Protein AF-A0A1Q6JT46-F1 (afdb_monomer_lite)

Foldseek 3Di:
DDDPPVVVVVVVVVVVVVVVVVVVVCVVCCVVCVVVVVVVVLVVVVVLQVQLLVQLLVQVVVVVVPVDLVVSVVVCCVQQQADPVQWGPSCSSVVNPDDFADPDDAFWTWGDDFQKIFTAGRVRDTDDIDGRPPPRPDPVDDVPQDFFWFKFKFFDAAFDKAFFQADFDDDQQDWKWKDFQQPDDIDTDHRNPPGDPGGDIDGHRHTDMGIMTITEEGEEREDDPPVPPPPCLVNLCGTQERPARTQYHYQAAASAQNCNHAYYDAHDLNPQPHYDQCRQANRHANNLNHADDPLCNCVNVQQHAENHRNHHQNQNHAEYRLNNCVRNLNYAELHRNHANNLNYADDHLNSCVNQQNHQELHRNHAQVQRHAEEDQCSCVNHLNHQYCAQNHHLNQNYQYYHPLCVHPCNVSRPDDPDLDDHHDDPDDDPPRHDVNSVVVRD

Structure (mmCIF, N/CA/C/O backbone):
data_AF-A0A1Q6JT46-F1
#
_entry.id   AF-A0A1Q6JT46-F1
#
loop_
_atom_site.group_PDB
_atom_site.id
_atom_site.type_symbol
_atom_site.label_atom_id
_atom_site.label_alt_id
_atom_site.label_comp_id
_atom_site.label_asym_id
_atom_site.label_entity_id
_atom_site.label_seq_id
_atom_site.pdbx_PDB_ins_code
_atom_site.Cartn_x
_atom_site.Cartn_y
_atom_site.Cartn_z
_atom_site.occupancy
_atom_site.B_iso_or_equiv
_atom_site.auth_seq_id
_atom_site.auth_comp_id
_atom_site.auth_asym_id
_atom_site.auth_atom_id
_atom_site.pdbx_PDB_model_num
ATOM 1 N N . MET A 1 1 ? 48.683 -97.562 23.473 1.00 47.66 1 MET A N 1
ATOM 2 C CA . MET A 1 1 ? 49.019 -96.372 24.289 1.00 47.66 1 MET A CA 1
ATOM 3 C C . MET A 1 1 ? 49.841 -95.421 23.426 1.00 47.66 1 MET A C 1
ATOM 5 O O . MET A 1 1 ? 50.780 -95.911 22.825 1.00 47.66 1 MET A O 1
ATOM 9 N N . LYS A 1 2 ? 49.470 -94.126 23.368 1.00 51.34 2 LYS A N 1
ATOM 10 C CA . LYS A 1 2 ? 50.238 -92.974 22.819 1.00 51.34 2 LYS A CA 1
ATOM 11 C C . LYS A 1 2 ? 50.707 -93.136 21.354 1.00 51.34 2 LYS A C 1
ATOM 13 O O . LYS A 1 2 ? 51.635 -93.865 21.078 1.00 51.34 2 LYS A O 1
ATOM 18 N N . ASN A 1 3 ? 50.141 -92.516 20.321 1.00 51.12 3 ASN A N 1
ATOM 19 C CA . ASN A 1 3 ? 50.045 -91.067 20.136 1.00 51.12 3 ASN A CA 1
ATOM 20 C C . ASN A 1 3 ? 49.180 -90.721 18.896 1.00 51.12 3 ASN A C 1
ATOM 22 O O . ASN A 1 3 ? 49.512 -89.836 18.113 1.00 51.12 3 ASN A O 1
ATOM 26 N N . ARG A 1 4 ? 47.999 -91.337 18.731 1.00 49.16 4 ARG A N 1
ATOM 27 C CA . ARG A 1 4 ? 46.972 -90.862 17.766 1.00 49.16 4 ARG A CA 1
ATOM 28 C C . ARG A 1 4 ? 46.232 -89.598 18.248 1.00 49.16 4 ARG A C 1
ATOM 30 O O . ARG A 1 4 ? 45.046 -89.429 18.010 1.00 49.16 4 ARG A O 1
ATOM 37 N N . ARG A 1 5 ? 46.936 -88.736 18.984 1.00 51.62 5 ARG A N 1
ATOM 38 C CA . ARG A 1 5 ? 46.530 -87.357 19.284 1.00 51.62 5 ARG A CA 1
ATOM 39 C C . ARG A 1 5 ? 47.448 -86.344 18.603 1.00 51.62 5 ARG A C 1
ATOM 41 O O . ARG A 1 5 ? 47.037 -85.209 18.461 1.00 51.62 5 ARG A O 1
ATOM 48 N N . GLY A 1 6 ? 48.637 -86.747 18.134 1.00 51.91 6 GLY A N 1
ATOM 49 C CA . GLY A 1 6 ? 49.590 -85.853 17.464 1.00 51.91 6 GLY A CA 1
ATOM 50 C C . GLY A 1 6 ? 49.228 -85.575 16.006 1.00 51.91 6 GLY A C 1
ATOM 51 O O . GLY A 1 6 ? 49.178 -84.421 15.611 1.00 51.91 6 GLY A O 1
ATOM 52 N N . VAL A 1 7 ? 48.878 -86.606 15.227 1.00 51.22 7 VAL A N 1
ATOM 53 C CA . VAL A 1 7 ? 48.393 -86.413 13.844 1.00 51.22 7 VAL A CA 1
ATOM 54 C C . VAL A 1 7 ? 47.027 -85.735 13.842 1.00 51.22 7 VAL A C 1
ATOM 56 O O . VAL A 1 7 ? 46.760 -84.935 12.963 1.00 51.22 7 VAL A O 1
ATOM 59 N N . THR A 1 8 ? 46.195 -85.967 14.860 1.00 55.41 8 THR A N 1
ATOM 60 C CA . THR A 1 8 ? 44.930 -85.245 15.019 1.00 55.41 8 THR A CA 1
ATOM 61 C C . THR A 1 8 ? 45.154 -83.818 15.473 1.00 55.41 8 THR A C 1
ATOM 63 O O . THR A 1 8 ? 44.422 -82.974 15.004 1.00 55.41 8 THR A O 1
ATOM 66 N N . LEU A 1 9 ? 46.142 -83.512 16.326 1.00 51.00 9 LEU A N 1
ATOM 67 C CA . LEU A 1 9 ? 46.456 -82.122 16.675 1.00 51.00 9 LEU A CA 1
ATOM 68 C C . LEU A 1 9 ? 47.114 -81.378 15.522 1.00 51.00 9 LEU A C 1
ATOM 70 O O . LEU A 1 9 ? 46.818 -80.212 15.351 1.00 51.00 9 LEU A O 1
ATOM 74 N N . ILE A 1 10 ? 47.986 -82.021 14.742 1.00 53.38 10 ILE A N 1
ATOM 75 C CA . ILE A 1 10 ? 48.589 -81.404 13.556 1.00 53.38 10 ILE A CA 1
ATOM 76 C C . ILE A 1 10 ? 47.529 -81.258 12.470 1.00 53.38 10 ILE A C 1
ATOM 78 O O . ILE A 1 10 ? 47.434 -80.191 11.890 1.00 53.38 10 ILE A O 1
ATOM 82 N N . ALA A 1 11 ? 46.674 -82.258 12.244 1.00 52.72 11 ALA A N 1
ATOM 83 C CA . ALA A 1 11 ? 45.533 -82.116 11.347 1.00 52.72 11 ALA A CA 1
ATOM 84 C C . ALA A 1 11 ? 44.575 -81.041 11.863 1.00 52.72 11 ALA A C 1
ATOM 86 O O . ALA A 1 11 ? 44.195 -80.185 11.096 1.00 52.72 11 ALA A O 1
ATOM 87 N N . LEU A 1 12 ? 44.251 -80.998 13.156 1.00 58.44 12 LEU A N 1
ATOM 88 C CA . LEU A 1 12 ? 43.380 -79.981 13.747 1.00 58.44 12 LEU A CA 1
ATOM 89 C C . LEU A 1 12 ? 44.020 -78.592 13.683 1.00 58.44 12 LEU A C 1
ATOM 91 O O . LEU A 1 12 ? 43.327 -77.641 13.370 1.00 58.44 12 LEU A O 1
ATOM 95 N N . ALA A 1 13 ? 45.323 -78.462 13.925 1.00 56.53 13 ALA A N 1
ATOM 96 C CA . ALA A 1 13 ? 46.050 -77.201 13.850 1.00 56.53 13 ALA A CA 1
ATOM 97 C C . ALA A 1 13 ? 46.218 -76.739 12.404 1.00 56.53 13 ALA A C 1
ATOM 99 O O . ALA A 1 13 ? 46.040 -75.562 12.139 1.00 56.53 13 ALA A O 1
ATOM 100 N N . VAL A 1 14 ? 46.486 -77.640 11.456 1.00 62.31 14 VAL A N 1
ATOM 101 C CA . VAL A 1 14 ? 46.505 -77.329 10.021 1.00 62.31 14 VAL A CA 1
ATOM 102 C C . VAL A 1 14 ? 45.100 -76.985 9.547 1.00 62.31 14 VAL A C 1
ATOM 104 O O . VAL A 1 14 ? 44.957 -76.020 8.820 1.00 62.31 14 VAL A O 1
ATOM 107 N N . THR A 1 15 ? 44.054 -77.672 10.003 1.00 65.44 15 THR A N 1
ATOM 108 C CA . THR A 1 15 ? 42.665 -77.322 9.685 1.00 65.44 15 THR A CA 1
ATOM 109 C C . THR A 1 15 ? 42.279 -75.992 10.322 1.00 65.44 15 THR A C 1
ATOM 111 O O . THR A 1 15 ? 41.640 -75.195 9.661 1.00 65.44 15 THR A O 1
ATOM 114 N N . ILE A 1 16 ? 42.711 -75.685 11.549 1.00 65.38 16 ILE A N 1
ATOM 115 C CA . ILE A 1 16 ? 42.482 -74.385 12.196 1.00 65.38 16 ILE A CA 1
ATOM 116 C C . ILE A 1 16 ? 43.280 -73.287 11.496 1.00 65.38 16 ILE A C 1
ATOM 118 O O . ILE A 1 16 ? 42.732 -72.227 11.267 1.00 65.38 16 ILE A O 1
ATOM 122 N N . ILE A 1 17 ? 44.532 -73.520 11.100 1.00 60.81 17 ILE A N 1
ATOM 123 C CA . ILE A 1 17 ? 45.344 -72.553 10.351 1.00 60.81 17 ILE A CA 1
ATOM 124 C C . ILE A 1 17 ? 44.777 -72.367 8.946 1.00 60.81 17 ILE A C 1
ATOM 126 O O . ILE A 1 17 ? 44.672 -71.242 8.497 1.00 60.81 17 ILE A O 1
ATOM 130 N N . VAL A 1 18 ? 44.340 -73.425 8.264 1.00 59.28 18 VAL A N 1
ATOM 131 C CA . VAL A 1 18 ? 43.657 -73.337 6.969 1.00 59.28 18 VAL A CA 1
ATOM 132 C C . VAL A 1 18 ? 42.294 -72.678 7.128 1.00 59.28 18 VAL A C 1
ATOM 134 O O . VAL A 1 18 ? 41.930 -71.928 6.245 1.00 59.28 18 VAL A O 1
ATOM 137 N N . ILE A 1 19 ? 41.579 -72.855 8.244 1.00 62.88 19 ILE A N 1
ATOM 138 C CA . ILE A 1 19 ? 40.344 -72.125 8.572 1.00 62.88 19 ILE A CA 1
ATOM 139 C C . ILE A 1 19 ? 40.643 -70.692 9.001 1.00 62.88 19 ILE A C 1
ATOM 141 O O . ILE A 1 19 ? 39.804 -69.854 8.762 1.00 62.88 19 ILE A O 1
ATOM 145 N N . LEU A 1 20 ? 41.796 -70.364 9.581 1.00 59.28 20 LEU A N 1
ATOM 146 C CA . LEU A 1 20 ? 42.190 -68.999 9.958 1.00 59.28 20 LEU A CA 1
ATOM 147 C C . LEU A 1 20 ? 42.840 -68.248 8.795 1.00 59.28 20 LEU A C 1
ATOM 149 O O . LEU A 1 20 ? 42.765 -67.031 8.754 1.00 59.28 20 LEU A O 1
ATOM 153 N N . ILE A 1 21 ? 43.436 -68.953 7.833 1.00 54.62 21 ILE A N 1
ATOM 154 C CA . ILE A 1 21 ? 43.879 -68.432 6.540 1.00 54.62 21 ILE A CA 1
ATOM 155 C C . ILE A 1 21 ? 42.690 -68.388 5.591 1.00 54.62 21 ILE A C 1
ATOM 157 O O . ILE A 1 21 ? 42.586 -67.427 4.864 1.00 54.62 21 ILE A O 1
ATOM 161 N N . LEU A 1 22 ? 41.747 -69.333 5.602 1.00 45.97 22 LEU A N 1
ATOM 162 C CA . LEU A 1 22 ? 40.478 -69.179 4.886 1.00 45.97 22 LEU A CA 1
ATOM 163 C C . LEU A 1 22 ? 39.618 -68.142 5.567 1.00 45.97 22 LEU A C 1
ATOM 165 O O . LEU A 1 22 ? 39.007 -67.408 4.839 1.00 45.97 22 LEU A O 1
ATOM 169 N N . ALA A 1 23 ? 39.606 -68.012 6.891 1.00 51.06 23 ALA A N 1
ATOM 170 C CA . ALA A 1 23 ? 38.910 -66.937 7.587 1.00 51.06 23 ALA A CA 1
ATOM 171 C C . ALA A 1 23 ? 39.670 -65.631 7.443 1.00 51.06 23 ALA A C 1
ATOM 173 O O . ALA A 1 23 ? 39.037 -64.607 7.454 1.00 51.06 23 ALA A O 1
ATOM 174 N N . GLY A 1 24 ? 40.993 -65.635 7.291 1.00 47.38 24 GLY A N 1
ATOM 175 C CA . GLY A 1 24 ? 41.840 -64.450 7.154 1.00 47.38 24 GLY A CA 1
ATOM 176 C C . GLY A 1 24 ? 41.952 -63.963 5.716 1.00 47.38 24 GLY A C 1
ATOM 177 O O . GLY A 1 24 ? 41.941 -62.767 5.493 1.00 47.38 24 GLY A O 1
ATOM 178 N N . VAL A 1 25 ? 41.960 -64.870 4.740 1.00 43.66 25 VAL A N 1
ATOM 179 C CA . VAL A 1 25 ? 41.765 -64.610 3.312 1.00 43.66 25 VAL A CA 1
ATOM 180 C C . VAL A 1 25 ? 40.301 -64.348 3.099 1.00 43.66 25 VAL A C 1
ATOM 182 O O . VAL A 1 25 ? 40.030 -63.333 2.523 1.00 43.66 25 VAL A O 1
ATOM 185 N N . THR A 1 26 ? 39.341 -65.067 3.675 1.00 43.12 26 THR A N 1
ATOM 186 C CA . THR A 1 26 ? 37.971 -64.558 3.713 1.00 43.12 26 THR A CA 1
ATOM 187 C C . THR A 1 26 ? 37.845 -63.364 4.630 1.00 43.12 26 THR A C 1
ATOM 189 O O . THR A 1 26 ? 36.842 -62.752 4.506 1.00 43.12 26 THR A O 1
ATOM 192 N N . ILE A 1 27 ? 38.745 -62.892 5.482 1.00 48.12 27 ILE A N 1
ATOM 193 C CA . ILE A 1 27 ? 38.563 -61.584 6.161 1.00 48.12 27 ILE A CA 1
ATOM 194 C C . ILE A 1 27 ? 39.303 -60.500 5.373 1.00 48.12 27 ILE A C 1
ATOM 196 O O . ILE A 1 27 ? 38.854 -59.367 5.342 1.00 48.12 27 ILE A O 1
ATOM 200 N N . SER A 1 28 ? 40.321 -60.848 4.581 1.00 44.19 28 SER A N 1
ATOM 201 C CA . SER A 1 28 ? 40.985 -59.968 3.614 1.00 44.19 28 SER A CA 1
ATOM 202 C C . SER A 1 28 ? 40.360 -60.021 2.203 1.00 44.19 28 SER A C 1
ATOM 204 O O . SER A 1 28 ? 40.693 -59.199 1.359 1.00 44.19 28 SER A O 1
ATOM 206 N N . THR A 1 29 ? 39.405 -60.925 1.964 1.00 42.66 29 THR A N 1
ATOM 207 C CA . THR A 1 29 ? 38.571 -61.122 0.759 1.00 42.66 29 THR A CA 1
ATOM 208 C C . THR A 1 29 ? 37.073 -61.226 1.094 1.00 42.66 29 THR A C 1
ATOM 210 O O . THR A 1 29 ? 36.264 -61.056 0.191 1.00 42.66 29 THR A O 1
ATOM 213 N N . LEU A 1 30 ? 36.658 -61.305 2.369 1.00 43.44 30 LEU A N 1
ATOM 214 C CA . LEU A 1 30 ? 35.456 -60.610 2.898 1.00 43.44 30 LEU A CA 1
ATOM 215 C C . LEU A 1 30 ? 35.809 -59.154 3.186 1.00 43.44 30 LEU A C 1
ATOM 217 O O . LEU A 1 30 ? 34.887 -58.376 3.334 1.00 43.44 30 LEU A O 1
ATOM 221 N N . ASN A 1 31 ? 37.071 -58.720 3.082 1.00 47.56 31 ASN A N 1
ATOM 222 C CA . ASN A 1 31 ? 37.388 -57.354 2.640 1.00 47.56 31 ASN A CA 1
ATOM 223 C C . ASN A 1 31 ? 37.215 -57.180 1.118 1.00 47.56 31 ASN A C 1
ATOM 225 O O . ASN A 1 31 ? 37.436 -56.092 0.596 1.00 47.56 31 ASN A O 1
ATOM 229 N N . GLY A 1 32 ? 36.693 -58.193 0.419 1.00 46.47 32 GLY A N 1
ATOM 230 C CA . GLY A 1 32 ? 35.897 -57.999 -0.790 1.00 46.47 32 GLY A CA 1
ATOM 231 C C . GLY A 1 32 ? 34.597 -57.246 -0.489 1.00 46.47 32 GLY A C 1
ATOM 232 O O . GLY A 1 32 ? 34.085 -56.571 -1.375 1.00 46.47 32 GLY A O 1
ATOM 233 N N . SER A 1 33 ? 34.126 -57.234 0.770 1.00 45.03 33 SER A N 1
ATOM 234 C CA . SER A 1 33 ? 33.113 -56.270 1.211 1.00 45.03 33 SER A CA 1
ATOM 235 C C . SER A 1 33 ? 33.670 -54.852 1.155 1.00 45.03 33 SER A C 1
ATOM 237 O O . SER A 1 33 ? 33.030 -54.007 0.573 1.00 45.03 33 SER A O 1
ATOM 239 N N . THR A 1 34 ? 34.907 -54.558 1.557 1.00 50.50 34 THR A N 1
ATOM 240 C CA . THR A 1 34 ? 35.371 -53.159 1.478 1.00 50.50 34 THR A CA 1
ATOM 241 C C . THR A 1 34 ? 35.445 -52.592 0.060 1.00 50.50 34 THR A C 1
ATOM 243 O O . THR A 1 34 ? 35.501 -51.382 -0.072 1.00 50.50 34 THR A O 1
ATOM 246 N N . SER A 1 35 ? 35.429 -53.408 -1.000 1.00 51.16 35 SER A N 1
ATOM 247 C CA . SER A 1 35 ? 35.211 -52.901 -2.363 1.00 51.16 35 SER A CA 1
ATOM 248 C C . SER A 1 35 ? 33.750 -53.013 -2.781 1.00 51.16 35 SER A C 1
ATOM 250 O O . SER A 1 35 ? 33.198 -52.032 -3.245 1.00 51.16 35 SER A O 1
ATOM 252 N N . ILE A 1 36 ? 33.083 -54.155 -2.589 1.00 53.59 36 ILE A N 1
ATOM 253 C CA . ILE A 1 36 ? 31.692 -54.359 -3.035 1.00 53.59 36 ILE A CA 1
ATOM 254 C C . ILE A 1 36 ? 30.703 -53.543 -2.196 1.00 53.59 36 ILE A C 1
ATOM 256 O O . ILE A 1 36 ? 29.791 -52.942 -2.738 1.00 53.59 36 ILE A O 1
ATOM 260 N N . THR A 1 37 ? 30.902 -53.487 -0.887 1.00 54.44 37 THR A N 1
ATOM 261 C CA . THR A 1 37 ? 30.140 -52.710 0.094 1.00 54.44 37 THR A CA 1
ATOM 262 C C . THR A 1 37 ? 30.433 -51.217 -0.046 1.00 54.44 37 THR A C 1
ATOM 264 O O . THR A 1 37 ? 29.487 -50.446 -0.133 1.00 54.44 37 THR A O 1
ATOM 267 N N . LYS A 1 38 ? 31.694 -50.796 -0.249 1.00 54.84 38 LYS A N 1
ATOM 268 C CA . LYS A 1 38 ? 31.987 -49.392 -0.613 1.00 54.84 38 LYS A CA 1
ATOM 269 C C . LYS A 1 38 ? 31.434 -49.010 -1.986 1.00 54.84 38 LYS A C 1
ATOM 271 O O . LYS A 1 38 ? 30.976 -47.886 -2.148 1.00 54.84 38 LYS A O 1
ATOM 276 N N . ASN A 1 39 ? 31.444 -49.921 -2.960 1.00 60.72 39 ASN A N 1
ATOM 277 C CA . ASN A 1 39 ? 30.849 -49.697 -4.279 1.00 60.72 39 ASN A CA 1
ATOM 278 C C . ASN A 1 39 ? 29.319 -49.666 -4.202 1.00 60.72 39 ASN A C 1
ATOM 280 O O . ASN A 1 39 ? 28.708 -48.856 -4.885 1.00 60.72 39 ASN A O 1
ATOM 284 N N . ALA A 1 40 ? 28.699 -50.494 -3.358 1.00 59.59 40 ALA A N 1
ATOM 285 C CA . ALA A 1 40 ? 27.259 -50.495 -3.123 1.00 59.59 40 ALA A CA 1
ATOM 286 C C . ALA A 1 40 ? 26.814 -49.228 -2.383 1.00 59.59 40 ALA A C 1
ATOM 288 O O . ALA A 1 40 ? 25.842 -48.598 -2.781 1.00 59.59 40 ALA A O 1
ATOM 289 N N . GLU A 1 41 ? 27.558 -48.802 -1.363 1.00 60.06 41 GLU A N 1
ATOM 290 C CA . GLU A 1 41 ? 27.331 -47.534 -0.669 1.00 60.06 41 GLU A CA 1
ATOM 291 C C . GLU A 1 41 ? 27.554 -46.331 -1.588 1.00 60.06 41 GLU A C 1
ATOM 293 O O . GLU A 1 41 ? 26.771 -45.385 -1.565 1.00 60.06 41 GLU A O 1
ATOM 298 N N . LYS A 1 42 ? 28.594 -46.361 -2.429 1.00 65.25 42 LYS A N 1
ATOM 299 C CA . LYS A 1 42 ? 28.833 -45.327 -3.440 1.00 65.25 42 LYS A CA 1
ATOM 300 C C . LYS A 1 42 ? 27.690 -45.274 -4.457 1.00 65.25 42 LYS A C 1
ATOM 302 O O . LYS A 1 42 ? 27.172 -44.193 -4.700 1.00 65.25 42 LYS A O 1
ATOM 307 N N . ALA A 1 43 ? 27.254 -46.417 -4.986 1.00 65.88 43 ALA A N 1
ATOM 308 C CA . ALA A 1 43 ? 26.128 -46.492 -5.917 1.00 65.88 43 ALA A CA 1
ATOM 309 C C . ALA A 1 43 ? 24.815 -46.014 -5.275 1.00 65.88 43 ALA A C 1
ATOM 311 O O . ALA A 1 43 ? 24.029 -45.322 -5.920 1.00 65.88 43 ALA A O 1
ATOM 312 N N . ARG A 1 44 ? 24.594 -46.327 -3.990 1.00 70.19 44 ARG A N 1
ATOM 313 C CA . ARG A 1 44 ? 23.456 -45.813 -3.218 1.00 70.19 44 ARG A CA 1
ATOM 314 C C . ARG A 1 44 ? 23.498 -44.284 -3.131 1.00 70.19 44 ARG A C 1
ATOM 316 O O . ARG A 1 44 ? 22.515 -43.644 -3.486 1.00 70.19 44 ARG A O 1
ATOM 323 N N . ARG A 1 45 ? 24.646 -43.706 -2.755 1.00 66.94 45 ARG A N 1
ATOM 324 C CA . ARG A 1 45 ? 24.836 -42.245 -2.669 1.00 66.94 45 ARG A CA 1
ATOM 325 C C . ARG A 1 45 ? 24.672 -41.544 -4.016 1.00 66.94 45 ARG A C 1
ATOM 327 O O . ARG A 1 45 ? 24.033 -40.504 -4.087 1.00 66.94 45 ARG A O 1
ATOM 334 N N . GLU A 1 46 ? 25.194 -42.122 -5.096 1.00 68.19 46 GLU A N 1
ATOM 335 C CA . GLU A 1 46 ? 25.008 -41.587 -6.453 1.00 68.19 46 GLU A CA 1
ATOM 336 C C . GLU A 1 46 ? 23.534 -41.632 -6.892 1.00 68.19 46 GLU A C 1
ATOM 338 O O . GLU A 1 46 ? 23.056 -40.715 -7.564 1.00 68.19 46 GLU A O 1
ATOM 343 N N . SER A 1 47 ? 22.787 -42.660 -6.475 1.00 71.31 47 SER A N 1
ATOM 344 C CA . SER A 1 47 ? 21.344 -42.745 -6.713 1.00 71.31 47 SER A CA 1
ATOM 345 C C . SER A 1 47 ? 20.561 -41.693 -5.921 1.00 71.31 47 SER A C 1
ATOM 347 O O . SER A 1 47 ? 19.625 -41.106 -6.460 1.00 71.31 47 SER A O 1
ATOM 349 N N . GLU A 1 48 ? 20.922 -41.442 -4.663 1.00 69.44 48 GLU A N 1
ATOM 350 C CA . GLU A 1 48 ? 20.299 -40.412 -3.819 1.00 69.44 48 GLU A CA 1
ATOM 351 C C . GLU A 1 48 ? 20.609 -39.004 -4.335 1.00 69.44 48 GLU A C 1
ATOM 353 O O . GLU A 1 48 ? 19.690 -38.208 -4.518 1.00 69.44 48 GLU A O 1
ATOM 358 N N . LEU A 1 49 ? 21.870 -38.738 -4.693 1.00 71.31 49 LEU A N 1
ATOM 359 C CA . LEU A 1 49 ? 22.287 -37.509 -5.369 1.00 71.31 49 LEU A CA 1
ATOM 360 C C . LEU A 1 49 ? 21.487 -37.296 -6.663 1.00 71.31 49 LEU A C 1
ATOM 362 O O . LEU A 1 49 ? 21.037 -36.191 -6.947 1.00 71.31 49 LEU A O 1
ATOM 366 N N . GLY A 1 50 ? 21.239 -38.366 -7.424 1.00 71.44 50 GLY A N 1
ATOM 367 C CA . GLY A 1 50 ? 20.369 -38.328 -8.597 1.00 71.44 50 GLY A CA 1
ATOM 368 C C . GLY A 1 50 ? 18.937 -37.884 -8.288 1.00 71.44 50 GLY A C 1
ATOM 369 O O . GLY A 1 50 ? 18.411 -37.049 -9.020 1.00 71.44 50 GLY A O 1
ATOM 370 N N . ARG A 1 51 ? 18.339 -38.388 -7.202 1.00 74.00 51 ARG A N 1
ATOM 371 C CA . ARG A 1 51 ? 16.980 -38.015 -6.767 1.00 74.00 51 ARG A CA 1
ATOM 372 C C . ARG A 1 51 ? 16.896 -36.565 -6.289 1.00 74.00 51 ARG A C 1
ATOM 374 O O . ARG A 1 51 ? 15.920 -35.888 -6.601 1.00 74.00 51 ARG A O 1
ATOM 381 N N . VAL A 1 52 ? 17.908 -36.087 -5.560 1.00 70.50 52 VAL A N 1
ATOM 382 C CA . VAL A 1 52 ? 17.995 -34.681 -5.119 1.00 70.50 52 VAL A CA 1
ATOM 383 C C . VAL A 1 52 ? 18.036 -33.754 -6.333 1.00 70.50 52 VAL A C 1
ATOM 385 O O . VAL A 1 52 ? 17.221 -32.841 -6.443 1.00 70.50 52 VAL A O 1
ATOM 388 N N . VAL A 1 53 ? 18.923 -34.044 -7.291 1.00 72.75 53 VAL A N 1
ATOM 389 C CA . VAL A 1 53 ? 19.042 -33.279 -8.541 1.00 72.75 53 VAL A CA 1
ATOM 390 C C . VAL A 1 53 ? 17.743 -33.302 -9.348 1.00 72.75 53 VAL A C 1
ATOM 392 O O . VAL A 1 53 ? 17.333 -32.273 -9.875 1.00 72.75 53 VAL A O 1
ATOM 395 N N . GLU A 1 54 ? 17.076 -34.451 -9.452 1.00 75.62 54 GLU A N 1
ATOM 396 C CA . GLU A 1 54 ? 15.808 -34.568 -10.177 1.00 75.62 54 GLU A CA 1
ATOM 397 C C . GLU A 1 54 ? 14.716 -33.691 -9.560 1.00 75.62 54 GLU A C 1
ATOM 399 O O . GLU A 1 54 ? 14.064 -32.944 -10.281 1.00 75.62 54 GLU A O 1
ATOM 404 N N . LYS A 1 55 ? 14.553 -33.708 -8.235 1.00 72.00 55 LYS A N 1
ATOM 405 C CA . LYS A 1 55 ? 13.537 -32.886 -7.569 1.00 72.00 55 LYS A CA 1
ATOM 406 C C . LYS A 1 55 ? 13.817 -31.389 -7.648 1.00 72.00 55 LYS A C 1
ATOM 408 O O . LYS A 1 55 ? 12.888 -30.628 -7.917 1.00 72.00 55 LYS A O 1
ATOM 413 N N . ILE A 1 56 ? 15.076 -30.974 -7.485 1.00 68.69 56 ILE A N 1
ATOM 414 C CA . ILE A 1 56 ? 15.476 -29.578 -7.718 1.00 68.69 56 ILE A CA 1
ATOM 415 C C . ILE A 1 56 ? 15.131 -29.185 -9.161 1.00 68.69 56 ILE A C 1
ATOM 417 O O . ILE A 1 56 ? 14.478 -28.169 -9.379 1.00 68.69 56 ILE A O 1
ATOM 421 N N . ASN A 1 57 ? 15.461 -30.028 -10.146 1.00 69.94 57 ASN A N 1
ATOM 422 C CA . ASN A 1 57 ? 15.124 -29.774 -11.548 1.00 69.94 57 ASN A CA 1
ATOM 423 C C . ASN A 1 57 ? 13.616 -29.739 -11.819 1.00 69.94 57 ASN A C 1
ATOM 425 O O . ASN A 1 57 ? 13.188 -28.922 -12.626 1.00 69.94 57 ASN A O 1
ATOM 429 N N . VAL A 1 58 ? 12.803 -30.590 -11.186 1.00 68.75 58 VAL A N 1
ATOM 430 C CA . VAL A 1 58 ? 11.336 -30.556 -11.329 1.00 68.75 58 VAL A CA 1
ATOM 431 C C . VAL A 1 58 ? 10.800 -29.216 -10.840 1.00 68.75 58 VAL A C 1
ATOM 433 O O . VAL A 1 58 ? 10.076 -28.548 -11.573 1.00 68.75 58 VAL A O 1
ATOM 436 N N . LYS A 1 59 ? 11.227 -28.775 -9.654 1.00 65.69 59 LYS A N 1
ATOM 437 C CA . LYS A 1 59 ? 10.784 -27.508 -9.064 1.00 65.69 59 LYS A CA 1
ATOM 438 C C . LYS A 1 59 ? 11.260 -26.284 -9.857 1.00 65.69 59 LYS A C 1
ATOM 440 O O . LYS A 1 59 ? 10.515 -25.318 -10.026 1.00 65.69 59 LYS A O 1
ATOM 445 N N . VAL A 1 60 ? 12.479 -26.343 -10.390 1.00 61.81 60 VAL A N 1
ATOM 446 C CA . VAL A 1 60 ? 13.011 -25.353 -11.337 1.00 61.81 60 VAL A CA 1
ATOM 447 C C . VAL A 1 60 ? 12.203 -25.358 -12.642 1.00 61.81 60 VAL A C 1
ATOM 449 O O . VAL A 1 60 ? 11.816 -24.301 -13.133 1.00 61.81 60 VAL A O 1
ATOM 452 N N . SER A 1 61 ? 11.874 -26.534 -13.182 1.00 59.97 61 SER A N 1
ATOM 453 C CA . SER A 1 61 ? 11.134 -26.688 -14.445 1.00 59.97 61 SER A CA 1
ATOM 454 C C . SER A 1 61 ? 9.688 -26.203 -14.352 1.00 59.97 61 SER A C 1
ATOM 456 O O . SER A 1 61 ? 9.212 -25.553 -15.279 1.00 59.97 61 SER A O 1
ATOM 458 N N . GLU A 1 62 ? 9.003 -26.434 -13.227 1.00 59.97 62 GLU A N 1
ATOM 459 C CA . GLU A 1 62 ? 7.684 -25.842 -12.939 1.00 59.97 62 GLU A CA 1
ATOM 460 C C . GLU A 1 62 ? 7.692 -24.309 -13.066 1.00 59.97 62 GLU A C 1
ATOM 462 O O . GLU A 1 62 ? 6.666 -23.698 -13.366 1.00 59.97 62 GLU A O 1
ATOM 467 N N . ASN A 1 63 ? 8.862 -23.690 -12.886 1.00 52.97 63 ASN A N 1
ATOM 468 C CA . ASN A 1 63 ? 9.046 -22.247 -12.870 1.00 52.97 63 ASN A CA 1
ATOM 469 C C . ASN A 1 63 ? 9.800 -21.686 -14.084 1.00 52.97 63 ASN A C 1
ATOM 471 O O . ASN A 1 63 ? 9.978 -20.472 -14.148 1.00 52.97 63 ASN A O 1
ATOM 475 N N . GLN A 1 64 ? 10.138 -22.495 -15.098 1.00 48.41 64 GLN A N 1
ATOM 476 C CA . GLN A 1 64 ? 10.779 -22.044 -16.352 1.00 48.41 64 GLN A CA 1
ATOM 477 C C . GLN A 1 64 ? 9.965 -21.005 -17.158 1.00 48.41 64 GLN A C 1
ATOM 479 O O . GLN A 1 64 ? 10.429 -20.509 -18.178 1.00 48.41 64 GLN A O 1
ATOM 484 N N . ILE A 1 65 ? 8.762 -20.634 -16.708 1.00 47.47 65 ILE A N 1
ATOM 485 C CA . ILE A 1 65 ? 7.967 -19.527 -17.264 1.00 47.47 65 ILE A CA 1
ATOM 486 C C . ILE A 1 65 ? 8.430 -18.158 -16.703 1.00 47.47 65 ILE A C 1
ATOM 488 O O . ILE A 1 65 ? 8.127 -17.116 -17.284 1.00 47.47 65 ILE A O 1
ATOM 492 N N . LYS A 1 66 ? 9.197 -18.132 -15.602 1.00 49.31 66 LYS A N 1
ATOM 493 C CA . LYS A 1 66 ? 9.805 -16.935 -15.001 1.00 49.31 66 LYS A CA 1
ATOM 494 C C . LYS A 1 66 ? 11.319 -16.975 -15.234 1.00 49.31 66 LYS A C 1
ATOM 496 O O . LYS A 1 66 ? 12.048 -17.673 -14.539 1.00 49.31 66 LYS A O 1
ATOM 501 N N . ASN A 1 67 ? 11.766 -16.244 -16.252 1.00 48.53 67 ASN A N 1
ATOM 502 C CA . ASN A 1 67 ? 13.130 -16.258 -16.804 1.00 48.53 67 ASN A CA 1
ATOM 503 C C . ASN A 1 67 ? 14.243 -15.692 -15.883 1.00 48.53 67 ASN A C 1
ATOM 505 O O . ASN A 1 67 ? 15.290 -15.314 -16.400 1.00 48.53 67 ASN A O 1
ATOM 509 N N . ASP A 1 68 ? 14.053 -15.603 -14.562 1.00 52.84 68 ASP A N 1
ATOM 510 C CA . ASP A 1 68 ? 15.074 -15.076 -13.644 1.00 52.84 68 ASP A CA 1
ATOM 511 C C . ASP A 1 68 ? 15.622 -16.177 -12.722 1.00 52.84 68 ASP A C 1
ATOM 513 O O . ASP A 1 68 ? 14.883 -16.826 -11.979 1.00 52.84 68 ASP A O 1
ATOM 517 N N . LEU A 1 69 ? 16.935 -16.396 -12.795 1.00 52.88 69 LEU A N 1
ATOM 518 C CA . LEU A 1 69 ? 17.671 -17.380 -12.005 1.00 52.88 69 LEU A CA 1
ATOM 519 C C . LEU A 1 69 ? 17.714 -17.005 -10.514 1.00 52.88 69 LEU A C 1
ATOM 521 O O . LEU A 1 69 ? 17.699 -17.897 -9.664 1.00 52.88 69 LEU A O 1
ATOM 525 N N . ALA A 1 70 ? 17.727 -15.708 -10.185 1.00 50.50 70 ALA A N 1
ATOM 526 C CA . ALA A 1 70 ? 17.727 -15.249 -8.797 1.00 50.50 70 ALA A CA 1
ATOM 527 C C . ALA A 1 70 ? 16.424 -15.645 -8.083 1.00 50.50 70 ALA A C 1
ATOM 529 O O . ALA A 1 70 ? 16.465 -16.13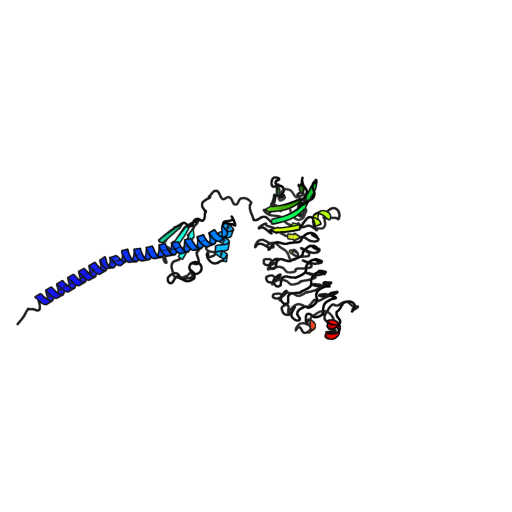0 -6.954 1.00 50.50 70 ALA A O 1
ATOM 530 N N . ASP A 1 71 ? 15.295 -15.566 -8.793 1.00 52.69 71 ASP A N 1
ATOM 531 C CA . ASP A 1 71 ? 13.977 -15.963 -8.288 1.00 52.69 71 ASP A CA 1
ATOM 532 C C . ASP A 1 71 ? 13.879 -17.478 -8.053 1.00 52.69 71 ASP A C 1
ATOM 534 O O . ASP A 1 71 ? 13.188 -17.928 -7.139 1.00 52.69 71 ASP A O 1
ATOM 538 N N . GLN A 1 72 ? 14.576 -18.283 -8.861 1.00 51.94 72 GLN A N 1
ATOM 539 C CA . GLN A 1 72 ? 14.594 -19.739 -8.703 1.00 51.94 72 GLN A CA 1
ATOM 540 C C . GLN A 1 72 ? 15.398 -20.156 -7.469 1.00 51.94 72 GLN A C 1
ATOM 542 O O . GLN A 1 72 ? 14.960 -21.037 -6.732 1.00 51.94 72 GLN A O 1
ATOM 547 N N . VAL A 1 73 ? 16.542 -19.513 -7.217 1.00 52.81 73 VAL A N 1
ATOM 548 C CA . VAL A 1 73 ? 17.368 -19.781 -6.030 1.00 52.81 73 VAL A CA 1
ATOM 549 C C . VAL A 1 73 ? 16.698 -19.244 -4.765 1.00 52.81 73 VAL A C 1
ATOM 551 O O . VAL A 1 73 ? 16.629 -19.971 -3.780 1.00 52.81 73 VAL A O 1
ATOM 554 N N . GLU A 1 74 ? 16.140 -18.029 -4.791 1.00 57.38 74 GLU A N 1
ATOM 555 C CA . GLU A 1 74 ? 15.427 -17.445 -3.644 1.00 57.38 74 GLU A CA 1
ATOM 556 C C . GLU A 1 74 ? 14.189 -18.274 -3.274 1.00 57.38 74 GLU A C 1
ATOM 558 O O . GLU A 1 74 ? 13.987 -18.572 -2.102 1.00 57.38 74 GLU A O 1
ATOM 563 N N . MET A 1 75 ? 13.427 -18.773 -4.254 1.00 60.28 75 MET A N 1
ATOM 564 C CA . MET A 1 75 ? 12.305 -19.683 -3.992 1.00 60.28 75 MET A CA 1
ATOM 565 C C . MET A 1 75 ? 12.764 -21.033 -3.432 1.00 60.28 75 MET A C 1
ATOM 567 O O . MET A 1 75 ? 12.127 -21.567 -2.530 1.00 60.28 75 MET A O 1
ATOM 571 N N . LEU A 1 76 ? 13.849 -21.618 -3.952 1.00 58.16 76 LEU A N 1
ATOM 572 C CA . LEU A 1 76 ? 14.390 -22.854 -3.381 1.00 58.16 76 LEU A CA 1
ATOM 573 C C . LEU A 1 76 ? 14.850 -22.640 -1.930 1.00 58.16 76 LEU A C 1
ATOM 575 O O . LEU A 1 76 ? 14.779 -23.582 -1.143 1.00 58.16 76 LEU A O 1
ATOM 579 N N . VAL A 1 77 ? 15.256 -21.421 -1.562 1.00 59.34 77 VAL A N 1
ATOM 580 C CA . VAL A 1 77 ? 15.527 -21.047 -0.168 1.00 59.34 77 VAL A CA 1
ATOM 581 C C . VAL A 1 77 ? 14.237 -20.885 0.645 1.00 59.34 77 VAL A C 1
ATOM 583 O O . VAL A 1 77 ? 14.123 -21.456 1.727 1.00 59.34 77 VAL A O 1
ATOM 586 N N . GLU A 1 78 ? 13.231 -20.181 0.123 1.00 61.59 78 GLU A N 1
ATOM 587 C CA . GLU A 1 78 ? 11.936 -19.974 0.796 1.00 61.59 78 GLU A CA 1
ATOM 588 C C . GLU A 1 78 ? 11.156 -21.277 1.028 1.00 61.59 78 GLU A C 1
ATOM 590 O O . GLU A 1 78 ? 10.576 -21.471 2.097 1.00 61.59 78 GLU A O 1
ATOM 595 N N . ASP A 1 79 ? 11.172 -22.187 0.054 1.00 60.19 79 ASP A N 1
ATOM 596 C CA . ASP A 1 79 ? 10.527 -23.500 0.144 1.00 60.19 79 ASP A CA 1
ATOM 597 C C . ASP A 1 79 ? 11.362 -24.500 0.976 1.00 60.19 79 ASP A C 1
ATOM 599 O O . ASP A 1 79 ? 10.968 -25.657 1.135 1.00 60.19 79 ASP A O 1
ATOM 603 N N . GLY A 1 80 ? 12.513 -24.068 1.506 1.00 57.50 80 GLY A N 1
ATOM 604 C CA . GLY A 1 80 ? 13.364 -24.849 2.399 1.00 57.50 80 GLY A CA 1
ATOM 605 C C . GLY A 1 80 ? 14.156 -25.958 1.709 1.00 57.50 80 GLY A C 1
ATOM 606 O O . GLY A 1 80 ? 14.575 -26.892 2.373 1.00 57.50 80 GLY A O 1
ATOM 607 N N . TYR A 1 81 ? 14.359 -25.894 0.389 1.00 62.78 81 TYR A N 1
ATOM 608 C CA . TYR A 1 81 ? 15.207 -26.841 -0.350 1.00 62.78 81 TYR A CA 1
ATOM 609 C C . TYR A 1 81 ? 16.694 -26.474 -0.231 1.00 62.78 81 TYR A C 1
ATOM 611 O O . TYR A 1 81 ? 17.547 -27.362 -0.236 1.00 62.78 81 TYR A O 1
ATOM 619 N N . ILE A 1 82 ? 17.006 -25.180 -0.122 1.00 61.91 82 ILE A N 1
ATOM 620 C CA . ILE A 1 82 ? 18.352 -24.634 0.081 1.00 61.91 82 ILE A CA 1
ATOM 621 C C . ILE A 1 82 ? 18.339 -23.798 1.366 1.00 61.91 82 ILE A C 1
ATOM 623 O O . ILE A 1 82 ? 17.420 -23.028 1.606 1.00 61.91 82 ILE A O 1
ATOM 627 N N . LEU A 1 83 ? 19.350 -23.942 2.209 1.00 57.59 83 LEU A N 1
ATOM 628 C CA . LEU A 1 83 ? 19.527 -23.127 3.405 1.00 57.59 83 LEU A CA 1
ATOM 629 C C . LEU A 1 83 ? 20.325 -21.860 3.071 1.00 57.59 83 LEU A C 1
ATOM 631 O O . LEU A 1 83 ? 21.050 -21.802 2.079 1.00 57.59 83 LEU A O 1
ATOM 635 N N . GLU A 1 84 ? 20.217 -20.836 3.917 1.00 53.75 84 GLU A N 1
ATOM 636 C CA . GLU A 1 84 ? 20.845 -19.522 3.687 1.00 53.75 84 GLU A CA 1
ATOM 637 C C . GLU A 1 84 ? 22.382 -19.575 3.545 1.00 53.75 84 GLU A C 1
ATOM 639 O O . GLU A 1 84 ? 22.983 -18.661 2.984 1.00 53.75 84 GLU A O 1
ATOM 644 N N . ASP A 1 85 ? 23.025 -20.646 4.018 1.00 52.72 85 ASP A N 1
ATOM 645 C CA . ASP A 1 85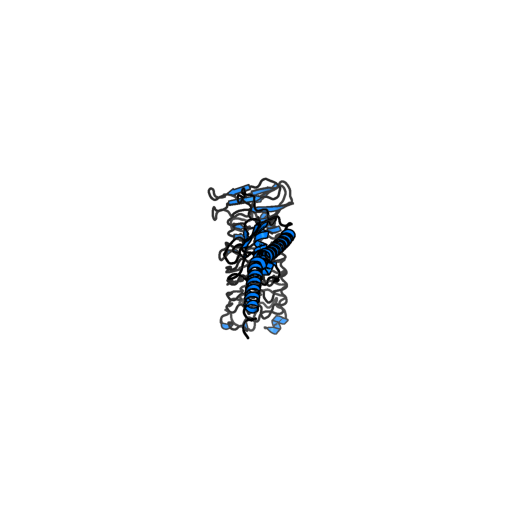 ? 24.466 -20.890 3.898 1.00 52.72 85 ASP A CA 1
ATOM 646 C C . ASP A 1 85 ? 24.876 -21.635 2.607 1.00 52.72 85 ASP A C 1
ATOM 648 O O . ASP A 1 85 ? 26.055 -21.945 2.420 1.00 52.72 85 ASP A O 1
ATOM 652 N N . GLY A 1 86 ? 23.923 -21.911 1.707 1.00 52.81 86 GLY A N 1
ATOM 653 C CA . GLY A 1 86 ? 24.138 -22.610 0.434 1.00 52.81 86 GLY A CA 1
ATOM 654 C C . GLY A 1 86 ? 24.123 -24.141 0.531 1.00 52.81 86 GLY A C 1
ATOM 655 O O . GLY A 1 86 ? 24.395 -24.830 -0.461 1.00 52.81 86 GLY A O 1
ATOM 656 N N . THR A 1 87 ? 23.811 -24.696 1.706 1.00 60.03 87 THR A N 1
ATOM 657 C CA . THR A 1 87 ? 23.609 -26.140 1.892 1.00 60.03 87 THR A CA 1
ATOM 658 C C . THR A 1 87 ? 22.200 -26.562 1.458 1.00 60.03 87 THR A C 1
ATOM 660 O O . THR A 1 87 ? 21.280 -25.752 1.426 1.00 60.03 87 THR A O 1
ATOM 663 N N . ILE A 1 88 ? 22.007 -27.826 1.074 1.00 65.75 88 ILE A N 1
ATOM 664 C CA . ILE A 1 88 ? 20.684 -28.358 0.699 1.00 65.75 88 ILE A CA 1
ATOM 665 C C . ILE A 1 88 ? 20.053 -29.043 1.910 1.00 65.75 88 ILE A C 1
ATOM 667 O O . ILE A 1 88 ? 20.665 -29.946 2.489 1.00 65.75 88 ILE A O 1
ATOM 671 N N . ASP A 1 89 ? 18.801 -28.710 2.234 1.00 69.38 89 ASP A N 1
ATOM 672 C CA . ASP A 1 89 ? 18.027 -29.477 3.215 1.00 69.38 89 ASP A CA 1
ATOM 673 C C . ASP A 1 89 ? 17.448 -30.740 2.563 1.00 69.38 89 ASP A C 1
ATOM 675 O O . ASP A 1 89 ? 16.338 -30.795 2.026 1.00 69.38 89 ASP A O 1
ATOM 679 N N . VAL A 1 90 ? 18.247 -31.800 2.619 1.00 63.94 90 VAL A N 1
ATOM 680 C CA . VAL A 1 90 ? 17.954 -33.107 2.022 1.00 63.94 90 VAL A CA 1
ATOM 681 C C . VAL A 1 90 ? 16.668 -33.724 2.567 1.00 63.94 90 VAL A C 1
ATOM 683 O O . VAL A 1 90 ? 16.005 -34.466 1.842 1.00 63.94 90 VAL A O 1
ATOM 686 N N . ASN A 1 91 ? 16.298 -33.445 3.820 1.00 64.56 91 ASN A N 1
ATOM 687 C CA . ASN A 1 91 ? 15.082 -34.006 4.404 1.00 64.56 91 ASN A CA 1
ATOM 688 C C . ASN A 1 91 ? 13.844 -33.399 3.759 1.00 64.56 91 ASN A C 1
ATOM 690 O O . ASN A 1 91 ? 12.913 -34.135 3.429 1.00 64.56 91 ASN A O 1
ATOM 694 N N . THR A 1 92 ? 13.881 -32.093 3.512 1.00 67.50 92 THR A N 1
ATOM 695 C CA . THR A 1 92 ? 12.851 -31.392 2.749 1.00 67.50 92 THR A CA 1
ATOM 696 C C . THR A 1 92 ? 12.830 -31.876 1.298 1.00 67.50 92 THR A C 1
ATOM 698 O O . THR A 1 92 ? 11.770 -32.231 0.789 1.00 67.50 92 THR A O 1
ATOM 701 N N . VAL A 1 93 ? 13.993 -32.029 0.646 1.00 68.88 93 VAL A N 1
ATOM 702 C CA . VAL A 1 93 ? 14.038 -32.502 -0.750 1.00 68.88 93 VAL A CA 1
ATOM 703 C C . VAL A 1 93 ? 13.550 -33.945 -0.887 1.00 68.88 93 VAL A C 1
ATOM 705 O O . VAL A 1 93 ? 12.812 -34.262 -1.811 1.00 68.88 93 VAL A O 1
ATOM 708 N N . LEU A 1 94 ? 13.931 -34.861 -0.002 1.00 67.19 94 LEU A N 1
ATOM 709 C CA . LEU A 1 94 ? 13.608 -36.288 -0.124 1.00 67.19 94 LEU A CA 1
ATOM 710 C C . LEU A 1 94 ? 12.369 -36.712 0.683 1.00 67.19 94 LEU A C 1
ATOM 712 O O . LEU A 1 94 ? 12.157 -37.910 0.869 1.00 67.19 94 LEU A O 1
ATOM 716 N N . ASP A 1 95 ? 11.538 -35.757 1.112 1.00 67.50 95 ASP A N 1
ATOM 717 C CA . ASP A 1 95 ? 10.304 -35.961 1.889 1.00 67.50 95 ASP A CA 1
ATOM 718 C C . ASP A 1 95 ? 10.512 -36.858 3.127 1.00 67.50 95 ASP A C 1
ATOM 720 O O . ASP A 1 95 ? 9.732 -37.772 3.405 1.00 67.50 95 ASP A O 1
ATOM 724 N N . GLY A 1 96 ? 11.622 -36.658 3.844 1.00 60.41 96 GLY A N 1
ATOM 725 C CA . GLY A 1 96 ? 11.967 -37.421 5.047 1.00 60.41 96 GLY A CA 1
ATOM 726 C C . GLY A 1 96 ? 12.334 -38.892 4.808 1.00 60.41 96 GLY A C 1
ATOM 727 O O . GLY A 1 96 ? 12.433 -39.657 5.764 1.00 60.41 96 GLY A O 1
ATOM 728 N N . GLN A 1 97 ? 12.558 -39.322 3.560 1.00 57.25 97 GLN A N 1
ATOM 729 C CA . GLN A 1 97 ? 12.915 -40.713 3.238 1.00 57.25 97 GLN A CA 1
ATOM 730 C C . GLN A 1 97 ? 14.396 -41.069 3.449 1.00 57.25 97 GLN A C 1
ATOM 732 O O . GLN A 1 97 ? 14.855 -42.087 2.926 1.00 57.25 97 GLN A O 1
ATOM 737 N N . THR A 1 98 ? 15.159 -40.268 4.193 1.00 54.53 98 THR A N 1
ATOM 738 C CA . THR A 1 98 ? 16.576 -40.557 4.456 1.00 54.53 98 THR A CA 1
ATOM 739 C C . THR A 1 98 ? 16.792 -40.921 5.917 1.00 54.53 98 THR A C 1
ATOM 741 O O . THR A 1 98 ? 16.278 -40.252 6.808 1.00 54.53 98 THR A O 1
ATOM 744 N N . THR A 1 99 ? 17.528 -42.004 6.174 1.00 46.81 99 THR A N 1
ATOM 745 C CA . THR A 1 99 ? 17.848 -42.461 7.539 1.00 46.81 99 THR A CA 1
ATOM 746 C C . THR A 1 99 ? 19.283 -42.153 7.963 1.00 46.81 99 THR A C 1
ATOM 748 O O . THR A 1 99 ? 19.627 -42.393 9.116 1.00 46.81 99 THR A O 1
ATOM 751 N N . ASP A 1 100 ? 20.113 -41.617 7.060 1.00 51.44 100 ASP A N 1
ATOM 752 C CA . ASP A 1 100 ? 21.574 -41.590 7.230 1.00 51.44 100 ASP A CA 1
ATOM 753 C C . ASP A 1 100 ? 22.185 -40.167 7.180 1.00 51.44 100 ASP A C 1
ATOM 755 O O . ASP A 1 100 ? 23.408 -40.026 7.241 1.00 51.44 100 ASP A O 1
ATOM 759 N N . TYR A 1 101 ? 21.369 -39.103 7.095 1.00 49.94 101 TYR A N 1
ATOM 760 C CA . TYR A 1 101 ? 21.836 -37.713 6.948 1.00 49.94 101 TYR A CA 1
ATOM 761 C C . TYR A 1 101 ? 21.094 -36.766 7.909 1.00 49.94 101 TYR A C 1
ATOM 763 O O . TYR A 1 101 ? 19.868 -36.712 7.932 1.00 49.94 101 TYR A O 1
ATOM 771 N N . GLY A 1 102 ? 21.845 -36.081 8.777 1.00 42.78 102 GLY A N 1
ATOM 772 C CA . GLY A 1 102 ? 21.315 -35.282 9.889 1.00 42.78 102 GLY A CA 1
ATOM 773 C C . GLY A 1 102 ? 21.080 -33.810 9.535 1.00 42.78 102 GLY A C 1
ATOM 774 O O . GLY A 1 102 ? 21.691 -33.278 8.615 1.00 42.78 102 GLY A O 1
ATOM 775 N N . THR A 1 103 ? 20.232 -33.136 10.316 1.00 44.12 103 THR A N 1
ATOM 776 C CA . THR A 1 103 ? 19.846 -31.711 10.214 1.00 44.12 103 THR A CA 1
ATOM 777 C C . THR A 1 103 ? 20.938 -30.742 10.701 1.00 44.12 103 THR A C 1
ATOM 779 O O . THR A 1 103 ? 20.655 -29.814 11.451 1.00 44.12 103 THR A O 1
ATOM 782 N N . GLY A 1 104 ? 22.199 -30.978 10.325 1.00 43.06 104 GLY A N 1
ATOM 783 C CA . GLY A 1 104 ? 23.333 -30.159 10.758 1.00 43.06 104 GLY A CA 1
ATOM 784 C C . GLY A 1 104 ? 23.692 -30.361 12.233 1.00 43.06 104 GLY A C 1
ATOM 785 O O . GLY A 1 104 ? 23.203 -29.658 13.110 1.00 43.06 104 GLY A O 1
ATOM 786 N N . THR A 1 105 ? 24.559 -31.339 12.511 1.00 42.41 105 THR A N 1
ATOM 787 C CA . THR A 1 105 ? 25.730 -31.196 13.412 1.00 42.41 105 THR A CA 1
ATOM 788 C C . THR A 1 105 ? 26.574 -32.469 13.487 1.00 42.41 105 THR A C 1
ATOM 790 O O . THR A 1 105 ? 27.762 -32.354 13.744 1.00 42.41 105 THR A O 1
ATOM 793 N N . GLU A 1 106 ? 26.055 -33.647 13.140 1.00 45.75 106 GLU A N 1
ATOM 794 C CA . GLU A 1 106 ? 26.860 -34.862 12.921 1.00 45.75 106 GLU A CA 1
ATOM 795 C C . GLU A 1 106 ? 26.148 -35.740 11.878 1.00 45.75 106 GLU A C 1
ATOM 797 O O . GLU A 1 106 ? 25.211 -36.446 12.235 1.00 45.75 106 GLU A O 1
ATOM 802 N N . ASN A 1 107 ? 26.484 -35.582 10.586 1.00 53.72 107 ASN A N 1
ATOM 803 C CA . ASN A 1 107 ? 26.329 -36.532 9.459 1.00 53.72 107 ASN A CA 1
ATOM 804 C C . ASN A 1 107 ? 26.467 -35.791 8.107 1.00 53.72 107 ASN A C 1
ATOM 806 O O . ASN A 1 107 ? 26.265 -34.583 8.035 1.00 53.72 107 ASN A O 1
ATOM 810 N N . ASN A 1 108 ? 26.852 -36.527 7.057 1.00 58.19 108 ASN A N 1
ATOM 811 C CA . ASN A 1 108 ? 27.238 -36.039 5.718 1.00 58.19 108 ASN A CA 1
ATOM 812 C C . ASN A 1 108 ? 26.245 -35.031 5.076 1.00 58.19 108 ASN A C 1
ATOM 814 O O . ASN A 1 108 ? 25.040 -35.136 5.293 1.00 58.19 108 ASN A O 1
ATOM 818 N N . ILE A 1 109 ? 26.741 -34.104 4.242 1.00 60.34 109 ILE A N 1
ATOM 819 C CA . ILE A 1 109 ? 26.022 -32.898 3.772 1.00 60.34 109 ILE A CA 1
ATOM 820 C C . ILE A 1 109 ? 26.039 -32.807 2.239 1.00 60.34 109 ILE A C 1
ATOM 822 O O . ILE A 1 109 ? 27.039 -33.144 1.606 1.00 60.34 109 ILE A O 1
ATOM 826 N N . PHE A 1 110 ? 24.957 -32.308 1.632 1.00 68.81 110 PHE A N 1
ATOM 827 C CA . PHE A 1 110 ? 24.947 -31.897 0.225 1.00 68.81 110 PHE A CA 1
ATOM 828 C C . PHE A 1 110 ? 25.005 -30.373 0.123 1.00 68.81 110 PHE A C 1
ATOM 830 O O . PHE A 1 110 ? 24.289 -29.674 0.839 1.00 68.81 110 PHE A O 1
ATOM 837 N N . ILE A 1 111 ? 25.838 -29.864 -0.779 1.00 62.12 111 ILE A N 1
ATOM 838 C CA . ILE A 1 111 ? 25.989 -28.426 -1.027 1.00 62.12 111 ILE A CA 1
ATOM 839 C C . ILE A 1 111 ? 25.806 -28.105 -2.506 1.00 62.12 111 ILE A C 1
ATOM 841 O O . ILE A 1 111 ? 26.038 -28.967 -3.360 1.00 62.12 111 ILE A O 1
ATOM 845 N N . ILE A 1 112 ? 25.436 -26.859 -2.802 1.00 64.75 112 ILE A N 1
ATOM 846 C CA . ILE A 1 112 ? 25.421 -26.331 -4.168 1.00 64.75 112 ILE A CA 1
ATOM 847 C C . ILE A 1 112 ? 26.679 -25.500 -4.392 1.00 64.75 112 ILE A C 1
ATOM 849 O O . ILE A 1 112 ? 26.967 -24.568 -3.646 1.00 64.75 112 ILE A O 1
ATOM 853 N N . GLU A 1 113 ? 27.420 -25.824 -5.447 1.00 59.06 113 GLU A N 1
ATOM 854 C CA . GLU A 1 113 ? 28.548 -25.025 -5.919 1.00 59.06 113 GLU A CA 1
ATOM 855 C C . GLU A 1 113 ? 28.380 -24.775 -7.422 1.00 59.06 113 GLU A C 1
ATOM 857 O O . GLU A 1 113 ? 28.551 -25.678 -8.246 1.00 59.06 113 GLU A O 1
ATOM 862 N N . GLY A 1 114 ? 27.991 -23.549 -7.782 1.00 63.28 114 GLY A N 1
ATOM 863 C CA . GLY A 1 114 ? 27.597 -23.215 -9.153 1.00 63.28 114 GLY A CA 1
ATOM 864 C C . GLY A 1 114 ? 26.406 -24.062 -9.605 1.00 63.28 114 GLY A C 1
ATOM 865 O O . GLY A 1 114 ? 25.377 -24.101 -8.935 1.00 63.28 114 GLY A O 1
ATOM 866 N N . ASN A 1 115 ? 26.558 -24.773 -10.722 1.00 62.16 115 ASN A N 1
ATOM 867 C CA . ASN A 1 115 ? 25.539 -25.671 -11.261 1.00 62.16 115 ASN A CA 1
ATOM 868 C C . ASN A 1 115 ? 25.649 -27.117 -10.758 1.00 62.16 115 ASN A C 1
ATOM 870 O O . ASN A 1 115 ? 24.987 -28.007 -11.285 1.00 62.16 115 ASN A O 1
ATOM 874 N N . LYS A 1 116 ? 26.494 -27.393 -9.762 1.00 65.69 116 LYS A N 1
ATOM 875 C CA . LYS A 1 116 ? 26.732 -28.751 -9.268 1.00 65.69 116 LYS A CA 1
ATOM 876 C C . LYS A 1 116 ? 26.181 -28.932 -7.869 1.00 65.69 116 LYS A C 1
ATOM 878 O O . LYS A 1 116 ? 26.364 -28.082 -7.003 1.00 65.69 116 LYS A O 1
ATOM 883 N N . VAL A 1 117 ? 25.584 -30.098 -7.635 1.00 71.31 117 VAL A N 1
ATOM 884 C CA . VAL A 1 117 ? 25.315 -30.589 -6.283 1.00 71.31 117 VAL A CA 1
ATOM 885 C C . VAL A 1 117 ? 26.438 -31.533 -5.888 1.00 71.31 117 VAL A C 1
ATOM 887 O O . VAL A 1 117 ? 26.722 -32.507 -6.591 1.00 71.31 117 VAL A O 1
ATOM 890 N N . ILE A 1 118 ? 27.075 -31.241 -4.759 1.00 67.31 118 ILE A N 1
ATOM 891 C CA . ILE A 1 118 ? 28.233 -31.969 -4.246 1.00 67.31 118 ILE A CA 1
ATOM 892 C C . ILE A 1 118 ? 27.855 -32.634 -2.933 1.00 67.31 118 ILE A C 1
ATOM 894 O O . ILE A 1 118 ? 27.322 -31.994 -2.034 1.00 67.31 118 ILE A O 1
ATOM 898 N N . TYR A 1 119 ? 28.175 -33.917 -2.812 1.00 72.69 119 TYR A N 1
ATOM 899 C CA . TYR A 1 119 ? 28.077 -34.661 -1.567 1.00 72.69 119 TYR A CA 1
ATOM 900 C C . TYR A 1 119 ? 29.414 -34.615 -0.814 1.00 72.69 119 TYR A C 1
ATOM 902 O O . TYR A 1 119 ? 30.460 -35.018 -1.343 1.00 72.69 119 TYR A O 1
ATOM 910 N N . ILE A 1 120 ? 29.362 -34.141 0.427 1.00 67.06 120 ILE A N 1
ATOM 911 C CA . ILE A 1 120 ? 30.485 -34.003 1.351 1.00 67.06 120 ILE A CA 1
ATOM 912 C C . ILE A 1 120 ? 30.302 -34.985 2.507 1.00 67.06 120 ILE A C 1
ATOM 914 O O . ILE A 1 120 ? 29.247 -35.015 3.139 1.00 67.06 120 ILE A O 1
ATOM 918 N N . ASP A 1 121 ? 31.328 -35.791 2.791 1.00 64.62 121 ASP A N 1
ATOM 919 C CA . ASP A 1 121 ? 31.285 -36.732 3.911 1.00 64.62 121 ASP A CA 1
ATOM 920 C C . ASP A 1 121 ? 31.441 -36.063 5.287 1.00 64.62 121 ASP A C 1
ATOM 922 O O . ASP A 1 121 ? 31.787 -34.890 5.407 1.00 64.62 121 ASP A O 1
ATOM 926 N N . GLU A 1 122 ? 31.216 -36.829 6.354 1.00 58.06 122 GLU A N 1
ATOM 927 C CA . GLU A 1 122 ? 31.351 -36.401 7.756 1.00 58.06 122 GLU A CA 1
ATOM 928 C C . GLU A 1 122 ? 32.734 -35.814 8.118 1.00 58.06 122 GLU A C 1
ATOM 930 O O . GLU A 1 122 ? 32.879 -35.145 9.138 1.00 58.06 122 GLU A O 1
ATOM 935 N N . LYS A 1 123 ? 33.765 -36.057 7.296 1.00 61.41 123 LYS A N 1
ATOM 936 C CA . LYS A 1 123 ? 35.130 -35.544 7.485 1.00 61.41 123 LYS A CA 1
ATOM 937 C C . LYS A 1 123 ? 35.406 -34.302 6.634 1.00 61.41 123 LYS A C 1
ATOM 939 O O . LYS A 1 123 ? 36.539 -33.824 6.627 1.00 61.41 123 LYS A O 1
ATOM 944 N N . GLY A 1 124 ? 34.402 -33.794 5.918 1.00 56.91 124 GLY A N 1
ATOM 945 C CA . GLY A 1 124 ? 34.506 -32.626 5.048 1.00 56.91 124 GLY A CA 1
ATOM 946 C C . GLY A 1 124 ? 35.081 -32.923 3.660 1.00 56.91 124 GLY A C 1
ATOM 947 O O . GLY A 1 124 ? 35.395 -31.986 2.926 1.00 56.91 124 GLY A O 1
ATOM 948 N N . ASN A 1 125 ? 35.241 -34.193 3.269 1.00 65.38 125 ASN A N 1
ATOM 949 C CA . ASN A 1 125 ? 35.791 -34.527 1.955 1.00 65.38 125 ASN A CA 1
ATOM 950 C C . ASN A 1 125 ? 34.695 -34.543 0.889 1.00 65.38 125 ASN A C 1
ATOM 952 O O . ASN A 1 125 ? 33.619 -35.102 1.096 1.00 65.38 125 ASN A O 1
ATOM 956 N N . ARG A 1 126 ? 35.002 -34.014 -0.300 1.00 72.19 126 ARG A N 1
ATOM 957 C CA . ARG A 1 126 ? 34.146 -34.162 -1.485 1.00 72.19 126 ARG A CA 1
ATOM 958 C C . ARG A 1 126 ? 34.195 -35.609 -1.966 1.00 72.19 126 ARG A C 1
ATOM 960 O O . ARG A 1 126 ? 35.254 -36.094 -2.362 1.00 72.19 126 ARG A O 1
ATOM 967 N N . VAL A 1 127 ? 33.057 -36.295 -1.930 1.00 69.25 127 VAL A N 1
ATOM 968 C CA . VAL A 1 127 ? 32.974 -37.726 -2.261 1.00 69.25 127 VAL A CA 1
ATOM 969 C C . VAL A 1 127 ? 32.363 -37.966 -3.643 1.00 69.25 127 VAL A C 1
ATOM 971 O O . VAL A 1 127 ? 32.786 -38.894 -4.336 1.00 69.25 127 VAL A O 1
ATOM 974 N N . SER A 1 128 ? 31.405 -37.141 -4.072 1.00 69.62 128 SER A N 1
ATOM 975 C CA . SER A 1 128 ? 30.802 -37.207 -5.413 1.00 69.62 128 SER A CA 1
ATOM 976 C C . SER A 1 128 ? 30.088 -35.904 -5.773 1.00 69.62 128 SER A C 1
ATOM 978 O O . SER A 1 128 ? 29.637 -35.192 -4.881 1.00 69.62 128 SER A O 1
ATOM 980 N N . GLU A 1 129 ? 29.923 -35.625 -7.064 1.00 74.62 129 GLU A N 1
ATOM 981 C CA . GLU A 1 129 ? 29.185 -34.462 -7.570 1.00 74.62 129 GLU A CA 1
ATOM 982 C C . GLU A 1 129 ? 28.325 -34.838 -8.778 1.00 74.62 129 GLU A C 1
ATOM 984 O O . GLU A 1 129 ? 28.614 -35.812 -9.480 1.00 74.62 129 GLU A O 1
ATOM 989 N N . LYS A 1 130 ? 27.263 -34.069 -9.020 1.00 72.94 130 LYS A N 1
ATOM 990 C CA . LYS A 1 130 ? 26.427 -34.206 -10.211 1.00 72.94 130 LYS A CA 1
ATOM 991 C C . LYS A 1 130 ? 25.973 -32.834 -10.686 1.00 72.94 130 LYS A C 1
ATOM 993 O O . LYS A 1 130 ? 25.550 -32.005 -9.882 1.00 72.94 130 LYS A O 1
ATOM 998 N N . GLU A 1 131 ? 26.070 -32.612 -11.991 1.00 68.44 131 GLU A N 1
ATOM 999 C CA . GLU A 1 131 ? 25.583 -31.388 -12.617 1.00 68.44 131 GLU A CA 1
ATOM 1000 C C . GLU A 1 131 ? 24.057 -31.349 -12.589 1.00 68.44 131 GLU A C 1
ATOM 1002 O O . GLU A 1 131 ? 23.361 -32.316 -12.915 1.00 68.44 131 GLU A O 1
ATOM 1007 N N . VAL A 1 132 ? 23.556 -30.197 -12.182 1.00 64.94 132 VAL A N 1
ATOM 1008 C CA . VAL A 1 132 ? 22.192 -29.743 -12.374 1.00 64.94 132 VAL A CA 1
ATOM 1009 C C . VAL A 1 132 ? 22.255 -28.779 -13.551 1.00 64.94 132 VAL A C 1
ATOM 1011 O O . VAL A 1 132 ? 23.187 -27.984 -13.648 1.00 64.94 132 VAL A O 1
ATOM 1014 N N . ASN A 1 133 ? 21.290 -28.832 -14.466 1.00 59.78 133 ASN A N 1
ATOM 1015 C CA . ASN A 1 133 ? 21.215 -27.864 -15.564 1.00 59.78 133 ASN A CA 1
ATOM 1016 C C . ASN A 1 133 ? 20.661 -26.532 -15.042 1.00 59.78 133 ASN A C 1
ATOM 1018 O O . ASN A 1 133 ? 19.576 -26.097 -15.412 1.00 59.78 133 ASN A O 1
ATOM 1022 N N . ILE A 1 134 ? 21.417 -25.922 -14.140 1.00 53.03 134 ILE A N 1
ATOM 1023 C CA . ILE A 1 134 ? 21.298 -24.533 -13.731 1.00 53.03 134 ILE A CA 1
ATOM 1024 C C . ILE A 1 134 ? 22.392 -23.842 -14.543 1.00 53.03 134 ILE A C 1
ATOM 1026 O O . ILE A 1 134 ? 23.561 -24.162 -14.366 1.00 53.03 134 ILE A O 1
ATOM 1030 N N . ASP A 1 135 ? 22.071 -22.995 -15.515 1.00 48.62 135 ASP A N 1
ATOM 1031 C CA . ASP A 1 135 ? 23.134 -22.340 -16.285 1.00 48.62 135 ASP A CA 1
ATOM 1032 C C . ASP A 1 135 ? 23.796 -21.255 -15.419 1.00 48.62 135 ASP A C 1
ATOM 1034 O O . ASP A 1 135 ? 23.233 -20.181 -15.222 1.00 48.62 135 ASP A O 1
ATOM 1038 N N . THR A 1 136 ? 24.955 -21.563 -14.825 1.00 44.56 136 THR A N 1
ATOM 1039 C CA . THR A 1 136 ? 25.695 -20.651 -13.930 1.00 44.56 136 THR A CA 1
ATOM 1040 C C . THR A 1 136 ? 27.015 -20.147 -14.525 1.00 44.56 136 THR A C 1
ATOM 1042 O O . THR A 1 136 ? 27.806 -19.550 -13.798 1.00 44.56 136 THR A O 1
ATOM 1045 N N . ASN A 1 137 ? 27.308 -20.413 -15.806 1.00 40.06 137 ASN A N 1
ATOM 1046 C CA . ASN A 1 137 ? 28.636 -20.200 -16.406 1.00 40.06 137 ASN A CA 1
ATOM 1047 C C . ASN A 1 137 ? 28.680 -19.099 -17.476 1.00 40.06 137 ASN A C 1
ATOM 1049 O O . ASN A 1 137 ? 29.376 -19.237 -18.483 1.00 40.06 137 ASN A O 1
ATOM 1053 N N . ASP A 1 138 ? 28.036 -17.961 -17.221 1.00 38.25 138 ASP A N 1
ATOM 1054 C CA . ASP A 1 138 ? 28.431 -16.720 -17.887 1.00 38.25 138 ASP A CA 1
ATOM 1055 C C . ASP A 1 138 ? 29.222 -15.824 -16.926 1.00 38.25 138 ASP A C 1
ATOM 1057 O O . ASP A 1 138 ? 28.686 -15.003 -16.189 1.00 38.25 138 ASP A O 1
ATOM 1061 N N . SER A 1 139 ? 30.546 -15.966 -16.950 1.00 34.59 139 SER A N 1
ATOM 1062 C CA . SER A 1 139 ? 31.487 -15.087 -16.248 1.00 34.59 139 SER A CA 1
ATOM 1063 C C . SER A 1 139 ? 31.674 -13.716 -16.931 1.00 34.59 139 SER A C 1
ATOM 1065 O O . SER A 1 139 ? 32.653 -13.024 -16.657 1.00 34.59 139 SER A O 1
ATOM 1067 N N . SER A 1 140 ? 30.750 -13.309 -17.809 1.00 32.69 140 SER A N 1
ATOM 1068 C CA . SER A 1 140 ? 30.532 -11.922 -18.241 1.00 32.69 140 SER A CA 1
ATOM 1069 C C . SER A 1 140 ? 29.309 -11.266 -17.576 1.00 32.69 140 SER A C 1
ATOM 1071 O O . SER A 1 140 ? 28.856 -10.203 -18.005 1.00 32.69 140 SER A O 1
ATOM 1073 N N . PHE A 1 141 ? 28.828 -11.835 -16.463 1.00 30.47 141 PHE A N 1
ATOM 1074 C CA . PHE A 1 141 ? 27.784 -11.243 -15.627 1.00 30.47 141 PHE A CA 1
ATOM 1075 C C . PHE A 1 141 ? 28.288 -10.019 -14.847 1.00 30.47 141 PHE A C 1
ATOM 1077 O O . PHE A 1 141 ? 28.622 -10.056 -13.663 1.00 30.47 141 PHE A O 1
ATOM 1084 N N . ASN A 1 142 ? 28.323 -8.882 -15.533 1.00 29.11 142 ASN A N 1
ATOM 1085 C CA . ASN A 1 142 ? 28.154 -7.599 -14.874 1.00 29.11 142 ASN A CA 1
ATOM 1086 C C . ASN A 1 142 ? 26.707 -7.540 -14.365 1.00 29.11 142 ASN A C 1
ATOM 1088 O O . ASN A 1 142 ? 25.793 -7.806 -15.140 1.00 29.11 142 ASN A O 1
ATOM 1092 N N . PHE A 1 143 ? 26.474 -7.152 -13.107 1.00 29.19 143 PHE A N 1
ATOM 1093 C CA . PHE A 1 143 ? 25.156 -6.691 -12.646 1.00 29.19 143 PHE A CA 1
ATOM 1094 C C . PHE A 1 143 ? 24.763 -5.462 -13.495 1.00 29.19 143 PHE A C 1
ATOM 1096 O O . PHE A 1 143 ? 25.010 -4.315 -13.120 1.00 29.19 143 PHE A O 1
ATOM 1103 N N . SER A 1 144 ? 24.237 -5.661 -14.705 1.00 27.36 144 SER A N 1
ATOM 1104 C CA . SER A 1 144 ? 23.817 -4.560 -15.561 1.00 27.36 144 SER A CA 1
ATOM 1105 C C . SER A 1 144 ? 22.437 -4.113 -15.106 1.00 27.36 144 SER A C 1
ATOM 1107 O O . SER A 1 144 ? 21.458 -4.771 -15.433 1.00 27.36 144 SER A O 1
ATOM 1109 N N . ARG A 1 145 ? 22.366 -3.009 -14.349 1.00 33.81 145 ARG A N 1
ATOM 1110 C CA . ARG A 1 145 ? 21.290 -1.992 -14.429 1.00 33.81 145 ARG A CA 1
ATOM 1111 C C . ARG A 1 145 ? 19.841 -2.521 -14.604 1.00 33.81 145 ARG A C 1
ATOM 1113 O O . ARG A 1 145 ? 19.047 -1.915 -15.309 1.00 33.81 145 ARG A O 1
ATOM 1120 N N . GLY A 1 146 ? 19.485 -3.628 -13.953 1.00 33.16 146 GLY A N 1
ATOM 1121 C CA . GLY A 1 146 ? 18.247 -4.370 -14.221 1.00 33.16 146 GLY A CA 1
ATOM 1122 C C . GLY A 1 146 ? 17.544 -4.831 -12.952 1.00 33.16 146 GLY A C 1
ATOM 1123 O O . GLY A 1 146 ? 17.101 -5.969 -12.876 1.00 33.16 146 GLY A O 1
ATOM 1124 N N . GLY A 1 147 ? 17.462 -3.975 -11.928 1.00 48.66 147 GLY A N 1
ATOM 1125 C CA . GLY A 1 147 ? 16.516 -4.225 -10.838 1.00 48.66 147 GLY A CA 1
ATOM 1126 C C . GLY A 1 147 ? 15.098 -4.338 -11.407 1.00 48.66 147 GLY A C 1
ATOM 1127 O O . GLY A 1 147 ? 14.775 -3.633 -12.366 1.00 48.66 147 GLY A O 1
ATOM 1128 N N . LYS A 1 148 ? 14.250 -5.211 -10.839 1.00 69.19 148 LYS A N 1
ATOM 1129 C CA . LYS A 1 148 ? 12.828 -5.297 -11.220 1.00 69.19 148 LYS A CA 1
ATOM 1130 C C . LYS A 1 148 ? 12.248 -3.884 -11.235 1.00 69.19 148 LYS A C 1
ATOM 1132 O O . LYS A 1 148 ? 12.384 -3.151 -10.259 1.00 69.19 148 LYS A O 1
ATOM 1137 N N . SER A 1 149 ? 11.652 -3.467 -12.343 1.00 85.62 149 SER A N 1
ATOM 1138 C CA . SER A 1 149 ? 11.250 -2.071 -12.484 1.00 85.62 149 SER A CA 1
ATOM 1139 C C . SER A 1 149 ? 10.054 -1.737 -11.597 1.00 85.62 149 SER A C 1
ATOM 1141 O O . SER A 1 149 ? 9.144 -2.556 -11.415 1.00 85.62 149 SER A O 1
ATOM 1143 N N . PHE A 1 150 ? 10.028 -0.509 -11.090 1.00 93.94 150 PHE A N 1
ATOM 1144 C CA . PHE A 1 150 ? 8.790 0.117 -10.649 1.00 93.94 150 PHE A CA 1
ATOM 1145 C C . PHE A 1 150 ? 7.969 0.449 -11.895 1.00 93.94 150 PHE A C 1
ATOM 1147 O O . PHE A 1 150 ? 8.451 1.171 -12.765 1.00 93.94 150 PHE A O 1
ATOM 1154 N N . ILE A 1 151 ? 6.768 -0.121 -12.022 1.00 95.88 151 ILE A N 1
ATOM 1155 C CA . ILE A 1 151 ? 5.940 -0.011 -13.229 1.00 95.88 151 ILE A CA 1
ATOM 1156 C C . ILE A 1 151 ? 4.597 0.609 -12.875 1.00 95.88 151 ILE A C 1
ATOM 1158 O O . ILE A 1 151 ? 3.853 0.097 -12.031 1.00 95.88 151 ILE A O 1
ATOM 1162 N N . THR A 1 152 ? 4.254 1.680 -13.580 1.00 97.00 152 THR A N 1
ATOM 1163 C CA . THR A 1 152 ? 2.973 2.379 -13.451 1.00 97.00 152 THR A CA 1
ATOM 1164 C C . THR A 1 152 ? 2.316 2.517 -14.817 1.00 97.00 152 THR A C 1
ATOM 1166 O O . THR A 1 152 ? 2.991 2.803 -15.802 1.00 97.00 152 THR A O 1
ATOM 1169 N N . ARG A 1 153 ? 0.998 2.301 -14.878 1.00 97.12 153 ARG A N 1
ATOM 1170 C CA . ARG A 1 153 ? 0.214 2.414 -16.112 1.00 97.12 153 ARG A CA 1
ATOM 1171 C C . ARG A 1 153 ? -0.528 3.733 -16.171 1.00 97.12 153 ARG A C 1
ATOM 1173 O O . ARG A 1 153 ? -1.271 4.063 -15.241 1.00 97.12 153 ARG A O 1
ATOM 1180 N N . TRP A 1 154 ? -0.394 4.421 -17.295 1.00 96.12 154 TRP A N 1
ATOM 1181 C CA . TRP A 1 154 ? -0.906 5.770 -17.498 1.00 96.12 154 TRP A CA 1
ATOM 1182 C C . TRP A 1 154 ? -1.758 5.867 -18.752 1.00 96.12 154 TRP A C 1
ATOM 1184 O O . TRP A 1 154 ? -1.363 5.353 -19.789 1.00 96.12 154 TRP A O 1
ATOM 1194 N N . ASN A 1 155 ? -2.886 6.572 -18.672 1.00 95.44 155 ASN A N 1
ATOM 1195 C CA . ASN A 1 155 ? -3.664 6.978 -19.838 1.00 95.44 155 ASN A CA 1
ATOM 1196 C C . ASN A 1 155 ? -3.138 8.326 -20.341 1.00 95.44 155 ASN A C 1
ATOM 1198 O O . ASN A 1 155 ? -3.244 9.333 -19.635 1.00 95.44 155 ASN A O 1
ATOM 1202 N N . VAL A 1 156 ? -2.571 8.358 -21.543 1.00 93.25 156 VAL A N 1
ATOM 1203 C CA . VAL A 1 156 ? -1.941 9.551 -22.120 1.00 93.25 156 VAL A CA 1
ATOM 1204 C C . VAL A 1 156 ? -2.613 9.912 -23.443 1.00 93.25 156 VAL A C 1
ATOM 1206 O O . VAL A 1 156 ? -2.987 9.032 -24.216 1.00 93.25 156 VAL A O 1
ATOM 1209 N N . SER A 1 157 ? -2.779 11.209 -23.718 1.00 91.00 157 SER A N 1
ATOM 1210 C CA . SER A 1 157 ? -3.310 11.698 -24.997 1.00 91.00 157 SER A CA 1
ATOM 1211 C C . SER A 1 157 ? -2.184 11.937 -26.005 1.00 91.00 157 SER A C 1
ATOM 1213 O O . SER A 1 157 ? -1.054 12.249 -25.633 1.00 91.00 157 SER A O 1
ATOM 1215 N N . ALA A 1 158 ? -2.495 11.838 -27.297 1.00 91.38 158 ALA A N 1
ATOM 1216 C CA . ALA A 1 158 ? -1.534 12.124 -28.356 1.00 91.38 158 ALA A CA 1
ATOM 1217 C C . ALA A 1 158 ? -1.093 13.596 -28.306 1.00 91.38 158 ALA A C 1
ATOM 1219 O O . ALA A 1 158 ? -1.935 14.492 -28.281 1.00 91.38 158 ALA A O 1
ATOM 1220 N N . GLY A 1 159 ? 0.216 13.836 -28.339 1.00 86.94 159 GLY A N 1
ATOM 1221 C CA . GLY A 1 159 ? 0.805 15.173 -28.280 1.00 86.94 159 GLY A CA 1
ATOM 1222 C C . GLY A 1 159 ? 0.872 15.782 -26.876 1.00 86.94 159 GLY A C 1
ATOM 1223 O O . GLY A 1 159 ? 1.358 16.904 -26.745 1.00 86.94 159 GLY A O 1
ATOM 1224 N N . ASP A 1 160 ? 0.427 15.069 -25.834 1.00 83.56 160 ASP A N 1
ATOM 1225 C CA . ASP A 1 160 ? 0.586 15.520 -24.452 1.00 83.56 160 ASP A CA 1
ATOM 1226 C C . ASP A 1 160 ? 2.049 15.393 -24.008 1.00 83.56 160 ASP A C 1
ATOM 1228 O O . ASP A 1 160 ? 2.674 14.343 -24.179 1.00 83.56 160 ASP A O 1
ATOM 1232 N N . ILE A 1 161 ? 2.553 16.429 -23.333 1.00 87.62 161 ILE A N 1
ATOM 1233 C CA . ILE A 1 161 ? 3.783 16.337 -22.542 1.00 87.62 161 ILE A CA 1
ATOM 1234 C C . ILE A 1 161 ? 3.422 15.670 -21.212 1.00 87.62 161 ILE A C 1
ATOM 1236 O O . ILE A 1 161 ? 2.700 16.225 -20.373 1.00 87.62 161 ILE A O 1
ATOM 1240 N N . PHE A 1 162 ? 3.890 14.442 -21.042 1.00 90.50 162 PHE A N 1
ATOM 1241 C CA . PHE A 1 162 ? 3.821 13.718 -19.788 1.00 90.50 162 PHE A CA 1
ATOM 1242 C C . PHE A 1 162 ? 5.035 14.077 -18.941 1.00 90.50 162 PHE A C 1
ATOM 1244 O O . PHE A 1 162 ? 6.158 14.002 -19.420 1.00 90.50 162 PHE A O 1
ATOM 1251 N N . GLU A 1 163 ? 4.821 14.425 -17.678 1.00 90.62 163 GLU A N 1
ATOM 1252 C CA . GLU A 1 163 ? 5.915 14.627 -16.736 1.00 90.62 163 GLU A CA 1
ATOM 1253 C C . GLU A 1 163 ? 5.920 13.501 -15.715 1.00 90.62 163 GLU A C 1
ATOM 1255 O O . GLU A 1 163 ? 4.898 13.182 -15.103 1.00 90.62 163 GLU A O 1
ATOM 1260 N N . LEU A 1 164 ? 7.091 12.911 -15.515 1.00 91.44 164 LEU A N 1
ATOM 1261 C CA . LEU A 1 164 ? 7.269 11.845 -14.557 1.00 91.44 164 LEU A CA 1
ATOM 1262 C C . LEU A 1 164 ? 7.105 12.394 -13.132 1.00 91.44 164 LEU A C 1
ATOM 1264 O O . LEU A 1 164 ? 7.717 13.415 -12.798 1.00 91.44 164 LEU A O 1
ATOM 1268 N N . PRO A 1 165 ? 6.345 11.723 -12.247 1.00 90.19 165 PRO A N 1
ATOM 1269 C CA . PRO A 1 165 ? 6.116 12.170 -10.879 1.00 90.19 165 PRO A CA 1
ATOM 1270 C C . PRO A 1 165 ? 7.330 12.146 -9.932 1.00 90.19 165 PRO A C 1
ATOM 1272 O O . PRO A 1 165 ? 7.147 11.987 -8.734 1.00 90.19 165 PRO A O 1
ATOM 1275 N N . ILE A 1 166 ? 8.541 12.475 -10.376 1.00 88.88 166 ILE A N 1
ATOM 1276 C CA . ILE A 1 166 ? 9.717 12.658 -9.509 1.00 88.88 166 ILE A CA 1
ATOM 1277 C C . ILE A 1 166 ? 9.738 14.063 -8.897 1.00 88.88 166 ILE A C 1
ATOM 1279 O O . ILE A 1 166 ? 9.599 15.053 -9.616 1.00 88.88 166 ILE A O 1
ATOM 1283 N N . ALA A 1 167 ? 9.843 14.169 -7.571 1.00 82.81 167 ALA A N 1
ATOM 1284 C CA . ALA A 1 167 ? 9.932 15.471 -6.909 1.00 82.81 167 ALA A CA 1
ATOM 1285 C C . ALA A 1 167 ? 11.250 16.186 -7.237 1.00 82.81 167 ALA A C 1
ATOM 1287 O O . ALA A 1 167 ? 12.306 15.564 -7.309 1.00 82.81 167 ALA A O 1
ATOM 1288 N N . ILE A 1 168 ? 11.180 17.511 -7.363 1.00 80.31 168 ILE A N 1
ATOM 1289 C CA . ILE A 1 168 ? 12.327 18.394 -7.602 1.00 80.31 168 ILE A CA 1
ATOM 1290 C C . ILE A 1 168 ? 12.572 19.284 -6.375 1.00 80.31 168 ILE A C 1
ATOM 1292 O O . ILE A 1 168 ? 11.626 19.635 -5.668 1.00 80.31 168 ILE A O 1
ATOM 1296 N N . GLY A 1 169 ? 13.826 19.671 -6.129 1.00 71.56 169 GLY A N 1
ATOM 1297 C CA . GLY A 1 169 ? 14.183 20.679 -5.118 1.00 71.56 169 GLY A CA 1
ATOM 1298 C C . GLY A 1 169 ? 14.246 20.206 -3.657 1.00 71.56 169 GLY A C 1
ATOM 1299 O O . GLY A 1 169 ? 14.323 21.050 -2.767 1.00 71.56 169 GLY A O 1
ATOM 1300 N N . TYR A 1 170 ? 14.220 18.894 -3.401 1.00 67.75 170 TYR A N 1
ATOM 1301 C CA . TYR A 1 170 ? 14.417 18.315 -2.062 1.00 67.75 170 TYR A CA 1
ATOM 1302 C C . TYR A 1 170 ? 15.870 17.898 -1.839 1.00 67.75 170 TYR A C 1
ATOM 1304 O O . TYR A 1 170 ? 16.554 18.433 -0.968 1.00 67.75 170 TYR A O 1
ATOM 1312 N N . THR A 1 171 ? 16.330 16.948 -2.650 1.00 71.50 171 THR A N 1
ATOM 1313 C CA . THR A 1 171 ? 17.658 16.337 -2.606 1.00 71.50 171 THR A CA 1
ATOM 1314 C C . THR A 1 171 ? 18.067 15.958 -4.025 1.00 71.50 171 THR A C 1
ATOM 1316 O O . THR A 1 171 ? 17.248 15.446 -4.789 1.00 71.50 171 THR A O 1
ATOM 1319 N N . ASN A 1 172 ? 19.328 16.214 -4.363 1.00 79.88 172 ASN A N 1
ATOM 1320 C CA . ASN A 1 172 ? 19.930 15.853 -5.646 1.00 79.88 172 ASN A CA 1
ATOM 1321 C C . ASN A 1 172 ? 20.505 14.441 -5.539 1.00 79.88 172 ASN A C 1
ATOM 1323 O O . ASN A 1 172 ? 21.710 14.265 -5.371 1.00 79.88 172 ASN A O 1
ATOM 1327 N N . ASP A 1 173 ? 19.620 13.454 -5.495 1.00 85.31 173 ASP A N 1
ATOM 1328 C CA . ASP A 1 173 ? 20.007 12.049 -5.376 1.00 85.31 173 ASP A CA 1
ATOM 1329 C C . ASP A 1 173 ? 19.070 11.156 -6.191 1.00 85.31 173 ASP A C 1
ATOM 1331 O O . ASP A 1 173 ? 18.516 10.182 -5.715 1.00 85.31 173 ASP A O 1
ATOM 1335 N N . ASN A 1 174 ? 18.772 11.554 -7.418 1.00 89.56 174 ASN A N 1
ATOM 1336 C CA . ASN A 1 174 ? 18.080 10.722 -8.387 1.00 89.56 174 ASN A CA 1
ATOM 1337 C C . ASN A 1 174 ? 19.126 10.138 -9.340 1.00 89.56 174 ASN A C 1
ATOM 1339 O O . ASN A 1 174 ? 19.951 10.866 -9.888 1.00 89.56 174 ASN A O 1
ATOM 1343 N N . ASN A 1 175 ? 19.085 8.823 -9.542 1.00 91.44 175 ASN A N 1
ATOM 1344 C CA . ASN A 1 175 ? 19.919 8.096 -10.496 1.00 91.44 175 ASN A CA 1
ATOM 1345 C C . ASN A 1 175 ? 19.159 6.854 -10.970 1.00 91.44 175 ASN A C 1
ATOM 1347 O O . ASN A 1 175 ? 19.275 5.764 -10.395 1.00 91.44 175 ASN A O 1
ATOM 1351 N N . PHE A 1 176 ? 18.349 7.036 -12.005 1.00 92.50 176 PHE A N 1
ATOM 1352 C CA . PHE A 1 176 ? 17.469 6.001 -12.524 1.00 92.50 176 PHE A CA 1
ATOM 1353 C C . PHE A 1 176 ? 17.381 6.037 -14.049 1.00 92.50 176 PHE A C 1
ATOM 1355 O O . PHE A 1 176 ? 17.752 7.009 -14.703 1.00 92.50 176 PHE A O 1
ATOM 1362 N N . ILE A 1 177 ? 16.883 4.946 -14.615 1.00 94.25 177 ILE A N 1
ATOM 1363 C CA . ILE A 1 177 ? 16.546 4.815 -16.027 1.00 94.25 177 ILE A CA 1
ATOM 1364 C C . ILE A 1 177 ? 15.028 4.748 -16.134 1.00 94.25 177 ILE A C 1
ATOM 1366 O O . ILE A 1 177 ? 14.381 4.084 -15.320 1.00 94.25 177 ILE A O 1
ATOM 1370 N N . VAL A 1 178 ? 14.466 5.441 -17.120 1.00 96.69 178 VAL A N 1
ATOM 1371 C CA . VAL A 1 178 ? 13.044 5.391 -17.449 1.00 96.69 178 VAL A CA 1
ATOM 1372 C C . VAL A 1 178 ? 12.832 4.826 -18.854 1.00 96.69 178 VAL A C 1
ATOM 1374 O O . VAL A 1 178 ? 13.400 5.311 -19.829 1.00 96.69 178 VAL A O 1
ATOM 1377 N N . ASP A 1 179 ? 11.993 3.796 -18.937 1.00 96.44 179 ASP A N 1
ATOM 1378 C CA . ASP A 1 179 ? 11.362 3.307 -20.164 1.00 96.44 179 ASP A CA 1
ATOM 1379 C C . ASP A 1 179 ? 9.942 3.884 -20.212 1.00 96.44 179 ASP A C 1
ATOM 1381 O O . ASP A 1 179 ? 9.122 3.619 -19.327 1.00 96.44 179 ASP A O 1
ATOM 1385 N N . TRP A 1 180 ? 9.658 4.693 -21.232 1.00 96.19 180 TRP A N 1
ATOM 1386 C CA . TRP A 1 180 ? 8.369 5.363 -21.411 1.00 96.19 180 TRP A CA 1
ATOM 1387 C C . TRP A 1 180 ? 7.267 4.429 -21.942 1.00 96.19 180 TRP A C 1
ATOM 1389 O O . TRP A 1 180 ? 6.096 4.800 -21.965 1.00 96.19 180 TRP A O 1
ATOM 1399 N N . GLY A 1 181 ? 7.605 3.203 -22.350 1.00 94.69 181 GLY A N 1
ATOM 1400 C CA . GLY A 1 181 ? 6.634 2.177 -22.730 1.00 94.69 181 GLY A CA 1
ATOM 1401 C C . GLY A 1 181 ? 6.027 2.335 -24.127 1.00 94.69 181 GLY A C 1
ATOM 1402 O O . GLY A 1 181 ? 5.199 1.514 -24.520 1.00 94.69 181 GLY A O 1
ATOM 1403 N N . ASP A 1 182 ? 6.436 3.346 -24.899 1.00 94.88 182 ASP A N 1
ATOM 1404 C CA . ASP A 1 182 ? 5.997 3.591 -26.281 1.00 94.88 182 ASP A CA 1
ATOM 1405 C C . ASP A 1 182 ? 7.021 3.133 -27.341 1.00 94.88 182 ASP A C 1
ATOM 1407 O O . ASP A 1 182 ? 6.841 3.370 -28.537 1.00 94.88 182 ASP A O 1
ATOM 1411 N N . GLY A 1 183 ? 8.091 2.454 -26.910 1.00 92.88 183 GLY A N 1
ATOM 1412 C CA . GLY A 1 183 ? 9.167 1.959 -27.771 1.00 92.88 183 GLY A CA 1
ATOM 1413 C C . GLY A 1 183 ? 10.239 2.997 -28.110 1.00 92.88 183 GLY A C 1
ATOM 1414 O O . GLY A 1 183 ? 11.136 2.698 -28.902 1.00 92.88 183 GLY A O 1
ATOM 1415 N N . THR A 1 184 ? 10.170 4.202 -27.535 1.00 94.56 184 THR A N 1
ATOM 1416 C CA . THR A 1 184 ? 11.280 5.159 -27.592 1.00 94.56 184 THR A CA 1
ATOM 1417 C C . THR A 1 184 ? 12.469 4.676 -26.747 1.00 94.56 184 THR A C 1
ATOM 1419 O O . THR A 1 184 ? 12.287 3.859 -25.842 1.00 94.56 184 THR A O 1
ATOM 1422 N N . PRO A 1 185 ? 13.710 5.106 -27.058 1.00 95.44 185 PRO A N 1
ATOM 1423 C CA . PRO A 1 185 ? 14.876 4.719 -26.270 1.00 95.44 185 PRO A CA 1
ATOM 1424 C C . PRO A 1 185 ? 14.742 5.132 -24.802 1.00 95.44 185 PRO A C 1
ATOM 1426 O O . PRO A 1 185 ? 14.243 6.217 -24.509 1.00 95.44 185 PRO A O 1
ATOM 1429 N N . GLU A 1 186 ? 15.245 4.289 -23.902 1.00 94.00 186 GLU A N 1
ATOM 1430 C CA . GLU A 1 186 ? 15.288 4.585 -22.471 1.00 94.00 186 GLU A CA 1
ATOM 1431 C C . GLU A 1 186 ? 16.105 5.851 -22.178 1.00 94.00 186 GLU A C 1
ATOM 1433 O O . GLU A 1 186 ? 17.136 6.116 -22.807 1.00 94.00 186 GLU A O 1
ATOM 1438 N N . GLU A 1 187 ? 15.675 6.607 -21.173 1.00 95.12 187 GLU A N 1
ATOM 1439 C CA . GLU A 1 187 ? 16.337 7.833 -20.737 1.00 95.12 187 GLU A CA 1
ATOM 1440 C C . GLU A 1 187 ? 16.999 7.625 -19.373 1.00 95.12 187 GLU A C 1
ATOM 1442 O O . GLU A 1 187 ? 16.419 7.034 -18.464 1.00 95.12 187 GLU A O 1
ATOM 1447 N N . THR A 1 188 ? 18.236 8.102 -19.216 1.00 94.81 188 THR A N 1
ATOM 1448 C CA . THR A 1 188 ? 18.926 8.110 -17.918 1.00 94.81 188 THR A CA 1
ATOM 1449 C C . THR A 1 188 ? 18.732 9.465 -17.254 1.00 94.81 188 THR A C 1
ATOM 1451 O O . THR A 1 188 ? 19.129 10.484 -17.814 1.00 94.81 188 THR A O 1
ATOM 1454 N N . ILE A 1 189 ? 18.186 9.457 -16.042 1.00 93.69 189 ILE A N 1
ATOM 1455 C CA . ILE A 1 189 ? 18.036 10.628 -15.184 1.00 93.69 189 ILE A CA 1
ATOM 1456 C C . ILE A 1 189 ? 19.058 10.520 -14.055 1.00 93.69 189 ILE A C 1
ATOM 1458 O O . ILE A 1 189 ? 19.003 9.586 -13.257 1.00 93.69 189 ILE A O 1
ATOM 1462 N N . ASP A 1 190 ? 19.988 11.471 -13.994 1.00 91.88 190 ASP A N 1
ATOM 1463 C CA . ASP A 1 190 ? 21.015 11.558 -12.954 1.00 91.88 190 ASP A CA 1
ATOM 1464 C C . ASP A 1 190 ? 21.193 13.019 -12.541 1.00 91.88 190 ASP A C 1
ATOM 1466 O O . ASP A 1 190 ? 21.660 13.835 -13.338 1.00 91.88 190 ASP A O 1
ATOM 1470 N N . ASP A 1 191 ? 20.785 13.356 -11.318 1.00 90.56 191 ASP A N 1
ATOM 1471 C CA . ASP A 1 191 ? 20.826 14.732 -10.812 1.00 90.56 191 ASP A CA 1
ATOM 1472 C C . ASP A 1 191 ? 21.834 14.953 -9.682 1.00 90.56 191 ASP A C 1
ATOM 1474 O O . ASP A 1 191 ? 21.935 16.062 -9.154 1.00 90.56 191 ASP A O 1
ATOM 1478 N N . ARG A 1 192 ? 22.640 13.930 -9.368 1.00 88.69 192 ARG A N 1
ATOM 1479 C CA . ARG A 1 192 ? 23.615 13.941 -8.264 1.00 88.69 192 ARG A CA 1
ATOM 1480 C C . ARG A 1 192 ? 24.672 15.030 -8.409 1.00 88.69 192 ARG A C 1
ATOM 1482 O O . ARG A 1 192 ? 25.097 15.625 -7.424 1.00 88.69 192 ARG A O 1
ATOM 1489 N N . GLU A 1 193 ? 25.060 15.321 -9.648 1.00 86.75 193 GLU A N 1
ATOM 1490 C CA . GLU A 1 193 ? 26.002 16.398 -9.975 1.00 86.75 193 GLU A CA 1
ATOM 1491 C C . GLU A 1 193 ? 25.288 17.689 -10.399 1.00 86.75 193 GLU A C 1
ATOM 1493 O O . GLU A 1 193 ? 25.793 18.790 -10.182 1.00 86.75 193 GLU A O 1
ATOM 1498 N N . THR A 1 194 ? 24.120 17.578 -11.040 1.00 87.44 194 THR A N 1
ATOM 1499 C CA . THR A 1 194 ? 23.366 18.719 -11.579 1.00 87.44 194 THR A CA 1
ATOM 1500 C C . THR A 1 194 ? 21.882 18.593 -11.222 1.00 87.44 194 THR A C 1
ATOM 1502 O O . THR A 1 194 ? 21.202 17.774 -11.834 1.00 87.44 194 THR A O 1
ATOM 1505 N N . PRO A 1 195 ? 21.361 19.405 -10.278 1.00 88.38 195 PRO A N 1
ATOM 1506 C CA . PRO A 1 195 ? 19.962 19.344 -9.860 1.00 88.38 195 PRO A CA 1
ATOM 1507 C C . PRO A 1 195 ? 18.969 19.412 -11.022 1.00 88.38 195 PRO A C 1
ATOM 1509 O O . PRO A 1 195 ? 19.115 20.243 -11.923 1.00 88.38 195 PRO A O 1
ATOM 1512 N N . LEU A 1 196 ? 17.886 18.638 -10.927 1.00 85.62 196 LEU A N 1
ATOM 1513 C CA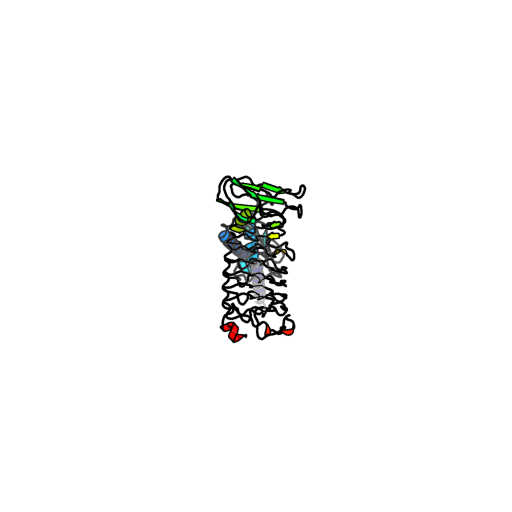 . LEU A 1 196 ? 16.729 18.801 -11.803 1.00 85.62 196 LEU A CA 1
ATOM 1514 C C . LEU A 1 196 ? 16.074 20.167 -11.574 1.00 85.62 196 LEU A C 1
ATOM 1516 O O . LEU A 1 196 ? 15.587 20.471 -10.483 1.00 85.62 196 LEU A O 1
ATOM 1520 N N . THR A 1 197 ? 16.020 20.983 -12.626 1.00 85.62 197 THR A N 1
ATOM 1521 C CA . THR A 1 197 ? 15.252 22.238 -12.637 1.00 85.62 197 THR A CA 1
ATOM 1522 C C . THR A 1 197 ? 13.799 22.025 -13.055 1.00 85.62 197 THR A C 1
ATOM 1524 O O . THR A 1 197 ? 12.936 22.833 -12.724 1.00 85.62 197 THR A O 1
ATOM 1527 N N . GLU A 1 198 ? 13.528 20.930 -13.764 1.00 86.62 198 GLU A N 1
ATOM 1528 C CA . GLU A 1 198 ? 12.211 20.511 -14.237 1.00 86.62 198 GLU A CA 1
ATOM 1529 C C . GLU A 1 198 ? 12.070 18.996 -14.059 1.00 86.62 198 GLU A C 1
ATOM 1531 O O . GLU A 1 198 ? 13.063 18.276 -13.939 1.00 86.62 198 GLU A O 1
ATOM 1536 N N . ARG A 1 199 ? 10.831 18.500 -14.013 1.00 87.44 199 ARG A N 1
ATOM 1537 C CA . ARG A 1 199 ? 10.600 17.054 -13.954 1.00 87.44 199 ARG A CA 1
ATOM 1538 C C . ARG A 1 199 ? 11.000 16.411 -15.285 1.00 87.44 199 ARG A C 1
ATOM 1540 O O . ARG A 1 199 ? 10.731 17.014 -16.325 1.00 87.44 199 ARG A O 1
ATOM 1547 N N . PRO A 1 200 ? 11.527 15.174 -15.279 1.00 91.69 200 PRO A N 1
ATOM 1548 C CA . PRO A 1 200 ? 11.704 14.399 -16.503 1.00 91.69 200 PRO A CA 1
ATOM 1549 C C . PRO A 1 200 ? 10.386 14.324 -17.272 1.00 91.69 200 PRO A C 1
ATOM 1551 O O . PRO A 1 200 ? 9.332 14.121 -16.662 1.00 91.69 200 PRO A O 1
ATOM 1554 N N . SER A 1 201 ? 10.424 14.513 -18.587 1.00 93.19 201 SER A N 1
ATOM 1555 C CA . SER A 1 201 ? 9.209 14.602 -19.392 1.00 93.19 201 SER A CA 1
ATOM 1556 C C . SER A 1 201 ? 9.356 13.922 -20.742 1.00 93.19 201 SER A C 1
ATOM 1558 O O . SER A 1 201 ? 10.449 13.840 -21.289 1.00 93.19 201 SER A O 1
ATOM 1560 N N . HIS A 1 202 ? 8.231 13.457 -21.282 1.00 95.00 202 HIS A N 1
ATOM 1561 C CA . HIS A 1 202 ? 8.160 12.747 -22.552 1.00 95.00 202 HIS A CA 1
ATOM 1562 C C . HIS A 1 202 ? 6.911 13.135 -23.329 1.00 95.00 202 HIS A C 1
ATOM 1564 O O . HIS A 1 202 ? 5.857 13.383 -22.743 1.00 95.00 202 HIS A O 1
ATOM 1570 N N . THR A 1 203 ? 7.012 13.177 -24.656 1.00 95.38 203 THR A N 1
ATOM 1571 C CA . THR A 1 203 ? 5.872 13.489 -25.530 1.00 95.38 203 THR A CA 1
ATOM 1572 C C . THR A 1 203 ? 5.439 12.244 -26.285 1.00 95.38 203 THR A C 1
ATOM 1574 O O . THR A 1 203 ? 6.169 11.747 -27.141 1.00 95.38 203 THR A O 1
ATOM 1577 N N . TYR A 1 204 ? 4.219 11.778 -26.025 1.00 93.75 204 TYR A N 1
ATOM 1578 C CA . TYR A 1 204 ? 3.675 10.597 -26.691 1.00 93.75 204 TYR A CA 1
ATOM 1579 C C . TYR A 1 204 ? 3.075 10.973 -28.046 1.00 93.75 204 TYR A C 1
ATOM 1581 O O . TYR A 1 204 ? 2.201 11.836 -28.147 1.00 93.75 204 TYR A O 1
ATOM 1589 N N . SER A 1 205 ? 3.511 10.299 -29.110 1.00 93.75 205 SER A N 1
ATOM 1590 C CA . SER A 1 205 ? 2.992 10.540 -30.468 1.00 93.75 205 SER A CA 1
ATOM 1591 C C . SER A 1 205 ? 1.573 9.997 -30.687 1.00 93.75 205 SER A C 1
ATOM 1593 O O . SER A 1 205 ? 0.877 10.427 -31.609 1.00 93.75 205 SER A O 1
ATOM 1595 N N . GLN A 1 206 ? 1.129 9.068 -29.838 1.00 93.06 206 GLN A N 1
ATOM 1596 C CA . GLN A 1 206 ? -0.170 8.405 -29.907 1.00 93.06 206 GLN A CA 1
ATOM 1597 C C . GLN A 1 206 ? -0.861 8.440 -28.544 1.00 93.06 206 GLN A C 1
ATOM 1599 O O . GLN A 1 206 ? -0.206 8.410 -27.506 1.00 93.06 206 GLN A O 1
ATOM 1604 N N . ALA A 1 207 ? -2.194 8.492 -28.558 1.00 95.50 207 ALA A N 1
ATOM 1605 C CA . ALA A 1 207 ? -2.991 8.338 -27.349 1.00 95.50 207 ALA A CA 1
ATOM 1606 C C . ALA A 1 207 ? -3.085 6.853 -26.986 1.00 95.50 207 ALA A C 1
ATOM 1608 O O . ALA A 1 207 ? -3.225 6.014 -27.879 1.00 95.50 207 ALA A O 1
ATOM 1609 N N . GLY A 1 208 ? -3.066 6.531 -25.698 1.00 95.12 208 GLY A N 1
ATOM 1610 C CA . GLY A 1 208 ? -3.159 5.150 -25.246 1.00 95.12 208 GLY A CA 1
ATOM 1611 C C . GLY A 1 208 ? -2.800 4.959 -23.781 1.00 95.12 208 GLY A C 1
ATOM 1612 O O . GLY A 1 208 ? -2.517 5.912 -23.054 1.00 95.12 208 GLY A O 1
ATOM 1613 N N . GLU A 1 209 ? -2.820 3.695 -23.368 1.00 96.31 209 GLU A N 1
ATOM 1614 C CA . GLU A 1 209 ? -2.300 3.275 -22.074 1.00 96.31 209 GLU A CA 1
ATOM 1615 C C . GLU A 1 209 ? -0.847 2.826 -22.222 1.00 96.31 209 GLU A C 1
ATOM 1617 O O . GLU A 1 209 ? -0.559 1.932 -23.018 1.00 96.31 209 GLU A O 1
ATOM 1622 N N . PHE A 1 210 ? 0.049 3.414 -21.435 1.00 96.31 210 PHE A N 1
ATOM 1623 C CA . PHE A 1 210 ? 1.477 3.110 -21.471 1.00 96.31 210 PHE A CA 1
ATOM 1624 C C . PHE A 1 210 ? 1.975 2.685 -20.091 1.00 96.31 210 PHE A C 1
ATOM 1626 O O . PHE A 1 210 ? 1.607 3.282 -19.074 1.00 96.31 210 PHE A O 1
ATOM 1633 N N . ASP A 1 211 ? 2.804 1.640 -20.066 1.00 96.25 211 ASP A N 1
ATOM 1634 C CA . ASP A 1 211 ? 3.510 1.186 -18.870 1.00 96.25 211 ASP A CA 1
ATOM 1635 C C . ASP A 1 211 ? 4.865 1.883 -18.797 1.00 96.25 211 ASP A C 1
ATOM 1637 O O . ASP A 1 211 ? 5.790 1.525 -19.522 1.00 96.25 211 ASP A O 1
ATOM 1641 N N . ILE A 1 212 ? 4.977 2.852 -17.892 1.00 96.88 212 ILE A N 1
ATOM 1642 C CA . ILE A 1 212 ? 6.237 3.534 -17.608 1.00 96.88 212 ILE A CA 1
ATOM 1643 C C . ILE A 1 212 ? 7.000 2.706 -16.584 1.00 96.88 212 ILE A C 1
ATOM 1645 O O . ILE A 1 212 ? 6.461 2.397 -15.513 1.00 96.88 212 ILE A O 1
ATOM 1649 N N . LYS A 1 213 ? 8.248 2.359 -16.903 1.00 96.06 213 LYS A N 1
ATOM 1650 C CA . LYS A 1 213 ? 9.118 1.542 -16.054 1.00 96.06 213 LYS A CA 1
ATOM 1651 C C . LYS A 1 213 ? 10.299 2.365 -15.570 1.00 96.06 213 LYS A C 1
ATOM 1653 O O . LYS A 1 213 ? 10.977 2.997 -16.368 1.00 96.06 213 LYS A O 1
ATOM 1658 N N . ILE A 1 214 ? 10.562 2.320 -14.270 1.00 95.31 214 ILE A N 1
ATOM 1659 C CA . ILE A 1 214 ? 11.713 2.971 -13.645 1.00 95.31 214 ILE A CA 1
ATOM 1660 C C . ILE A 1 214 ? 12.616 1.905 -13.031 1.00 95.31 214 ILE A C 1
ATOM 1662 O O . ILE A 1 214 ? 12.135 1.033 -12.302 1.00 95.31 214 ILE A O 1
ATOM 1666 N N . THR A 1 215 ? 13.919 1.981 -13.289 1.00 89.56 215 THR A N 1
ATOM 1667 C CA . THR A 1 215 ? 14.945 1.156 -12.633 1.00 89.56 215 THR A CA 1
ATOM 1668 C C . THR A 1 215 ? 16.025 2.039 -12.020 1.00 89.56 215 THR A C 1
ATOM 1670 O O . THR A 1 215 ? 16.423 3.037 -12.607 1.00 89.56 215 THR A O 1
ATOM 1673 N N . GLY A 1 216 ? 16.524 1.681 -10.837 1.00 87.56 216 GLY A N 1
ATOM 1674 C CA . GLY A 1 216 ? 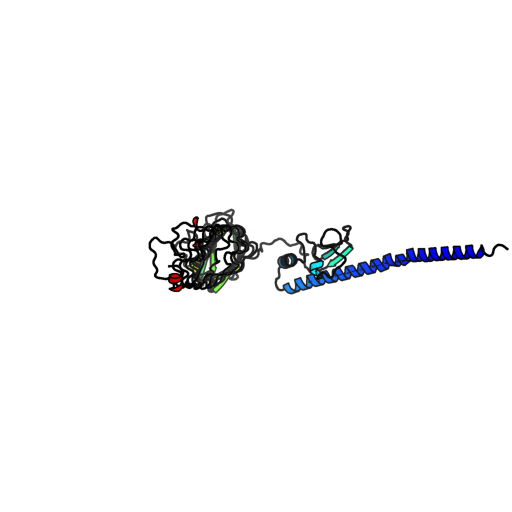17.529 2.471 -10.116 1.00 87.56 216 GLY A CA 1
ATOM 1675 C C . GLY A 1 216 ? 16.955 3.184 -8.895 1.00 87.56 216 GLY A C 1
ATOM 1676 O O . GLY A 1 216 ? 16.069 2.643 -8.230 1.00 87.56 216 GLY A O 1
ATOM 1677 N N . HIS A 1 217 ? 17.500 4.361 -8.591 1.00 88.19 217 HIS A N 1
ATOM 1678 C CA . HIS A 1 217 ? 17.182 5.133 -7.394 1.00 88.19 217 HIS A CA 1
ATOM 1679 C C . HIS A 1 217 ? 16.458 6.437 -7.733 1.00 88.19 217 HIS A C 1
ATOM 1681 O O . HIS A 1 217 ? 16.921 7.206 -8.577 1.00 88.19 217 HIS A O 1
ATOM 1687 N N . PHE A 1 218 ? 15.352 6.709 -7.049 1.00 89.75 218 PHE A N 1
ATOM 1688 C CA . PHE A 1 218 ? 14.695 8.013 -7.062 1.00 89.75 218 PHE A CA 1
ATOM 1689 C C . PHE A 1 218 ? 14.257 8.391 -5.652 1.00 89.75 218 PHE A C 1
ATOM 1691 O O . PHE A 1 218 ? 13.855 7.539 -4.871 1.00 89.75 218 PHE A O 1
ATOM 1698 N N . ASN A 1 219 ? 14.260 9.678 -5.320 1.00 87.50 219 ASN A N 1
ATOM 1699 C CA . ASN A 1 219 ? 13.891 10.096 -3.970 1.00 87.50 219 ASN A CA 1
ATOM 1700 C C . ASN A 1 219 ? 12.379 9.962 -3.722 1.00 87.50 219 ASN A C 1
ATOM 1702 O O . ASN A 1 219 ? 11.932 9.106 -2.964 1.00 87.50 219 ASN A O 1
ATOM 1706 N N . TYR A 1 220 ? 11.567 10.784 -4.388 1.00 87.88 220 TYR A N 1
ATOM 1707 C CA . TYR A 1 220 ? 10.128 10.863 -4.120 1.00 87.88 220 TYR A CA 1
ATOM 1708 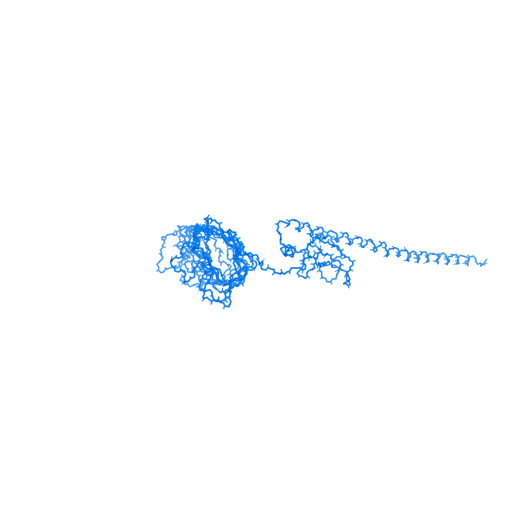C C . TYR A 1 220 ? 9.334 10.690 -5.409 1.00 87.88 220 TYR A C 1
ATOM 1710 O O . TYR A 1 220 ? 9.424 11.533 -6.305 1.00 87.88 220 TYR A O 1
ATOM 1718 N N . PHE A 1 221 ? 8.501 9.651 -5.474 1.00 90.94 221 PHE A N 1
ATOM 1719 C CA . PHE A 1 221 ? 7.494 9.503 -6.522 1.00 90.94 221 PHE A CA 1
ATOM 1720 C C . PHE A 1 221 ? 6.160 10.053 -6.025 1.00 90.94 221 PHE A C 1
ATOM 1722 O O . PHE A 1 221 ? 5.463 9.400 -5.254 1.00 90.94 221 PHE A O 1
ATOM 1729 N N . THR A 1 222 ? 5.794 11.266 -6.427 1.00 87.56 222 THR A N 1
ATOM 1730 C CA . THR A 1 222 ? 4.654 11.983 -5.849 1.00 87.56 222 THR A CA 1
ATOM 1731 C C . THR A 1 222 ? 3.862 12.815 -6.846 1.00 87.56 222 THR A C 1
ATOM 1733 O O . THR A 1 222 ? 4.424 13.583 -7.631 1.00 87.56 222 THR A O 1
ATOM 1736 N N . LEU A 1 223 ? 2.534 12.706 -6.760 1.00 84.81 223 LEU A N 1
ATOM 1737 C CA . LEU A 1 223 ? 1.572 13.443 -7.585 1.00 84.81 223 LEU A CA 1
ATOM 1738 C C . LEU A 1 223 ? 1.145 14.797 -7.000 1.00 84.81 223 LEU A C 1
ATOM 1740 O O . LEU A 1 223 ? 0.586 15.609 -7.729 1.00 84.81 223 LEU A O 1
ATOM 1744 N N . THR A 1 224 ? 1.384 15.049 -5.703 1.00 69.12 224 THR A N 1
ATOM 1745 C CA . THR A 1 224 ? 0.683 16.136 -4.978 1.00 69.12 224 THR A CA 1
ATOM 1746 C C . THR A 1 224 ? 1.557 16.920 -3.989 1.00 69.12 224 THR A C 1
ATOM 1748 O O . THR A 1 224 ? 1.082 17.364 -2.947 1.00 69.12 224 THR A O 1
ATOM 1751 N N . ILE A 1 225 ? 2.847 17.110 -4.271 1.00 58.06 225 ILE A N 1
ATOM 1752 C CA . ILE A 1 225 ? 3.694 18.006 -3.460 1.00 58.06 225 ILE A CA 1
ATOM 1753 C C . ILE A 1 225 ? 3.502 19.474 -3.870 1.00 58.06 225 ILE A C 1
ATOM 1755 O O . ILE A 1 225 ? 3.334 19.755 -5.053 1.00 58.06 225 ILE A O 1
ATOM 1759 N N . GLY A 1 226 ? 3.583 20.389 -2.889 1.00 51.66 226 GLY A N 1
ATOM 1760 C CA . GLY A 1 226 ? 3.255 21.831 -2.888 1.00 51.66 226 GLY A CA 1
ATOM 1761 C C . GLY A 1 226 ? 3.864 22.774 -3.942 1.00 51.66 226 GLY A C 1
ATOM 1762 O O . GLY A 1 226 ? 3.816 23.980 -3.740 1.00 51.66 226 GLY A O 1
ATOM 1763 N N . ASN A 1 227 ? 4.370 22.255 -5.062 1.00 49.09 227 ASN A N 1
ATOM 1764 C CA . ASN A 1 227 ? 4.601 22.988 -6.312 1.00 49.09 227 ASN A CA 1
ATOM 1765 C C . ASN A 1 227 ? 3.766 22.443 -7.499 1.00 49.09 227 ASN A C 1
ATOM 1767 O O . ASN A 1 227 ? 3.809 23.017 -8.586 1.00 49.09 227 ASN A O 1
ATOM 1771 N N . PHE A 1 228 ? 2.957 21.388 -7.316 1.00 51.84 228 PHE A N 1
ATOM 1772 C CA . PHE A 1 228 ? 1.833 21.049 -8.202 1.00 51.84 228 PHE A CA 1
ATOM 1773 C C . PHE A 1 228 ? 0.678 22.029 -7.954 1.00 51.84 228 PHE A C 1
ATOM 1775 O O . PHE A 1 228 ? -0.390 21.669 -7.460 1.00 51.84 228 PHE A O 1
ATOM 1782 N N . ASN A 1 229 ? 0.913 23.303 -8.267 1.00 48.31 229 ASN A N 1
ATOM 1783 C CA . ASN A 1 229 ? -0.169 24.269 -8.377 1.00 48.31 229 ASN A CA 1
ATOM 1784 C C . ASN A 1 229 ? -1.144 23.827 -9.483 1.00 48.31 229 ASN A C 1
ATOM 1786 O O . ASN A 1 229 ? -0.800 23.050 -10.375 1.00 48.31 229 ASN A O 1
ATOM 1790 N N . GLU A 1 230 ? -2.373 24.324 -9.373 1.00 52.12 230 GLU A N 1
ATOM 1791 C CA . GLU A 1 230 ? -3.617 23.984 -10.086 1.00 52.12 230 GLU A CA 1
ATOM 1792 C C . GLU A 1 230 ? -3.500 23.622 -11.587 1.00 52.12 230 GLU A C 1
ATOM 1794 O O . GLU A 1 230 ? -4.333 22.883 -12.107 1.00 52.12 230 GLU A O 1
ATOM 1799 N N . THR A 1 231 ? -2.451 24.063 -12.282 1.00 48.34 231 THR A N 1
ATOM 1800 C CA . THR A 1 231 ? -2.189 23.860 -13.714 1.00 48.34 231 THR A CA 1
ATOM 1801 C C . THR A 1 231 ? -1.878 22.422 -14.151 1.00 48.34 231 THR A C 1
ATOM 1803 O O . THR A 1 231 ? -1.941 22.151 -15.347 1.00 48.34 231 THR A O 1
ATOM 1806 N N . LYS A 1 232 ? -1.555 21.489 -13.241 1.00 61.72 232 LYS A N 1
ATOM 1807 C CA . LYS A 1 232 ? -1.214 20.083 -13.586 1.00 61.72 232 LYS A CA 1
ATOM 1808 C C . LYS A 1 232 ? -2.183 19.035 -13.018 1.00 61.72 232 LYS A C 1
ATOM 1810 O O . LYS A 1 232 ? -1.907 17.838 -13.071 1.00 61.72 232 LYS A O 1
ATOM 1815 N N . GLN A 1 233 ? -3.356 19.472 -12.551 1.00 66.19 233 GLN A N 1
ATOM 1816 C CA . GLN A 1 233 ? -4.445 18.622 -12.035 1.00 66.19 233 GLN A CA 1
ATOM 1817 C C . GLN A 1 233 ? -4.969 17.583 -13.038 1.00 66.19 233 GLN A C 1
ATOM 1819 O O . GLN A 1 233 ? -5.681 16.664 -12.649 1.00 66.19 233 GLN A O 1
ATOM 1824 N N . ASP A 1 234 ? -4.648 17.692 -14.326 1.00 73.69 234 ASP A N 1
ATOM 1825 C CA . ASP A 1 234 ? -5.016 16.655 -15.289 1.00 73.69 234 ASP A CA 1
ATOM 1826 C C . ASP A 1 234 ? -4.023 15.489 -15.313 1.00 73.69 234 ASP A C 1
ATOM 1828 O O . ASP A 1 234 ? -4.438 14.365 -15.579 1.00 73.69 234 ASP A O 1
ATOM 1832 N N . GLN A 1 235 ? -2.748 15.691 -14.951 1.00 76.69 235 GLN A N 1
ATOM 1833 C CA . GLN A 1 235 ? -1.766 14.598 -14.899 1.00 76.69 235 GLN A CA 1
ATOM 1834 C C . GLN A 1 235 ? -2.045 13.605 -13.767 1.00 76.69 235 GLN A C 1
ATOM 1836 O O . GLN A 1 235 ? -1.918 12.401 -13.976 1.00 76.69 235 GLN A O 1
ATOM 1841 N N . ILE A 1 236 ? -2.502 14.067 -12.597 1.00 77.94 236 ILE A N 1
ATOM 1842 C CA . ILE A 1 236 ? -2.843 13.174 -11.471 1.00 77.94 236 ILE A CA 1
ATOM 1843 C C . ILE A 1 236 ? -3.974 12.198 -11.840 1.00 77.94 236 ILE A C 1
ATOM 1845 O O . ILE A 1 236 ? -4.053 11.095 -11.309 1.00 77.94 236 ILE A O 1
ATOM 1849 N N . LYS A 1 237 ? -4.821 12.573 -12.809 1.00 84.81 237 LYS A N 1
ATOM 1850 C CA . LYS A 1 237 ? -5.917 11.744 -13.327 1.00 84.81 237 LYS A CA 1
ATOM 1851 C C . LYS A 1 237 ? -5.440 10.727 -14.366 1.00 84.81 237 LYS A C 1
ATOM 1853 O O . LYS A 1 237 ? -6.231 9.888 -14.783 1.00 84.81 237 LYS A O 1
ATOM 1858 N N . LYS A 1 238 ? -4.188 10.787 -14.823 1.00 92.56 238 LYS A N 1
ATOM 1859 C CA . LYS A 1 238 ? -3.674 9.878 -15.856 1.00 92.56 238 LYS A CA 1
ATOM 1860 C C . LYS A 1 238 ? -3.260 8.519 -15.291 1.00 92.56 238 LYS A C 1
ATOM 1862 O O . LYS A 1 2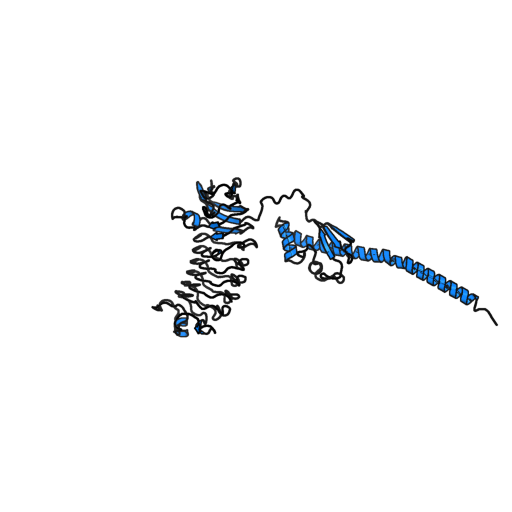38 ? -3.266 7.555 -16.047 1.00 92.56 238 LYS A O 1
ATOM 1867 N N . LEU A 1 239 ? -2.928 8.410 -13.999 1.00 95.12 239 LEU A N 1
ATOM 1868 C CA . LEU A 1 239 ? -2.526 7.138 -13.385 1.00 95.12 239 LEU A CA 1
ATOM 1869 C C . LEU A 1 239 ? -3.724 6.189 -13.282 1.00 95.12 239 LEU A C 1
ATOM 1871 O O . LEU A 1 239 ? -4.735 6.537 -12.675 1.00 95.12 239 LEU A O 1
ATOM 1875 N N . ILE A 1 240 ? -3.584 4.979 -13.826 1.00 95.56 240 ILE A N 1
ATOM 1876 C CA . ILE A 1 240 ? -4.641 3.956 -13.832 1.00 95.56 240 ILE A CA 1
ATOM 1877 C C . ILE A 1 240 ? -4.316 2.799 -12.887 1.00 95.56 240 ILE A C 1
ATOM 1879 O O . ILE A 1 240 ? -5.210 2.245 -12.237 1.00 95.56 240 ILE A O 1
ATOM 1883 N N . LYS A 1 241 ? -3.040 2.398 -12.825 1.00 94.44 241 LYS A N 1
ATOM 1884 C CA . LYS A 1 241 ? -2.610 1.196 -12.103 1.00 94.44 241 LYS A CA 1
ATOM 1885 C C . LYS A 1 241 ? -1.160 1.295 -11.644 1.00 94.44 241 LYS A C 1
ATOM 1887 O O . LYS A 1 241 ? -0.293 1.719 -12.405 1.00 94.44 241 LYS A O 1
ATOM 1892 N N . ILE A 1 242 ? -0.890 0.820 -10.431 1.00 95.69 242 ILE A N 1
ATOM 1893 C CA . ILE A 1 242 ? 0.468 0.447 -10.014 1.00 95.69 242 ILE A CA 1
ATOM 1894 C C . ILE A 1 242 ? 0.642 -1.019 -10.402 1.00 95.69 242 ILE A C 1
ATOM 1896 O O . ILE A 1 242 ? 0.016 -1.894 -9.807 1.00 95.69 242 ILE A O 1
ATOM 1900 N N . VAL A 1 243 ? 1.417 -1.275 -11.456 1.00 92.69 243 VAL A N 1
ATOM 1901 C CA . VAL A 1 243 ? 1.565 -2.605 -12.070 1.00 92.69 243 VAL A CA 1
ATOM 1902 C C . VAL A 1 243 ? 2.591 -3.445 -11.315 1.00 92.69 243 VAL A C 1
ATOM 1904 O O . VAL A 1 243 ? 2.386 -4.642 -11.133 1.00 92.69 243 VAL A O 1
ATOM 1907 N N . SER A 1 244 ? 3.673 -2.820 -10.855 1.00 90.06 244 SER A N 1
ATOM 1908 C CA . SER A 1 244 ? 4.733 -3.464 -10.080 1.00 90.06 244 SER A CA 1
ATOM 1909 C C . SER A 1 244 ? 5.424 -2.431 -9.202 1.00 90.06 244 SER A C 1
ATOM 1911 O O . SER A 1 244 ? 5.710 -1.329 -9.663 1.00 90.06 244 SER A O 1
ATOM 1913 N N . TRP A 1 245 ? 5.738 -2.800 -7.960 1.00 87.06 245 TRP A N 1
ATOM 1914 C CA . TRP A 1 245 ? 6.589 -1.976 -7.099 1.00 87.06 245 TRP A CA 1
ATOM 1915 C C . TRP A 1 245 ? 8.080 -2.109 -7.430 1.00 87.06 245 TRP A C 1
ATOM 1917 O O . TRP A 1 245 ? 8.867 -1.230 -7.095 1.00 87.06 245 TRP A O 1
ATOM 1927 N N . GLY A 1 246 ? 8.458 -3.181 -8.130 1.00 83.62 246 GLY A N 1
ATOM 1928 C CA . GLY A 1 246 ? 9.838 -3.434 -8.510 1.00 83.62 246 GLY A CA 1
ATOM 1929 C C . GLY A 1 246 ? 10.770 -3.637 -7.321 1.00 83.62 246 GLY A C 1
ATOM 1930 O O . GLY A 1 246 ? 10.357 -3.973 -6.219 1.00 83.62 246 GLY A O 1
ATOM 1931 N N . GLU A 1 247 ? 12.048 -3.432 -7.569 1.00 81.31 247 GLU A N 1
ATOM 1932 C CA . GLU A 1 247 ? 13.155 -3.479 -6.622 1.00 81.31 247 GLU A CA 1
ATOM 1933 C C . GLU A 1 247 ? 13.966 -2.182 -6.697 1.00 81.31 247 GLU A C 1
ATOM 1935 O O . GLU A 1 247 ? 15.195 -2.182 -6.615 1.00 81.31 247 GLU A O 1
ATOM 1940 N N . VAL A 1 248 ? 13.253 -1.078 -6.907 1.00 82.69 248 VAL A N 1
ATOM 1941 C CA . VAL A 1 248 ? 13.821 0.267 -6.944 1.00 82.69 248 VAL A CA 1
ATOM 1942 C C . VAL A 1 248 ? 14.170 0.735 -5.539 1.00 82.69 248 VAL A C 1
ATOM 1944 O O . VAL A 1 248 ? 13.518 0.358 -4.563 1.00 82.69 248 VAL A O 1
ATOM 1947 N N . ASP A 1 249 ? 15.188 1.580 -5.452 1.00 81.88 249 ASP A N 1
ATOM 1948 C CA . ASP A 1 249 ? 15.484 2.298 -4.222 1.00 81.88 249 ASP A CA 1
ATOM 1949 C C . ASP A 1 249 ? 14.693 3.608 -4.232 1.00 81.88 249 ASP A C 1
ATOM 1951 O O . ASP A 1 249 ? 14.953 4.484 -5.057 1.00 81.88 249 ASP A O 1
ATOM 1955 N N . ALA A 1 250 ? 13.698 3.713 -3.356 1.00 87.25 250 ALA A N 1
ATOM 1956 C CA . ALA A 1 250 ? 12.811 4.864 -3.273 1.00 87.25 250 ALA A CA 1
ATOM 1957 C C . ALA A 1 250 ? 12.646 5.329 -1.831 1.00 87.25 250 ALA A C 1
ATOM 1959 O O . ALA A 1 250 ? 12.438 4.496 -0.947 1.00 87.25 250 ALA A O 1
ATOM 1960 N N . TYR A 1 251 ? 12.684 6.644 -1.602 1.00 84.19 251 TYR A N 1
ATOM 1961 C CA . TYR A 1 251 ? 12.497 7.224 -0.269 1.00 84.19 251 TYR A CA 1
ATOM 1962 C C . TYR A 1 251 ? 11.021 7.436 0.089 1.00 84.19 251 TYR A C 1
ATOM 1964 O O . TYR A 1 251 ? 10.626 7.261 1.236 1.00 84.19 251 TYR A O 1
ATOM 1972 N N . GLU A 1 252 ? 10.170 7.820 -0.863 1.00 86.69 252 GLU A N 1
ATOM 1973 C CA . GLU A 1 252 ? 8.735 7.941 -0.589 1.00 86.69 252 GLU A CA 1
ATOM 1974 C C . GLU A 1 252 ? 7.878 7.813 -1.847 1.00 86.69 252 GLU A C 1
ATOM 1976 O O . GLU A 1 252 ? 8.298 8.112 -2.970 1.00 86.69 252 GLU A O 1
ATOM 1981 N N . TYR A 1 253 ? 6.626 7.426 -1.624 1.00 91.38 253 TYR A N 1
ATOM 1982 C CA . TYR A 1 253 ? 5.601 7.294 -2.642 1.00 91.38 253 TYR A CA 1
ATOM 1983 C C . TYR A 1 253 ? 4.336 8.059 -2.230 1.00 91.38 253 TYR A C 1
ATOM 1985 O O . TYR A 1 253 ? 3.839 7.891 -1.121 1.00 91.38 253 TYR A O 1
ATOM 1993 N N . GLY A 1 254 ? 3.766 8.847 -3.141 1.00 91.50 254 GLY A N 1
ATOM 1994 C CA . GLY A 1 254 ? 2.561 9.642 -2.911 1.00 91.50 254 GLY A CA 1
ATOM 1995 C C . GLY A 1 254 ? 1.638 9.659 -4.126 1.00 91.50 254 GLY A C 1
ATOM 1996 O O . GLY A 1 254 ? 1.920 10.300 -5.137 1.00 91.50 254 GLY A O 1
ATOM 1997 N N . PHE A 1 255 ? 0.489 9.003 -4.010 1.00 93.62 255 PHE A N 1
ATOM 1998 C CA . PHE A 1 255 ? -0.496 8.834 -5.082 1.00 93.62 255 PHE A CA 1
ATOM 1999 C C . PHE A 1 255 ? -1.812 9.568 -4.806 1.00 93.62 255 PHE A C 1
ATOM 2001 O O . PHE A 1 255 ? -2.835 9.231 -5.401 1.00 93.62 255 PHE A O 1
ATOM 2008 N N . SER A 1 256 ? -1.815 10.549 -3.899 1.00 91.62 256 SER A N 1
ATOM 2009 C CA . SER A 1 256 ? -3.036 11.261 -3.526 1.00 91.62 256 SER A CA 1
ATOM 2010 C C . SER A 1 256 ? -3.742 11.851 -4.756 1.00 91.62 256 SER A C 1
ATOM 2012 O O . SER A 1 256 ? -3.100 12.332 -5.689 1.00 91.62 256 SER A O 1
ATOM 2014 N N . ASN A 1 257 ? -5.073 11.820 -4.753 1.00 91.75 257 ASN A N 1
ATOM 2015 C CA . ASN A 1 257 ? -5.963 12.305 -5.807 1.00 91.75 257 ASN A CA 1
ATOM 2016 C C . ASN A 1 257 ? -5.786 11.625 -7.176 1.00 91.75 257 ASN A C 1
ATOM 2018 O O . ASN A 1 257 ? -6.262 12.149 -8.187 1.00 91.75 257 ASN A O 1
ATOM 2022 N N . ALA A 1 258 ? -5.170 10.439 -7.233 1.00 93.19 258 ALA A N 1
ATOM 2023 C CA . ALA A 1 258 ? -5.178 9.604 -8.429 1.00 93.19 258 ALA A CA 1
ATOM 2024 C C . ALA A 1 258 ? -6.574 8.993 -8.651 1.00 93.19 258 ALA A C 1
ATOM 2026 O O . ALA A 1 258 ? -6.818 7.815 -8.403 1.00 93.19 258 ALA A O 1
ATOM 2027 N N . ILE A 1 259 ? -7.529 9.807 -9.105 1.00 93.06 259 ILE A N 1
ATOM 2028 C CA . ILE A 1 259 ? -8.951 9.431 -9.190 1.00 93.06 259 ILE A CA 1
ATOM 2029 C C . ILE A 1 259 ? -9.229 8.266 -10.149 1.00 93.06 259 ILE A C 1
ATOM 2031 O O . ILE A 1 259 ? -10.239 7.587 -9.997 1.00 93.06 259 ILE A O 1
ATOM 2035 N N . ASN A 1 260 ? -8.339 8.019 -11.114 1.00 95.25 260 ASN A N 1
ATOM 2036 C CA . ASN A 1 260 ? -8.449 6.915 -12.067 1.00 95.25 260 ASN A CA 1
ATOM 2037 C C . ASN A 1 260 ? -7.610 5.690 -11.665 1.00 95.25 260 ASN A C 1
ATOM 2039 O O . ASN A 1 260 ? -7.665 4.675 -12.359 1.00 95.25 260 ASN A O 1
ATOM 2043 N N . LEU A 1 261 ? -6.884 5.744 -10.538 1.00 95.75 261 LEU A N 1
ATOM 2044 C CA . LEU A 1 261 ? -6.161 4.595 -10.001 1.00 95.75 261 LEU A CA 1
ATOM 2045 C C . LEU A 1 261 ? -7.171 3.558 -9.507 1.00 95.75 261 LEU A C 1
ATOM 2047 O O . LEU A 1 261 ? -7.891 3.790 -8.539 1.00 95.75 261 LEU A O 1
ATOM 2051 N N . THR A 1 262 ? -7.220 2.402 -10.164 1.00 91.56 262 THR A N 1
ATOM 2052 C CA . THR A 1 262 ? -8.204 1.348 -9.862 1.00 91.56 262 THR A CA 1
ATOM 2053 C C . THR A 1 262 ? -7.601 0.120 -9.191 1.00 91.56 262 THR A C 1
ATOM 2055 O O . THR A 1 262 ? -8.315 -0.590 -8.475 1.00 91.56 262 THR A O 1
ATOM 2058 N N . GLU A 1 263 ? -6.307 -0.126 -9.400 1.00 87.31 263 GLU A N 1
ATOM 2059 C CA . GLU A 1 263 ? -5.608 -1.325 -8.942 1.00 87.31 263 GLU A CA 1
ATOM 2060 C C . GLU A 1 263 ? -4.177 -1.006 -8.490 1.00 87.31 263 GLU A C 1
ATOM 2062 O O . GLU A 1 263 ? -3.472 -0.195 -9.096 1.00 87.31 263 GLU A O 1
ATOM 2067 N N . ILE A 1 264 ? -3.753 -1.680 -7.423 1.00 90.06 264 ILE A N 1
ATOM 2068 C CA . ILE A 1 264 ? -2.424 -1.567 -6.826 1.00 90.06 264 ILE A CA 1
ATOM 2069 C C . ILE A 1 264 ? -1.817 -2.972 -6.774 1.00 90.06 264 ILE A C 1
ATOM 2071 O O . ILE A 1 264 ? -2.491 -3.916 -6.363 1.00 90.06 264 ILE A O 1
ATOM 2075 N N . ALA A 1 265 ? -0.561 -3.125 -7.186 1.00 84.81 265 ALA A N 1
ATOM 2076 C CA . ALA A 1 265 ? 0.169 -4.383 -7.060 1.00 84.81 265 ALA A CA 1
ATOM 2077 C C . ALA A 1 265 ? 0.516 -4.711 -5.596 1.00 84.81 265 ALA A C 1
ATOM 2079 O O . ALA A 1 265 ? 0.612 -3.828 -4.742 1.00 84.81 265 ALA A O 1
ATOM 2080 N N . ILE A 1 266 ? 0.752 -5.992 -5.306 1.00 79.62 266 ILE A N 1
ATOM 2081 C CA . ILE A 1 266 ? 1.327 -6.423 -4.023 1.00 79.62 266 ILE A CA 1
ATOM 2082 C C . ILE A 1 266 ? 2.789 -5.932 -3.955 1.00 79.62 266 ILE A C 1
ATOM 2084 O O . ILE A 1 266 ? 3.495 -6.042 -4.960 1.00 79.62 266 ILE A O 1
ATOM 2088 N N . PRO A 1 267 ? 3.249 -5.378 -2.818 1.00 79.31 267 PRO A N 1
ATOM 2089 C CA . PRO A 1 267 ? 4.627 -4.916 -2.643 1.00 79.31 267 PRO A CA 1
ATOM 2090 C C . PRO A 1 267 ? 5.646 -6.059 -2.721 1.00 79.31 267 PRO A C 1
ATOM 2092 O O . PRO A 1 267 ? 5.357 -7.203 -2.371 1.00 79.31 267 PRO A O 1
ATOM 2095 N N . THR A 1 268 ? 6.869 -5.717 -3.108 1.00 77.31 268 THR A N 1
ATOM 2096 C CA . THR A 1 268 ? 8.069 -6.565 -3.011 1.00 77.31 268 THR A CA 1
ATOM 2097 C C . THR A 1 268 ? 8.831 -6.269 -1.715 1.00 77.31 268 THR A C 1
ATOM 2099 O O . THR A 1 268 ? 8.592 -5.243 -1.081 1.00 77.31 268 THR A O 1
ATOM 2102 N N . LYS A 1 269 ? 9.798 -7.115 -1.335 1.00 72.25 269 LYS A N 1
ATOM 2103 C CA . LYS A 1 269 ? 10.611 -6.950 -0.111 1.00 72.25 269 LYS A CA 1
ATOM 2104 C C . LYS A 1 269 ? 11.351 -5.610 -0.018 1.00 72.25 269 LYS A C 1
ATOM 2106 O O . LYS A 1 269 ? 11.616 -5.145 1.084 1.00 72.25 269 LYS A O 1
ATOM 2111 N N . LYS A 1 270 ? 11.668 -4.986 -1.159 1.00 74.31 270 LYS A N 1
ATOM 2112 C CA . LYS A 1 270 ? 12.298 -3.655 -1.232 1.00 74.31 270 LYS A CA 1
ATOM 2113 C C . LYS A 1 270 ? 11.293 -2.501 -1.250 1.00 74.31 270 LYS A C 1
ATOM 2115 O O . LYS A 1 270 ? 11.680 -1.342 -1.162 1.00 74.31 270 LYS A O 1
ATOM 2120 N N . THR A 1 271 ? 9.998 -2.791 -1.339 1.00 75.44 271 THR A N 1
ATOM 2121 C CA . THR A 1 271 ? 8.962 -1.760 -1.253 1.00 75.44 271 THR A CA 1
ATOM 2122 C C . THR A 1 271 ? 8.845 -1.280 0.190 1.00 75.44 271 THR A C 1
ATOM 2124 O O . THR A 1 271 ? 8.749 -2.096 1.104 1.00 75.44 271 THR A O 1
ATOM 2127 N N . PHE A 1 272 ? 8.808 0.039 0.393 1.00 81.75 272 PHE A N 1
ATOM 2128 C CA . PHE A 1 272 ? 8.706 0.655 1.720 1.00 81.75 272 PHE A CA 1
ATOM 2129 C C . PHE A 1 272 ? 9.853 0.270 2.669 1.00 81.75 272 PHE A C 1
ATOM 2131 O O . PHE A 1 272 ? 9.615 0.037 3.844 1.00 81.75 272 PHE A O 1
ATOM 2138 N N . ILE A 1 273 ? 11.098 0.180 2.201 1.00 72.19 273 ILE A N 1
ATOM 2139 C CA . ILE A 1 273 ? 12.251 -0.036 3.102 1.00 72.19 273 ILE A CA 1
ATOM 2140 C C . ILE A 1 273 ? 12.789 1.272 3.688 1.00 72.19 273 ILE A C 1
ATOM 2142 O O . ILE A 1 273 ? 13.261 1.296 4.822 1.00 72.19 273 ILE A O 1
ATOM 2146 N N . ASN A 1 274 ? 12.654 2.361 2.934 1.00 74.00 274 ASN A N 1
ATOM 2147 C CA . ASN A 1 274 ? 13.075 3.697 3.313 1.00 74.00 274 ASN A CA 1
ATOM 2148 C C . ASN A 1 274 ? 11.801 4.529 3.472 1.00 74.00 274 ASN A C 1
ATOM 2150 O O . ASN A 1 274 ? 11.207 4.917 2.480 1.00 74.00 274 ASN A O 1
ATOM 2154 N N . TYR A 1 275 ? 11.313 4.721 4.698 1.00 79.75 275 TYR A N 1
ATOM 2155 C CA . TYR A 1 275 ? 10.252 5.686 5.001 1.00 79.75 275 TYR A CA 1
ATOM 2156 C C . TYR A 1 275 ? 10.486 6.290 6.385 1.00 79.75 275 TYR A C 1
ATOM 2158 O O . TYR A 1 275 ? 11.035 5.646 7.279 1.00 79.75 275 TYR A O 1
ATOM 2166 N N . ASN A 1 276 ? 10.058 7.537 6.562 1.00 78.62 276 ASN A N 1
ATOM 2167 C CA . ASN A 1 276 ? 10.010 8.200 7.864 1.00 78.62 276 ASN A CA 1
ATOM 2168 C C . ASN A 1 276 ? 8.597 8.096 8.476 1.00 78.62 276 ASN A C 1
ATOM 2170 O O . ASN A 1 276 ? 7.686 7.526 7.871 1.00 78.62 276 ASN A O 1
ATOM 2174 N N . ASP A 1 277 ? 8.380 8.700 9.647 1.00 76.38 277 ASP A N 1
ATOM 2175 C CA . ASP A 1 277 ? 7.092 8.669 10.366 1.00 76.38 277 ASP A CA 1
ATOM 2176 C C . ASP A 1 277 ? 5.891 9.207 9.560 1.00 76.38 277 ASP A C 1
ATOM 2178 O O . ASP A 1 277 ? 4.737 8.993 9.936 1.00 76.38 277 ASP A O 1
ATOM 2182 N N . THR A 1 278 ? 6.138 9.906 8.448 1.00 79.94 278 THR A N 1
ATOM 2183 C CA . THR A 1 278 ? 5.109 10.453 7.559 1.00 79.94 278 THR A CA 1
ATOM 2184 C C . THR A 1 278 ? 4.949 9.712 6.232 1.00 79.94 278 THR A C 1
ATOM 2186 O O . THR A 1 278 ? 4.032 10.057 5.495 1.00 79.94 278 THR A O 1
ATOM 2189 N N . GLY A 1 279 ? 5.735 8.669 5.949 1.00 84.00 279 GLY A N 1
ATOM 2190 C CA . GLY A 1 279 ? 5.811 8.066 4.608 1.00 84.00 279 GLY A CA 1
ATOM 2191 C C . GLY A 1 279 ? 4.525 7.421 4.066 1.00 84.00 279 GLY A C 1
ATOM 2192 O O . GLY A 1 279 ? 4.409 7.212 2.865 1.00 84.00 279 GLY A O 1
ATOM 2193 N N . PHE A 1 280 ? 3.532 7.130 4.917 1.00 93.50 280 PHE A N 1
ATOM 2194 C CA . PHE A 1 280 ? 2.212 6.622 4.491 1.00 93.50 280 PHE A CA 1
ATOM 2195 C C . PHE A 1 280 ? 1.089 7.654 4.602 1.00 93.50 280 PHE A C 1
ATOM 2197 O O . PHE A 1 280 ? -0.079 7.356 4.312 1.00 93.50 280 PHE A O 1
ATOM 2204 N N . LYS A 1 281 ? 1.411 8.867 5.054 1.00 93.38 281 LYS A N 1
ATOM 2205 C CA . LYS A 1 281 ? 0.431 9.912 5.317 1.00 93.38 281 LYS A CA 1
ATOM 2206 C C . LYS A 1 281 ? -0.219 10.348 4.006 1.00 93.38 281 LYS A C 1
ATOM 2208 O O . LYS A 1 281 ? 0.451 10.840 3.109 1.00 93.38 281 LYS A O 1
ATOM 2213 N N . TYR A 1 282 ? -1.536 10.185 3.908 1.00 94.31 282 TYR A N 1
ATOM 2214 C CA . TYR A 1 282 ? -2.331 10.522 2.719 1.00 94.31 282 TYR A CA 1
ATOM 2215 C C . TYR A 1 282 ? -1.898 9.831 1.414 1.00 94.31 282 TYR A C 1
ATOM 2217 O O . TYR A 1 282 ? -2.312 10.262 0.338 1.00 94.31 282 TYR A O 1
ATOM 2225 N N . MET A 1 283 ? -1.119 8.746 1.487 1.00 94.62 283 MET A N 1
ATOM 2226 C CA . MET A 1 283 ? -0.490 8.099 0.329 1.00 94.62 283 MET A CA 1
ATOM 2227 C C . MET A 1 283 ? -1.460 7.792 -0.825 1.00 94.62 283 MET A C 1
ATOM 2229 O O . MET A 1 283 ? -1.106 8.007 -1.978 1.00 94.62 283 MET A O 1
ATOM 2233 N N . PHE A 1 284 ? -2.680 7.340 -0.532 1.00 96.81 284 PHE A N 1
ATOM 2234 C CA . PHE A 1 284 ? -3.751 7.082 -1.504 1.00 96.81 284 PHE A CA 1
ATOM 2235 C C . PHE A 1 284 ? -5.012 7.916 -1.215 1.00 96.81 284 PHE A C 1
ATOM 2237 O O . PHE A 1 284 ? -6.108 7.556 -1.641 1.00 96.81 284 PHE A O 1
ATOM 2244 N N . SER A 1 285 ? -4.886 9.025 -0.479 1.00 96.12 285 SER A N 1
ATOM 2245 C CA . SER A 1 285 ? -6.028 9.891 -0.165 1.00 96.12 285 SER A CA 1
ATOM 2246 C C . SER A 1 285 ? -6.642 10.457 -1.447 1.00 96.12 285 SER A C 1
ATOM 2248 O O . SER A 1 285 ? -5.916 10.903 -2.326 1.00 96.12 285 SER A O 1
ATOM 2250 N N . GLY A 1 286 ? -7.965 10.434 -1.584 1.00 95.50 286 GLY A N 1
ATOM 2251 C CA . GLY A 1 286 ? -8.682 10.944 -2.752 1.00 95.50 286 GLY A CA 1
ATOM 2252 C C . GLY A 1 286 ? -8.621 10.041 -3.987 1.00 95.50 286 GLY A C 1
ATOM 2253 O O . GLY A 1 286 ? -9.074 10.451 -5.056 1.00 95.50 286 GLY A O 1
ATOM 2254 N N . CYS A 1 287 ? -8.101 8.813 -3.883 1.00 96.12 287 CYS A N 1
ATOM 2255 C CA . CYS A 1 287 ? -8.148 7.819 -4.961 1.00 96.12 287 CYS A CA 1
ATOM 2256 C C . CYS A 1 287 ? -9.570 7.254 -5.121 1.00 96.12 287 CYS A C 1
ATOM 2258 O O . CYS A 1 287 ? -9.852 6.096 -4.815 1.00 96.12 287 CYS A O 1
ATOM 2260 N N . THR A 1 288 ? -10.501 8.084 -5.594 1.00 96.44 288 THR A N 1
ATOM 2261 C CA . THR A 1 288 ? -11.935 7.763 -5.673 1.00 96.44 288 THR A CA 1
ATOM 2262 C C . THR A 1 288 ? -12.258 6.612 -6.624 1.00 96.44 288 THR A C 1
ATOM 2264 O O . THR A 1 288 ? -13.314 6.004 -6.472 1.00 96.44 288 THR A O 1
ATOM 2267 N N . GLY A 1 289 ? -11.370 6.262 -7.560 1.00 95.56 289 GLY A N 1
ATOM 2268 C CA . GLY A 1 289 ? -11.483 5.089 -8.432 1.00 95.56 289 GLY A CA 1
ATOM 2269 C C . GLY A 1 289 ? -10.971 3.776 -7.829 1.00 95.56 289 GLY A C 1
ATOM 2270 O O . GLY A 1 289 ? -11.222 2.715 -8.409 1.00 95.56 289 GLY A O 1
ATOM 2271 N N . LEU A 1 290 ? -10.292 3.809 -6.674 1.00 96.06 290 LEU A N 1
ATOM 2272 C CA . LEU A 1 290 ? -9.664 2.632 -6.074 1.00 96.06 290 LEU A CA 1
ATOM 2273 C C . LEU A 1 290 ? -10.729 1.685 -5.516 1.00 96.06 290 LEU A C 1
ATOM 2275 O O . LEU A 1 290 ? -11.465 2.019 -4.590 1.00 96.06 290 LEU A O 1
ATOM 2279 N N . LYS A 1 291 ? -10.812 0.475 -6.079 1.00 87.12 291 LYS A N 1
ATOM 2280 C CA . LYS A 1 291 ? -11.867 -0.496 -5.730 1.00 87.12 291 LYS A CA 1
ATOM 2281 C C . LYS A 1 291 ? -11.439 -1.508 -4.675 1.00 87.12 291 LYS A C 1
ATOM 2283 O O . LYS A 1 291 ? -12.295 -2.075 -3.997 1.00 87.12 291 LYS A O 1
ATOM 2288 N N . ARG A 1 292 ? -10.140 -1.813 -4.602 1.00 86.31 292 ARG A N 1
ATOM 2289 C CA . ARG A 1 292 ? -9.580 -2.880 -3.765 1.00 86.31 292 ARG A CA 1
ATOM 2290 C C . ARG A 1 292 ? -8.206 -2.483 -3.248 1.00 86.31 292 ARG A C 1
ATOM 2292 O O . ARG A 1 292 ? -7.412 -1.914 -3.990 1.00 86.31 292 ARG A O 1
ATOM 2299 N N . ILE A 1 293 ? -7.925 -2.863 -2.007 1.00 90.31 293 ILE A N 1
ATOM 2300 C CA . ILE A 1 293 ? -6.591 -2.789 -1.413 1.00 90.31 293 ILE A CA 1
ATOM 2301 C C . ILE A 1 293 ? -5.980 -4.200 -1.453 1.00 90.31 293 ILE A C 1
ATOM 2303 O O . ILE A 1 293 ? -6.672 -5.159 -1.096 1.00 90.31 293 ILE A O 1
ATOM 2307 N N . PRO A 1 294 ? -4.717 -4.372 -1.873 1.00 84.69 294 PRO A N 1
ATOM 2308 C CA . PRO A 1 294 ? -4.014 -5.646 -1.743 1.00 84.69 294 PRO A CA 1
ATOM 2309 C C . PRO A 1 294 ? -3.893 -6.061 -0.274 1.00 84.69 294 PRO A C 1
ATOM 2311 O O . PRO A 1 294 ? -3.489 -5.263 0.569 1.00 84.69 294 PRO A O 1
ATOM 2314 N N . ASN A 1 295 ? -4.200 -7.320 0.045 1.00 82.12 295 ASN A N 1
ATOM 2315 C CA . ASN A 1 295 ? -4.229 -7.803 1.432 1.00 82.12 295 ASN A CA 1
ATOM 2316 C C . ASN A 1 295 ? -2.895 -7.687 2.180 1.00 82.12 295 ASN A C 1
ATOM 2318 O O . ASN A 1 295 ? -2.903 -7.612 3.400 1.00 82.12 295 ASN A O 1
ATOM 2322 N N . LYS A 1 296 ? -1.775 -7.658 1.456 1.00 84.00 296 LYS A N 1
ATOM 2323 C CA . LYS A 1 296 ? -0.424 -7.552 2.008 1.00 84.00 296 LYS A CA 1
ATOM 2324 C C . LYS A 1 296 ? 0.280 -6.249 1.622 1.00 84.00 296 LYS A C 1
ATOM 2326 O O . LYS A 1 296 ? 1.505 -6.212 1.567 1.00 84.00 296 LYS A O 1
ATOM 2331 N N . LEU A 1 297 ? -0.477 -5.183 1.337 1.00 90.56 297 LEU A N 1
ATOM 2332 C CA . LEU A 1 297 ? 0.090 -3.912 0.872 1.00 90.56 297 LEU A CA 1
ATOM 2333 C C . LEU A 1 297 ? 1.154 -3.339 1.822 1.00 90.56 297 LEU A C 1
ATOM 2335 O O . LEU A 1 297 ? 2.119 -2.762 1.349 1.00 90.56 297 LEU A O 1
ATOM 2339 N N . PHE A 1 298 ? 1.027 -3.534 3.136 1.00 93.62 298 PHE A N 1
ATOM 2340 C CA . PHE A 1 298 ? 1.974 -2.996 4.119 1.00 93.62 298 PHE A CA 1
ATOM 2341 C C . PHE A 1 298 ? 2.832 -4.065 4.808 1.00 93.62 298 PHE A C 1
ATOM 2343 O O . PHE A 1 298 ? 3.402 -3.800 5.864 1.00 93.62 298 PHE A O 1
ATOM 2350 N N . GLN A 1 299 ? 2.970 -5.261 4.218 1.00 88.38 299 GLN A N 1
ATOM 2351 C CA . GLN A 1 299 ? 3.649 -6.398 4.864 1.00 88.38 299 GLN A CA 1
ATOM 2352 C C . GLN A 1 299 ? 5.138 -6.175 5.186 1.00 88.38 299 GLN A C 1
ATOM 2354 O O . GLN A 1 299 ? 5.685 -6.906 6.004 1.00 88.38 299 GLN A O 1
ATOM 2359 N N . TYR A 1 300 ? 5.785 -5.200 4.538 1.00 85.38 300 TYR A N 1
ATOM 2360 C CA . TYR A 1 300 ? 7.191 -4.841 4.771 1.00 85.38 300 TYR A CA 1
ATOM 2361 C C . TYR A 1 300 ? 7.356 -3.531 5.558 1.00 85.38 300 TYR A C 1
ATOM 2363 O O . TYR A 1 300 ? 8.466 -3.152 5.920 1.00 85.38 300 TYR A O 1
ATOM 2371 N N . ALA A 1 301 ? 6.256 -2.850 5.892 1.00 89.88 301 ALA A N 1
ATOM 2372 C CA . ALA A 1 301 ? 6.266 -1.586 6.620 1.00 89.88 301 ALA A CA 1
ATOM 2373 C C . ALA A 1 301 ? 6.287 -1.791 8.153 1.00 89.88 301 ALA A C 1
ATOM 2375 O O . ALA A 1 301 ? 5.493 -1.207 8.890 1.00 89.88 301 ALA A O 1
ATOM 2376 N N . ASN A 1 302 ? 7.188 -2.643 8.648 1.00 89.12 302 ASN A N 1
ATOM 2377 C CA . ASN A 1 302 ? 7.162 -3.145 10.033 1.00 89.12 302 ASN A CA 1
ATOM 2378 C C . ASN A 1 302 ? 7.338 -2.052 11.106 1.00 89.12 302 ASN A C 1
ATOM 2380 O O . ASN A 1 302 ? 6.816 -2.182 12.209 1.00 89.12 302 ASN A O 1
ATOM 2384 N N . ASN A 1 303 ? 8.033 -0.964 10.769 1.00 90.06 303 ASN A N 1
ATOM 2385 C CA . ASN A 1 303 ? 8.346 0.154 11.661 1.00 90.06 303 ASN A CA 1
ATOM 2386 C C . ASN A 1 303 ? 7.385 1.349 11.502 1.00 90.06 303 ASN A C 1
ATOM 2388 O O . ASN A 1 303 ? 7.630 2.409 12.077 1.00 90.06 303 ASN A O 1
ATOM 2392 N N . ALA A 1 304 ? 6.314 1.217 10.711 1.00 93.44 304 ALA A N 1
ATOM 2393 C CA . ALA A 1 304 ? 5.371 2.302 10.459 1.00 93.44 304 ALA A CA 1
ATOM 2394 C C . ALA A 1 304 ? 4.711 2.780 11.758 1.00 93.44 304 ALA A C 1
ATOM 2396 O O . ALA A 1 304 ? 4.087 1.996 12.469 1.00 93.44 304 ALA A O 1
ATOM 2397 N N . LYS A 1 305 ? 4.809 4.084 12.038 1.00 95.00 305 LYS A N 1
ATOM 2398 C CA . LYS A 1 305 ? 4.206 4.712 13.225 1.00 95.00 305 LYS A CA 1
ATOM 2399 C C . LYS A 1 305 ? 2.774 5.175 13.012 1.00 95.00 305 LYS A C 1
ATOM 2401 O O . LYS A 1 305 ? 1.989 5.234 13.958 1.00 95.00 305 LYS A O 1
ATOM 2406 N N . SER A 1 306 ? 2.395 5.494 11.778 1.00 96.00 306 SER A N 1
ATOM 2407 C CA . SER A 1 306 ? 1.043 5.953 11.476 1.00 96.00 306 SER A CA 1
ATOM 2408 C C . SER A 1 306 ? 0.644 5.696 10.027 1.00 96.00 306 SER A C 1
ATOM 2410 O O . SER A 1 306 ? 1.449 5.846 9.113 1.00 96.00 306 SER A O 1
ATOM 2412 N N . PHE A 1 307 ? -0.643 5.402 9.829 1.00 97.62 307 PHE A N 1
ATOM 2413 C CA . PHE A 1 307 ? -1.306 5.339 8.520 1.00 97.62 307 PHE A CA 1
ATOM 2414 C C . PHE A 1 307 ? -2.292 6.497 8.343 1.00 97.62 307 PHE A C 1
ATOM 2416 O O . PHE A 1 307 ? -3.436 6.323 7.905 1.00 97.62 307 PHE A O 1
ATOM 2423 N N . LYS A 1 308 ? -1.884 7.695 8.776 1.00 97.50 308 LYS A N 1
ATOM 2424 C CA . LYS A 1 308 ? -2.766 8.858 8.814 1.00 97.50 308 LYS A CA 1
ATOM 2425 C C . LYS A 1 308 ? -3.344 9.166 7.433 1.00 97.50 308 LYS A C 1
ATOM 2427 O O . LYS A 1 308 ? -2.610 9.531 6.519 1.00 97.50 308 LYS A O 1
ATOM 2432 N N . GLY A 1 309 ? -4.664 9.070 7.299 1.00 97.88 309 GLY A N 1
ATOM 2433 C CA . GLY A 1 309 ? -5.378 9.413 6.069 1.00 97.88 309 GLY A CA 1
ATOM 2434 C C . GLY A 1 309 ? -4.977 8.611 4.829 1.00 97.88 309 GLY A C 1
ATOM 2435 O O . GLY A 1 309 ? -5.268 9.055 3.724 1.00 97.88 309 GLY A O 1
ATOM 2436 N N . THR A 1 310 ? -4.289 7.473 4.973 1.00 97.94 310 THR A N 1
ATOM 2437 C CA . THR A 1 310 ? -3.707 6.725 3.847 1.00 97.94 310 THR A CA 1
ATOM 2438 C C . THR A 1 310 ? -4.718 6.418 2.740 1.00 97.94 310 THR A C 1
ATOM 2440 O O . THR A 1 310 ? -4.354 6.549 1.580 1.00 97.94 310 THR A O 1
ATOM 2443 N N . PHE A 1 311 ? -5.971 6.092 3.073 1.00 98.62 311 PHE A N 1
ATOM 2444 C CA . PHE A 1 311 ? -7.066 5.855 2.121 1.00 98.62 311 PHE A CA 1
ATOM 2445 C C . PHE A 1 311 ? -8.234 6.830 2.313 1.00 98.62 311 PHE A C 1
ATOM 2447 O O . PHE A 1 311 ? -9.364 6.516 1.945 1.00 98.62 311 PHE A O 1
ATOM 2454 N N . ASP A 1 312 ? -7.989 8.002 2.903 1.00 98.38 312 ASP A N 1
ATOM 2455 C CA . ASP A 1 312 ? -9.025 9.022 3.082 1.00 98.38 312 ASP A CA 1
ATOM 2456 C C . ASP A 1 312 ? -9.717 9.332 1.741 1.00 98.38 312 ASP A C 1
ATOM 2458 O O . ASP A 1 312 ? -9.062 9.425 0.708 1.00 98.38 312 ASP A O 1
ATOM 2462 N N . SER A 1 313 ? -11.039 9.474 1.731 1.00 98.31 313 SER A N 1
ATOM 2463 C CA . SER A 1 313 ? -11.848 9.807 0.555 1.00 98.31 313 SER A CA 1
ATOM 2464 C C . SER A 1 313 ? -11.761 8.801 -0.612 1.00 98.31 313 SER A C 1
ATOM 2466 O O . SER A 1 313 ? -12.056 9.148 -1.758 1.00 98.31 313 SER A O 1
ATOM 2468 N N . CYS A 1 314 ? -11.403 7.534 -0.361 1.00 98.12 314 CYS A N 1
ATOM 2469 C CA . CYS A 1 314 ? -11.473 6.459 -1.364 1.00 98.12 314 CYS A CA 1
ATOM 2470 C C . CYS A 1 314 ? -12.916 5.948 -1.533 1.00 98.12 314 CYS A C 1
ATOM 2472 O O . CYS A 1 314 ? -13.275 4.855 -1.097 1.00 98.12 314 CYS A O 1
ATOM 2474 N N . THR A 1 315 ? -13.776 6.745 -2.167 1.00 98.12 315 THR A N 1
ATOM 2475 C CA . THR A 1 315 ? -15.233 6.511 -2.207 1.00 98.12 315 THR A CA 1
ATOM 2476 C C . THR A 1 315 ? -15.678 5.244 -2.951 1.00 98.12 315 THR A C 1
ATOM 2478 O O . THR A 1 315 ? -16.761 4.742 -2.664 1.00 98.12 315 THR A O 1
ATOM 2481 N N . SER A 1 316 ? -14.871 4.679 -3.860 1.00 96.75 316 SER A N 1
ATOM 2482 C CA . SER A 1 316 ? -15.176 3.392 -4.524 1.00 96.75 316 SER A CA 1
ATOM 2483 C C . SER A 1 316 ? -14.713 2.150 -3.753 1.00 96.75 316 SER A C 1
ATOM 2485 O O . SER A 1 316 ? -14.999 1.027 -4.188 1.00 96.75 316 SER A O 1
ATOM 2487 N N . LEU A 1 317 ? -13.998 2.315 -2.637 1.00 96.06 317 LEU A N 1
ATOM 2488 C CA . LEU A 1 317 ? -13.481 1.201 -1.850 1.00 96.06 317 LEU A CA 1
ATOM 2489 C C . LEU A 1 317 ? -14.624 0.524 -1.085 1.00 96.06 317 LEU A C 1
ATOM 2491 O O . LEU A 1 317 ? -15.262 1.150 -0.246 1.00 96.06 317 LEU A O 1
ATOM 2495 N N . LYS A 1 318 ? -14.871 -0.763 -1.358 1.00 90.75 318 LYS A N 1
ATOM 2496 C CA . LYS A 1 318 ? -16.008 -1.501 -0.769 1.00 90.75 318 LYS A CA 1
ATOM 2497 C C . LYS A 1 318 ? -15.677 -2.312 0.475 1.00 90.75 318 LYS A C 1
ATOM 2499 O O . LYS A 1 318 ? -16.546 -2.522 1.314 1.00 90.75 318 LYS A O 1
ATOM 2504 N N . THR A 1 319 ? -14.448 -2.807 0.562 1.00 90.50 319 THR A N 1
ATOM 2505 C CA . THR A 1 319 ? -14.001 -3.751 1.594 1.00 90.50 319 THR A CA 1
ATOM 2506 C C . THR A 1 319 ? -12.561 -3.454 1.977 1.00 90.50 319 THR A C 1
ATOM 2508 O O . THR A 1 319 ? -11.757 -3.099 1.111 1.00 90.50 319 THR A O 1
ATOM 2511 N N . ILE A 1 320 ? -12.215 -3.697 3.238 1.00 95.50 320 ILE A N 1
ATOM 2512 C CA . ILE A 1 320 ? -10.833 -3.658 3.724 1.00 95.50 320 ILE A CA 1
ATOM 2513 C C . ILE A 1 320 ? -10.340 -5.105 3.884 1.00 95.50 320 ILE A C 1
ATOM 2515 O O . ILE A 1 320 ? -11.081 -5.929 4.419 1.00 95.50 320 ILE A O 1
ATOM 2519 N N . PRO A 1 321 ? -9.124 -5.455 3.434 1.00 91.69 321 PRO A N 1
ATOM 2520 C CA . PRO A 1 321 ? -8.542 -6.756 3.740 1.00 91.69 321 PRO A CA 1
ATOM 2521 C C . PRO A 1 321 ? -8.298 -6.920 5.243 1.00 91.69 321 PRO A C 1
ATOM 2523 O O . PRO A 1 321 ? -7.698 -6.049 5.865 1.00 91.69 321 PRO A O 1
ATOM 2526 N N . GLU A 1 322 ? -8.705 -8.056 5.810 1.00 91.81 322 GLU A N 1
ATOM 2527 C CA . GLU A 1 322 ? -8.561 -8.343 7.246 1.00 91.81 322 GLU A CA 1
ATOM 2528 C C . GLU A 1 322 ? -7.107 -8.230 7.732 1.00 91.81 322 GLU A C 1
ATOM 2530 O O . GLU A 1 322 ? -6.851 -7.615 8.761 1.00 91.81 322 GLU A O 1
ATOM 2535 N N . ASN A 1 323 ? -6.150 -8.717 6.936 1.00 89.88 323 ASN A N 1
ATOM 2536 C CA . ASN A 1 323 ? -4.729 -8.755 7.300 1.00 89.88 323 ASN A CA 1
ATOM 2537 C C . ASN A 1 323 ? -3.922 -7.544 6.798 1.00 89.88 323 ASN A C 1
ATOM 2539 O O . ASN A 1 323 ? -2.693 -7.603 6.762 1.00 89.88 323 ASN A O 1
ATOM 2543 N N . LEU A 1 324 ? -4.580 -6.445 6.408 1.00 95.38 324 LEU A N 1
ATOM 2544 C CA . LEU A 1 324 ? -3.903 -5.283 5.818 1.00 95.38 324 LEU A CA 1
ATOM 2545 C C . LEU A 1 324 ? -2.771 -4.731 6.701 1.00 95.38 324 LEU A C 1
ATOM 2547 O O . LEU A 1 324 ? -1.740 -4.320 6.171 1.00 95.38 324 LEU A O 1
ATOM 2551 N N . PHE A 1 325 ? -2.964 -4.753 8.025 1.00 96.75 325 PHE A N 1
ATOM 2552 C CA . PHE A 1 325 ? -2.012 -4.235 9.013 1.00 96.75 325 PHE A CA 1
ATOM 2553 C C . PHE A 1 325 ? -1.322 -5.326 9.847 1.00 96.75 325 PHE A C 1
ATOM 2555 O O . PHE A 1 325 ? -0.751 -5.036 10.896 1.00 96.75 325 PHE A O 1
ATOM 2562 N N . GLU A 1 326 ? -1.361 -6.590 9.409 1.00 93.06 326 GLU A N 1
ATOM 2563 C CA . GLU A 1 326 ? -0.892 -7.738 10.204 1.00 93.06 326 GLU A CA 1
ATOM 2564 C C . GLU A 1 326 ? 0.577 -7.598 10.650 1.00 93.06 326 GLU A C 1
ATOM 2566 O O . GLU A 1 326 ? 0.928 -8.026 11.748 1.00 93.06 326 GLU A O 1
ATOM 2571 N N . LYS A 1 327 ? 1.442 -6.989 9.828 1.00 92.19 327 LYS A N 1
ATOM 2572 C CA . LYS A 1 327 ? 2.884 -6.850 10.111 1.00 92.19 327 LYS A CA 1
ATOM 2573 C C . LYS A 1 327 ? 3.284 -5.504 10.725 1.00 92.19 327 LYS A C 1
ATOM 2575 O O . LYS A 1 327 ? 4.451 -5.308 11.045 1.00 92.19 327 LYS A O 1
ATOM 2580 N N . ASN A 1 328 ? 2.346 -4.577 10.919 1.00 94.06 328 ASN A N 1
ATOM 2581 C CA . ASN A 1 328 ? 2.645 -3.207 11.346 1.00 94.06 328 ASN A CA 1
ATOM 2582 C C . ASN A 1 328 ? 2.470 -3.044 12.866 1.00 94.06 328 ASN A C 1
ATOM 2584 O O . ASN A 1 328 ? 1.611 -2.299 13.332 1.00 94.06 328 ASN A O 1
ATOM 2588 N N . THR A 1 329 ? 3.282 -3.758 13.650 1.00 95.50 329 THR A N 1
ATOM 2589 C CA . THR A 1 329 ? 3.168 -3.816 15.123 1.00 95.50 329 THR A CA 1
ATOM 2590 C C . THR A 1 329 ? 3.578 -2.522 15.830 1.00 95.50 329 THR A C 1
ATOM 2592 O O . THR A 1 329 ? 3.265 -2.324 17.001 1.00 95.50 329 THR A O 1
ATOM 2595 N N . GLU A 1 330 ? 4.287 -1.634 15.130 1.00 95.88 330 GLU A N 1
ATOM 2596 C CA . GLU A 1 330 ? 4.799 -0.368 15.665 1.00 95.88 330 GLU A CA 1
ATOM 2597 C C . GLU A 1 330 ? 3.835 0.818 15.527 1.00 95.88 330 GLU A C 1
ATOM 2599 O O . GLU A 1 330 ? 4.185 1.927 15.937 1.00 95.88 330 GLU A O 1
ATOM 2604 N N . VAL A 1 331 ? 2.637 0.603 14.972 1.00 97.19 331 VAL A N 1
ATOM 2605 C CA . VAL A 1 331 ? 1.676 1.676 14.693 1.00 97.19 331 VAL A CA 1
ATOM 2606 C C . VAL A 1 331 ? 1.114 2.260 15.984 1.00 97.19 331 VAL A C 1
ATOM 2608 O O . VAL A 1 331 ? 0.605 1.552 16.848 1.00 97.19 331 VAL A O 1
ATOM 2611 N N . GLU A 1 332 ? 1.128 3.586 16.061 1.00 97.38 332 GLU A N 1
ATOM 2612 C CA . GLU A 1 332 ? 0.605 4.371 17.177 1.00 97.38 332 GLU A CA 1
ATOM 2613 C C . GLU A 1 332 ? -0.719 5.067 16.806 1.00 97.38 332 GLU A C 1
ATOM 2615 O O . GLU A 1 332 ? -1.532 5.382 17.677 1.00 97.38 332 GLU A O 1
ATOM 2620 N N . SER A 1 333 ? -0.993 5.296 15.515 1.00 97.19 333 SER A N 1
ATOM 2621 C CA . SER A 1 333 ? -2.189 6.032 15.082 1.00 97.19 333 SER A CA 1
ATOM 2622 C C . SER A 1 333 ? -2.738 5.612 13.716 1.00 97.19 333 SER A C 1
ATOM 2624 O O . SER A 1 333 ? -2.033 5.666 12.702 1.00 97.19 333 SER A O 1
ATOM 2626 N N . PHE A 1 334 ? -4.046 5.333 13.687 1.00 98.31 334 PHE A N 1
ATOM 2627 C CA . PHE A 1 334 ? -4.870 5.134 12.486 1.00 98.31 334 PHE A CA 1
ATOM 2628 C C . PHE A 1 334 ? -5.760 6.354 12.188 1.00 98.31 334 PHE A C 1
ATOM 2630 O O . PHE A 1 334 ? -6.895 6.227 11.714 1.00 98.31 334 PHE A O 1
ATOM 2637 N N . GLU A 1 335 ? -5.287 7.558 12.527 1.00 97.25 335 GLU A N 1
ATOM 2638 C CA . GLU A 1 335 ? -6.072 8.782 12.356 1.00 97.25 335 GLU A CA 1
ATOM 2639 C C . GLU A 1 335 ? -6.556 8.939 10.905 1.00 97.25 335 GLU A C 1
ATOM 2641 O O . GLU A 1 335 ? -5.755 9.014 9.977 1.00 97.25 335 GLU A O 1
ATOM 2646 N N . ALA A 1 336 ? -7.872 9.030 10.707 1.00 97.88 336 ALA A N 1
ATOM 2647 C CA . ALA A 1 336 ? -8.511 9.234 9.406 1.00 97.88 336 ALA A CA 1
ATOM 2648 C C . ALA A 1 336 ? -8.153 8.209 8.305 1.00 97.88 336 ALA A C 1
ATOM 2650 O O . ALA A 1 336 ? -8.442 8.467 7.143 1.00 97.88 336 ALA A O 1
ATOM 2651 N N . THR A 1 337 ? -7.548 7.054 8.622 1.00 98.62 337 THR A N 1
ATOM 2652 C CA . THR A 1 337 ? -7.026 6.107 7.613 1.00 98.62 337 THR A CA 1
ATOM 2653 C C . THR A 1 337 ? -8.043 5.726 6.533 1.00 98.62 337 THR A C 1
ATOM 2655 O O . THR A 1 337 ? -7.651 5.619 5.376 1.00 98.62 337 THR A O 1
ATOM 2658 N N . PHE A 1 338 ? -9.324 5.575 6.888 1.00 98.75 338 PHE A N 1
ATOM 2659 C CA . PHE A 1 338 ? -10.429 5.275 5.970 1.00 98.75 338 PHE A CA 1
ATOM 2660 C C . PHE A 1 338 ? -11.546 6.327 6.031 1.00 98.75 338 PHE A C 1
ATOM 2662 O O . PHE A 1 338 ? -12.692 6.021 5.712 1.00 98.75 338 PHE A O 1
ATOM 2669 N N . ALA A 1 339 ? -11.240 7.551 6.461 1.00 98.19 339 ALA A N 1
ATOM 2670 C CA . ALA A 1 339 ? -12.211 8.639 6.506 1.00 98.19 339 ALA A CA 1
ATOM 2671 C C . ALA A 1 339 ? -12.833 8.884 5.118 1.00 98.19 339 ALA A C 1
ATOM 2673 O O . ALA A 1 339 ? -12.162 8.732 4.106 1.00 98.19 339 ALA A O 1
ATOM 2674 N N . TYR A 1 340 ? -14.115 9.239 5.058 1.00 98.19 340 TYR A N 1
ATOM 2675 C CA . TYR A 1 340 ? -14.887 9.523 3.842 1.00 98.19 340 TYR A CA 1
ATOM 2676 C C . TYR A 1 340 ? -14.888 8.397 2.786 1.00 98.19 340 TYR A C 1
ATOM 2678 O O . TYR A 1 340 ? -15.199 8.634 1.616 1.00 98.19 340 TYR A O 1
ATOM 2686 N N . CYS A 1 341 ? -14.592 7.150 3.170 1.00 98.25 341 CYS A N 1
ATOM 2687 C CA . CYS A 1 341 ? -14.771 5.975 2.314 1.00 98.25 341 CYS A CA 1
ATOM 2688 C C . CYS A 1 341 ? -16.257 5.590 2.241 1.00 98.25 341 CYS A C 1
ATOM 2690 O O . CYS A 1 341 ? -16.674 4.557 2.762 1.00 98.25 341 CYS A O 1
ATOM 2692 N N . SER A 1 342 ? -17.082 6.423 1.604 1.00 96.31 342 SER A N 1
ATOM 2693 C CA . SER A 1 342 ? -18.541 6.242 1.580 1.00 96.31 342 SER A CA 1
ATOM 2694 C C . SER A 1 342 ? -18.998 4.940 0.910 1.00 96.31 342 SER A C 1
ATOM 2696 O O . SER A 1 342 ? -20.079 4.454 1.221 1.00 96.31 342 SER A O 1
ATOM 2698 N N . GLY A 1 343 ? -18.190 4.324 0.041 1.00 96.44 343 GLY A N 1
ATOM 2699 C CA . GLY A 1 343 ? -18.474 3.015 -0.560 1.00 96.44 343 GLY A CA 1
ATOM 2700 C C . GLY A 1 343 ? -18.229 1.804 0.346 1.00 96.44 343 GLY A C 1
ATOM 2701 O O . GLY A 1 343 ? -18.624 0.698 -0.029 1.00 96.44 343 GLY A O 1
ATOM 2702 N N . LEU A 1 344 ? -17.596 1.988 1.509 1.00 97.12 344 LEU A N 1
ATOM 2703 C CA . LEU A 1 344 ? -17.214 0.907 2.415 1.00 97.12 344 LEU A CA 1
ATOM 2704 C C . LEU A 1 344 ? -18.450 0.340 3.122 1.00 97.12 344 LEU A C 1
ATOM 2706 O O . LEU A 1 344 ? -19.192 1.082 3.764 1.00 97.12 344 LEU A O 1
ATOM 2710 N N . THR A 1 345 ? -18.667 -0.973 3.020 1.00 92.81 345 THR A N 1
ATOM 2711 C CA . THR A 1 345 ? -19.853 -1.638 3.598 1.00 92.81 345 THR A CA 1
ATOM 2712 C C . THR A 1 345 ? -19.540 -2.492 4.824 1.00 92.81 345 THR A C 1
ATOM 2714 O O . THR A 1 345 ? -20.423 -2.737 5.644 1.00 92.81 345 THR A O 1
ATOM 2717 N N . GLU A 1 346 ? -18.292 -2.946 4.964 1.00 90.12 346 GLU A N 1
ATOM 2718 C CA . GLU A 1 346 ? -17.869 -3.907 5.987 1.00 90.12 346 GLU A CA 1
ATOM 2719 C C . GLU A 1 346 ? -16.509 -3.526 6.584 1.00 90.12 346 GLU A C 1
ATOM 2721 O O . GLU A 1 346 ? -15.601 -3.092 5.871 1.00 90.12 346 GLU A O 1
ATOM 2726 N N . VAL A 1 347 ? -16.358 -3.739 7.895 1.00 95.50 347 VAL A N 1
ATOM 2727 C CA . VAL A 1 347 ? -15.081 -3.621 8.613 1.00 95.50 347 VAL A CA 1
ATOM 2728 C C . VAL A 1 347 ? -14.721 -4.998 9.178 1.00 95.50 347 VAL A C 1
ATOM 2730 O O . VAL A 1 347 ? -15.485 -5.514 10.000 1.00 95.50 347 VAL A O 1
ATOM 2733 N N . PRO A 1 348 ? -13.587 -5.605 8.777 1.00 96.12 348 PRO A N 1
ATOM 2734 C CA . PRO A 1 348 ? -13.159 -6.893 9.315 1.00 96.12 348 PRO A CA 1
ATOM 2735 C C . PRO A 1 348 ? -12.968 -6.838 10.831 1.00 96.12 348 PRO A C 1
ATOM 2737 O O . PRO A 1 348 ? -12.368 -5.897 11.351 1.00 96.12 348 PRO A O 1
ATOM 2740 N N . SER A 1 349 ? -13.430 -7.866 11.548 1.00 93.38 349 SER A N 1
ATOM 2741 C CA . SER A 1 349 ? -13.342 -7.911 13.014 1.00 93.38 349 SER A CA 1
ATOM 2742 C C . SER A 1 349 ? -11.905 -7.890 13.531 1.00 93.38 349 SER A C 1
ATOM 2744 O O . SER A 1 349 ? -11.665 -7.323 14.591 1.00 93.38 349 SER A O 1
ATOM 2746 N N . ASN A 1 350 ? -10.964 -8.468 12.777 1.00 95.00 350 ASN A N 1
ATOM 2747 C CA . ASN A 1 350 ? -9.551 -8.564 13.149 1.00 95.00 350 ASN A CA 1
ATOM 2748 C C . ASN A 1 350 ? -8.656 -7.555 12.415 1.00 95.00 350 ASN A C 1
ATOM 2750 O O . ASN A 1 350 ? -7.439 -7.721 12.407 1.00 95.00 350 ASN A O 1
ATOM 2754 N N . LEU A 1 351 ? -9.226 -6.489 11.833 1.00 97.56 351 LEU A N 1
ATOM 2755 C CA . LEU A 1 351 ? -8.452 -5.470 11.108 1.00 97.56 351 LEU A CA 1
ATOM 2756 C C . LEU A 1 351 ? -7.294 -4.886 11.944 1.00 97.56 351 LEU A C 1
ATOM 2758 O O . LEU A 1 351 ? -6.251 -4.525 11.403 1.00 97.56 351 LEU A O 1
ATOM 2762 N N . PHE A 1 352 ? -7.479 -4.810 13.264 1.00 97.62 352 PHE A N 1
ATOM 2763 C CA . PHE A 1 352 ? -6.503 -4.289 14.222 1.00 97.62 352 PHE A CA 1
ATOM 2764 C C . PHE A 1 352 ? -5.959 -5.376 15.167 1.00 97.62 352 PHE A C 1
ATOM 2766 O O . PHE A 1 352 ? -5.693 -5.097 16.331 1.00 97.62 352 PHE A O 1
ATOM 2773 N N . ALA A 1 353 ? -5.792 -6.620 14.700 1.00 94.62 353 ALA A N 1
ATOM 2774 C CA . ALA A 1 353 ? -5.356 -7.743 15.545 1.00 94.62 353 ALA A CA 1
ATOM 2775 C C . ALA A 1 353 ? -4.007 -7.535 16.263 1.00 94.62 353 ALA A C 1
ATOM 2777 O O . ALA A 1 353 ? -3.832 -8.039 17.365 1.00 94.62 353 ALA A O 1
ATOM 2778 N N . ASN A 1 354 ? -3.082 -6.769 15.673 1.00 93.31 354 ASN A N 1
ATOM 2779 C CA . ASN A 1 354 ? -1.724 -6.549 16.194 1.00 93.31 354 ASN A CA 1
ATOM 2780 C C . ASN A 1 354 ? -1.468 -5.077 16.574 1.00 93.31 354 ASN A C 1
ATOM 2782 O O . ASN A 1 354 ? -0.390 -4.537 16.336 1.00 93.31 354 ASN A O 1
ATOM 2786 N N . ALA A 1 355 ? -2.479 -4.404 17.127 1.00 96.25 355 ALA A N 1
ATOM 2787 C CA . ALA A 1 355 ? -2.498 -2.958 17.350 1.00 96.25 355 ALA A CA 1
ATOM 2788 C C . ALA A 1 355 ? -2.201 -2.545 18.809 1.00 96.25 355 ALA A C 1
ATOM 2790 O O . ALA A 1 355 ? -2.800 -1.597 19.323 1.00 96.25 355 ALA A O 1
ATOM 2791 N N . GLU A 1 356 ? -1.271 -3.233 19.480 1.00 96.88 356 GLU A N 1
ATOM 2792 C CA . GLU A 1 356 ? -0.974 -3.037 20.910 1.00 96.88 356 GLU A CA 1
ATOM 2793 C C . GLU A 1 356 ? -0.489 -1.610 21.234 1.00 96.88 356 GLU A C 1
ATOM 2795 O O . GLU A 1 356 ? -0.859 -1.035 22.261 1.00 96.88 356 GLU A O 1
ATOM 2800 N N . LYS A 1 357 ? 0.304 -1.012 20.336 1.00 97.75 357 LYS A N 1
ATOM 2801 C CA . LYS A 1 357 ? 0.887 0.333 20.490 1.00 97.75 357 LYS A CA 1
ATOM 2802 C C . LYS A 1 357 ? -0.041 1.474 20.075 1.00 97.75 357 LYS A C 1
ATOM 2804 O O . LYS A 1 357 ? 0.300 2.639 20.281 1.00 97.75 357 LYS A O 1
ATOM 2809 N N . VAL A 1 358 ? -1.216 1.174 19.523 1.00 98.19 358 VAL A N 1
ATOM 2810 C CA . VAL A 1 358 ? -2.121 2.210 19.023 1.00 98.19 358 VAL A CA 1
ATOM 2811 C C . VAL A 1 358 ? -2.700 3.021 20.172 1.00 98.19 358 VAL A C 1
ATOM 2813 O O . VAL A 1 358 ? -3.322 2.482 21.083 1.00 98.19 358 VAL A O 1
ATOM 2816 N N . ILE A 1 359 ? -2.556 4.341 20.076 1.00 96.50 359 ILE A N 1
ATOM 2817 C CA . ILE A 1 359 ? -3.126 5.319 21.006 1.00 96.50 359 ILE A CA 1
ATOM 2818 C C . ILE A 1 359 ? -4.346 6.049 20.419 1.00 96.50 359 ILE A C 1
ATOM 2820 O O . ILE A 1 359 ? -5.165 6.575 21.178 1.00 96.50 359 ILE A O 1
ATOM 2824 N N . SER A 1 360 ? -4.501 6.081 19.086 1.00 94.94 360 SER A N 1
ATOM 2825 C CA . SER A 1 360 ? -5.518 6.900 18.409 1.00 94.94 360 SER A CA 1
ATOM 2826 C C . SER A 1 360 ? -6.191 6.233 17.202 1.00 94.94 360 SER A C 1
ATOM 2828 O O . SER A 1 360 ? -5.536 5.824 16.243 1.00 94.94 360 SER A O 1
ATOM 2830 N N . TYR A 1 361 ? -7.526 6.265 17.222 1.00 95.62 361 TYR A N 1
ATOM 2831 C CA . TYR A 1 361 ? -8.460 5.948 16.133 1.00 95.62 361 TYR A CA 1
ATOM 2832 C C . TYR A 1 361 ? -9.286 7.170 15.708 1.00 95.62 361 TYR A C 1
ATOM 2834 O O . TYR A 1 361 ? -10.411 7.059 15.200 1.00 95.62 361 TYR A O 1
ATOM 2842 N N . LYS A 1 362 ? -8.768 8.374 15.967 1.00 92.56 362 LYS A N 1
ATOM 2843 C CA . LYS A 1 362 ? -9.453 9.623 15.635 1.00 92.56 362 LYS A CA 1
ATOM 2844 C C . LYS A 1 362 ? -9.878 9.629 14.163 1.00 92.56 362 LYS A C 1
ATOM 2846 O O . LYS A 1 362 ? -9.048 9.490 13.273 1.00 92.56 362 LYS A O 1
ATOM 2851 N N . LYS A 1 363 ? -11.171 9.821 13.895 1.00 93.12 363 LYS A N 1
ATOM 2852 C CA . LYS A 1 363 ? -11.764 9.903 12.545 1.00 93.12 363 LYS A CA 1
ATOM 2853 C C . LYS A 1 363 ? -11.558 8.685 11.628 1.00 93.12 363 LYS A C 1
ATOM 2855 O O . LYS A 1 363 ? -11.866 8.808 10.449 1.00 93.12 363 LYS A O 1
ATOM 2860 N N . THR A 1 364 ? -11.063 7.537 12.108 1.00 97.12 364 THR A N 1
ATOM 2861 C CA . THR A 1 364 ? -10.643 6.412 11.241 1.00 97.12 364 THR A CA 1
ATOM 2862 C C . THR A 1 364 ? -11.690 5.992 10.205 1.00 97.12 364 THR A C 1
ATOM 2864 O O . THR A 1 364 ? -11.304 5.717 9.076 1.00 97.12 364 THR A O 1
ATOM 2867 N N . PHE A 1 365 ? -12.981 6.002 10.553 1.00 96.38 365 PHE A N 1
ATOM 2868 C CA . PHE A 1 365 ? -14.108 5.680 9.668 1.00 96.38 365 PHE A CA 1
ATOM 2869 C C . PHE A 1 365 ? -15.131 6.825 9.586 1.00 96.38 365 PHE A C 1
ATOM 2871 O O . PHE A 1 365 ? -16.319 6.584 9.389 1.00 96.38 365 PHE A O 1
ATOM 2878 N N . THR A 1 366 ? -14.716 8.080 9.797 1.00 92.19 366 THR A N 1
ATOM 2879 C CA . THR A 1 366 ? -15.659 9.208 9.707 1.00 92.19 366 THR A CA 1
ATOM 2880 C C . THR A 1 366 ? -16.299 9.241 8.315 1.00 92.19 366 THR A C 1
ATOM 2882 O O . THR A 1 366 ? -15.610 9.023 7.328 1.00 92.19 366 THR A O 1
ATOM 2885 N N . SER A 1 367 ? -17.599 9.501 8.231 1.00 93.62 367 SER A N 1
ATOM 2886 C CA . SER A 1 367 ? -18.390 9.610 7.000 1.00 93.62 367 SER A CA 1
ATOM 2887 C C . SER A 1 367 ? -18.309 8.371 6.086 1.00 93.62 367 SER A C 1
ATOM 2889 O O . SER A 1 367 ? -18.474 8.457 4.869 1.00 93.62 367 SER A O 1
ATOM 2891 N N . CYS A 1 368 ? -18.083 7.185 6.664 1.00 94.62 368 CYS A N 1
ATOM 2892 C CA . CYS A 1 368 ? -18.280 5.899 5.990 1.00 94.62 368 CYS A CA 1
ATOM 2893 C C . CYS A 1 368 ? -19.762 5.498 6.043 1.00 94.62 368 CYS A C 1
ATOM 2895 O O . CYS A 1 368 ? -20.175 4.619 6.801 1.00 94.62 368 CYS A O 1
ATOM 2897 N N . GLU A 1 369 ? -20.578 6.190 5.251 1.00 89.38 369 GLU A N 1
ATOM 2898 C CA . GLU A 1 369 ? -22.045 6.179 5.341 1.00 89.38 369 GLU A CA 1
ATOM 2899 C C . GLU A 1 369 ? -22.696 4.792 5.172 1.00 89.38 369 GLU A C 1
ATOM 2901 O O . GLU A 1 369 ? -23.778 4.557 5.710 1.00 89.38 369 GLU A O 1
ATOM 2906 N N . ASN A 1 370 ? -22.045 3.862 4.460 1.00 92.25 370 ASN A N 1
ATOM 2907 C CA . ASN A 1 370 ? -22.590 2.543 4.117 1.00 92.25 370 ASN A CA 1
ATOM 2908 C C . ASN A 1 370 ? -22.183 1.394 5.056 1.00 92.25 370 ASN A C 1
ATOM 2910 O O . ASN A 1 370 ? -22.643 0.268 4.855 1.00 92.25 370 ASN A O 1
ATOM 2914 N N . ILE A 1 371 ? -21.381 1.646 6.096 1.00 89.88 371 ILE A N 1
ATOM 2915 C CA . ILE A 1 371 ? -21.041 0.613 7.085 1.00 89.88 371 ILE A CA 1
ATOM 2916 C C . ILE A 1 371 ? -22.276 0.298 7.937 1.00 89.88 371 ILE A C 1
ATOM 2918 O O . ILE A 1 371 ? -22.810 1.175 8.614 1.00 89.88 371 ILE A O 1
ATOM 2922 N N . GLY A 1 372 ? -22.710 -0.967 7.924 1.00 83.50 372 GLY A N 1
ATOM 2923 C CA . GLY A 1 372 ? -23.910 -1.416 8.640 1.00 83.50 372 GLY A CA 1
ATOM 2924 C C . GLY A 1 372 ? -23.643 -2.057 10.002 1.00 83.50 372 GLY A C 1
ATOM 2925 O O . GLY A 1 372 ? -24.248 -1.677 11.004 1.00 83.50 372 GLY A O 1
ATOM 2926 N N . VAL A 1 373 ? -22.749 -3.044 10.057 1.00 85.06 373 VAL A N 1
ATOM 2927 C CA . VAL A 1 373 ? -22.419 -3.804 11.272 1.00 85.06 373 VAL A CA 1
ATOM 2928 C C . VAL A 1 373 ? -20.911 -3.800 11.453 1.00 85.06 373 VAL A C 1
ATOM 2930 O O . VAL A 1 373 ? -20.169 -4.160 10.543 1.00 85.06 373 VAL A O 1
ATOM 2933 N N . VAL A 1 374 ? -20.469 -3.422 12.647 1.00 89.69 374 VAL A N 1
ATOM 2934 C CA . VAL A 1 374 ? -19.078 -3.536 13.089 1.00 89.69 374 VAL A CA 1
ATOM 2935 C C . VAL A 1 374 ? -19.021 -4.497 14.279 1.00 89.69 374 VAL A C 1
ATOM 2937 O O . VAL A 1 374 ? -19.988 -4.622 15.035 1.00 89.69 374 VAL A O 1
ATOM 2940 N N . SER A 1 375 ? -17.905 -5.210 14.435 1.00 90.56 375 SER A N 1
ATOM 2941 C CA . SER A 1 375 ? -17.670 -6.090 15.585 1.00 90.56 375 SER A CA 1
ATOM 2942 C C . SER A 1 375 ? -17.654 -5.303 16.900 1.00 90.56 375 SER A C 1
ATOM 2944 O O . SER A 1 375 ? -17.084 -4.213 16.968 1.00 90.56 375 SER A O 1
ATOM 2946 N N . GLU A 1 376 ? -18.223 -5.882 17.960 1.00 86.12 376 GLU A N 1
ATOM 2947 C CA . GLU A 1 376 ? -18.126 -5.327 19.319 1.00 86.12 376 GLU A CA 1
ATOM 2948 C C . GLU A 1 376 ? -16.672 -5.305 19.838 1.00 86.12 376 GLU A C 1
ATOM 2950 O O . GLU A 1 376 ? -16.329 -4.456 20.659 1.00 86.12 376 GLU A O 1
ATOM 2955 N N . ASN A 1 377 ? -15.823 -6.172 19.275 1.00 90.44 377 ASN A N 1
ATOM 2956 C CA . ASN A 1 377 ? -14.459 -6.455 19.728 1.00 90.44 377 ASN A CA 1
ATOM 2957 C C . ASN A 1 377 ? -13.380 -5.835 18.818 1.00 90.44 377 ASN A C 1
ATOM 2959 O O . ASN A 1 377 ? -12.208 -6.194 18.903 1.00 90.44 377 ASN A O 1
ATOM 2963 N N . LEU A 1 378 ? -13.757 -4.932 17.898 1.00 94.69 378 LEU A N 1
ATOM 2964 C CA . LEU A 1 378 ? -12.843 -4.374 16.885 1.00 94.69 378 LEU A CA 1
ATOM 2965 C C . LEU A 1 378 ? -11.561 -3.757 17.488 1.00 94.69 378 LEU A C 1
ATOM 2967 O O . LEU A 1 378 ? -10.521 -3.752 16.834 1.00 94.69 378 LEU A O 1
ATOM 2971 N N . PHE A 1 379 ? -11.637 -3.228 18.714 1.00 94.12 379 PHE A N 1
ATOM 2972 C CA . PHE A 1 379 ? -10.544 -2.514 19.390 1.00 94.12 379 PHE A CA 1
ATOM 2973 C C . PHE A 1 379 ? -9.987 -3.248 20.625 1.00 94.12 379 PHE A C 1
ATOM 2975 O O . PHE A 1 379 ? -9.277 -2.637 21.434 1.00 94.12 379 PHE A O 1
ATOM 2982 N N . ASP A 1 380 ? -10.306 -4.533 20.804 1.00 93.19 380 ASP A N 1
ATOM 2983 C CA . ASP A 1 380 ? -9.878 -5.308 21.981 1.00 93.19 380 ASP A CA 1
ATOM 2984 C C . ASP A 1 380 ? -8.357 -5.518 22.004 1.00 93.19 380 ASP A C 1
ATOM 2986 O O . ASP A 1 380 ? -7.740 -5.481 23.064 1.00 93.19 380 ASP A O 1
ATOM 2990 N N . ASN A 1 381 ? -7.728 -5.612 20.829 1.00 95.75 381 ASN A N 1
ATOM 2991 C CA . ASN A 1 381 ? -6.275 -5.769 20.674 1.00 95.75 381 ASN A CA 1
ATOM 2992 C C . ASN A 1 381 ? -5.495 -4.440 20.731 1.00 95.75 381 ASN A C 1
ATOM 2994 O O . ASN A 1 381 ? -4.352 -4.361 20.281 1.00 95.75 381 ASN A O 1
ATOM 2998 N N . SER A 1 382 ? -6.102 -3.377 21.264 1.00 96.44 382 SER A N 1
ATOM 2999 C CA . SER A 1 382 ? -5.499 -2.036 21.327 1.00 96.44 382 SER A CA 1
ATOM 3000 C C . SER A 1 382 ? -5.585 -1.421 22.722 1.00 96.44 382 SER A C 1
ATOM 3002 O O . SER A 1 382 ? -6.107 -0.312 22.862 1.00 96.44 382 SER A O 1
ATOM 3004 N N . PRO A 1 383 ? -5.110 -2.105 23.778 1.00 94.81 383 PRO A N 1
ATOM 3005 C CA . PRO A 1 383 ? -5.361 -1.738 25.177 1.00 94.81 383 PRO A CA 1
ATOM 3006 C C . PRO A 1 383 ? -4.909 -0.318 25.554 1.00 94.81 383 PRO A C 1
ATOM 3008 O O . PRO A 1 383 ? -5.438 0.259 26.499 1.00 94.81 383 PRO A O 1
ATOM 3011 N N . ASN A 1 384 ? -3.984 0.277 24.794 1.00 94.94 384 ASN A N 1
ATOM 3012 C CA . ASN A 1 384 ? -3.470 1.632 25.015 1.00 94.94 384 ASN A CA 1
ATOM 3013 C C . ASN A 1 384 ? -4.258 2.736 24.276 1.00 94.94 384 ASN A C 1
ATOM 3015 O O . ASN A 1 384 ? -3.998 3.925 24.474 1.00 94.94 384 ASN A O 1
ATOM 3019 N N . ALA A 1 385 ? -5.237 2.375 23.440 1.00 94.38 385 ALA A N 1
ATOM 3020 C CA . ALA A 1 385 ? -6.001 3.330 22.643 1.00 94.38 385 ALA A CA 1
ATOM 3021 C C . ALA A 1 385 ? -6.929 4.169 23.523 1.00 94.38 385 ALA A C 1
ATOM 3023 O O . ALA A 1 385 ? -7.829 3.623 24.169 1.00 94.38 385 ALA A O 1
ATOM 3024 N N . THR A 1 386 ? -6.726 5.489 23.510 1.00 90.94 386 THR A N 1
ATOM 3025 C CA . THR A 1 386 ? -7.469 6.461 24.333 1.00 90.94 386 THR A CA 1
ATOM 3026 C C . THR A 1 386 ? -8.170 7.546 23.517 1.00 90.94 386 THR A C 1
ATOM 3028 O O . THR A 1 386 ? -9.060 8.215 24.034 1.00 90.94 386 THR A O 1
ATOM 3031 N N . ASN A 1 387 ? -7.825 7.720 22.238 1.00 89.94 387 ASN A N 1
ATOM 3032 C CA . ASN A 1 387 ? -8.443 8.728 21.378 1.00 89.94 387 ASN A CA 1
ATOM 3033 C C . ASN A 1 387 ? -9.348 8.096 20.308 1.00 89.94 387 ASN A C 1
ATOM 3035 O O . ASN A 1 387 ? -8.867 7.578 19.302 1.00 89.94 387 ASN A O 1
ATOM 3039 N N . PHE A 1 388 ? -10.663 8.210 20.502 1.00 88.75 388 PHE A N 1
ATOM 3040 C CA . PHE A 1 388 ? -11.703 7.754 19.567 1.00 88.75 388 PHE A CA 1
ATOM 3041 C C . PHE A 1 388 ? -12.542 8.918 19.007 1.00 88.75 388 PHE A C 1
ATOM 3043 O O . PHE A 1 388 ? -13.703 8.759 18.615 1.00 88.75 388 PHE A O 1
ATOM 3050 N N . GLU A 1 389 ? -11.982 10.133 18.997 1.00 84.12 389 GLU A N 1
ATOM 3051 C CA . GLU A 1 389 ? -12.684 11.329 18.534 1.00 84.12 389 GLU A CA 1
ATOM 3052 C C . GLU A 1 389 ? -13.187 11.127 17.092 1.00 84.12 389 GLU A C 1
ATOM 3054 O O . GLU A 1 389 ? -12.404 10.941 16.161 1.00 84.12 389 GLU A O 1
ATOM 3059 N N . LYS A 1 390 ? -14.511 11.183 16.896 1.00 83.75 390 LYS A N 1
ATOM 3060 C CA . LYS A 1 390 ? -15.178 11.080 15.584 1.00 83.75 390 LYS A CA 1
ATOM 3061 C C . LYS A 1 390 ? -14.883 9.793 14.795 1.00 83.75 390 LYS A C 1
ATOM 3063 O O . LYS A 1 390 ? -15.076 9.789 13.585 1.00 83.75 390 LYS A O 1
ATOM 3068 N N . THR A 1 391 ? -14.465 8.697 15.440 1.00 89.62 391 THR A N 1
ATOM 3069 C CA . THR A 1 391 ? -14.101 7.443 14.744 1.00 89.62 391 THR A CA 1
ATOM 3070 C C . THR A 1 391 ? -15.171 6.953 13.764 1.00 89.62 391 THR A C 1
ATOM 3072 O O . THR A 1 391 ? -14.805 6.542 12.673 1.00 89.62 391 THR A O 1
ATOM 3075 N N . PHE A 1 392 ? -16.459 7.063 14.108 1.00 86.69 392 PHE A N 1
ATOM 3076 C CA . PHE A 1 392 ? -17.603 6.701 13.250 1.00 86.69 392 PHE A CA 1
ATOM 3077 C C . PHE A 1 392 ? -18.596 7.864 13.069 1.00 86.69 392 PHE A C 1
ATOM 3079 O O . PHE A 1 392 ? -19.799 7.657 12.908 1.00 86.69 392 PHE A O 1
ATOM 3086 N N . TYR A 1 393 ? -18.127 9.110 13.177 1.00 83.62 393 TYR A N 1
ATOM 3087 C CA . TYR A 1 393 ? -18.982 10.277 12.932 1.00 83.62 393 TYR A CA 1
ATOM 3088 C C . TYR A 1 393 ? -19.570 10.189 11.510 1.00 83.62 393 TYR A C 1
ATOM 3090 O O . TYR A 1 393 ? -18.857 9.769 10.614 1.00 83.62 393 TYR A O 1
ATOM 3098 N N . GLU A 1 394 ? -20.854 10.505 11.305 1.00 83.06 394 GLU A N 1
ATOM 3099 C CA . GLU A 1 394 ? -21.558 10.381 10.003 1.00 83.06 394 GLU A CA 1
ATOM 3100 C C . GLU A 1 394 ? -21.616 8.960 9.379 1.00 83.06 394 GLU A C 1
ATOM 3102 O O . GLU A 1 394 ? -21.917 8.798 8.201 1.00 83.06 394 GLU A O 1
ATOM 3107 N N . CYS A 1 395 ? -21.418 7.893 10.164 1.00 84.00 395 CYS A N 1
ATOM 3108 C CA . CYS A 1 395 ? -21.714 6.516 9.729 1.00 84.00 395 CYS A CA 1
ATOM 3109 C C . CYS A 1 395 ? -23.215 6.207 9.842 1.00 84.00 395 CYS A C 1
ATOM 3111 O O . CYS A 1 395 ? -23.658 5.540 10.780 1.00 84.00 395 CYS A O 1
ATOM 3113 N N . HIS A 1 396 ? -24.017 6.737 8.921 1.00 79.81 396 HIS A N 1
ATOM 3114 C CA . HIS A 1 396 ? -25.472 6.757 9.077 1.00 79.81 396 HIS A CA 1
ATOM 3115 C C . HIS A 1 396 ? -26.142 5.362 9.113 1.00 79.81 396 HIS A C 1
ATOM 3117 O O . HIS A 1 396 ? -27.097 5.123 9.852 1.00 79.81 396 HIS A O 1
ATOM 3123 N N . ASN A 1 397 ? -25.608 4.383 8.384 1.00 83.38 397 ASN A N 1
ATOM 3124 C CA . ASN A 1 397 ? -26.193 3.039 8.358 1.00 83.38 397 ASN A CA 1
ATOM 3125 C C . ASN A 1 397 ? -25.747 2.125 9.514 1.00 83.38 397 ASN A C 1
ATOM 3127 O O . ASN A 1 397 ? -26.201 0.981 9.588 1.00 83.38 397 ASN A O 1
ATOM 3131 N N . LEU A 1 398 ? -24.913 2.608 10.442 1.00 82.62 398 LEU A N 1
ATOM 3132 C CA . LEU A 1 398 ? -24.381 1.792 11.530 1.00 82.62 398 LEU A CA 1
ATOM 3133 C C . LEU A 1 398 ? -25.503 1.353 12.489 1.00 82.62 398 LEU A C 1
ATOM 3135 O O . LEU A 1 398 ? -26.248 2.170 13.037 1.00 82.62 398 LEU A O 1
ATOM 3139 N N . THR A 1 399 ? -25.623 0.040 12.697 1.00 78.69 399 THR A N 1
ATOM 3140 C CA . THR A 1 399 ? -26.613 -0.632 13.563 1.00 78.69 399 THR A CA 1
ATOM 3141 C C . THR A 1 399 ? -25.991 -1.368 14.749 1.00 78.69 399 THR A C 1
ATOM 3143 O O . THR A 1 399 ? -26.683 -1.605 15.743 1.00 78.69 399 THR A O 1
ATOM 3146 N N . ASN A 1 400 ? -24.695 -1.693 14.670 1.00 80.06 400 ASN A N 1
ATOM 3147 C CA . ASN A 1 400 ? -23.905 -2.332 15.725 1.00 80.06 400 ASN A CA 1
ATOM 3148 C C . ASN A 1 400 ? -22.423 -1.936 15.624 1.00 80.06 400 ASN A C 1
ATOM 3150 O O . ASN A 1 400 ? -21.942 -1.699 14.517 1.00 80.06 400 ASN A O 1
ATOM 3154 N N . GLY A 1 401 ? -21.685 -1.948 16.738 1.00 81.81 401 GLY A N 1
ATOM 3155 C CA . GLY A 1 401 ? -20.230 -1.779 16.715 1.00 81.81 401 GLY A CA 1
ATOM 3156 C C . GLY A 1 401 ? -19.551 -1.871 18.092 1.00 81.81 401 GLY A C 1
ATOM 3157 O O . GLY A 1 401 ? -20.154 -2.422 19.015 1.00 81.81 401 GLY A O 1
ATOM 3158 N N . PRO A 1 402 ? -18.321 -1.341 18.236 1.00 85.19 402 PRO A N 1
ATOM 3159 C CA . PRO A 1 402 ? -17.423 -1.615 19.355 1.00 85.19 402 PRO A CA 1
ATOM 3160 C C . PRO A 1 402 ? -17.868 -1.081 20.721 1.00 85.19 402 PRO A C 1
ATOM 3162 O O . PRO A 1 402 ? -18.383 0.031 20.848 1.00 85.19 402 PRO A O 1
ATOM 3165 N N . LYS A 1 403 ? -17.555 -1.851 21.769 1.00 82.19 403 LYS A N 1
ATOM 3166 C CA . LYS A 1 403 ? -17.836 -1.543 23.182 1.00 82.19 403 LYS A CA 1
ATOM 3167 C C . LYS A 1 403 ? -16.753 -0.671 23.831 1.00 82.19 403 LYS A C 1
ATOM 3169 O O . LYS A 1 403 ? -16.126 -1.058 24.810 1.00 82.19 403 LYS A O 1
ATOM 3174 N N . ILE A 1 404 ? -16.505 0.525 23.291 1.00 82.19 404 ILE A N 1
ATOM 3175 C CA . ILE A 1 404 ? -15.350 1.361 23.693 1.00 82.19 404 ILE A CA 1
ATOM 3176 C C . ILE A 1 404 ? -15.354 1.710 25.196 1.00 82.19 404 ILE A C 1
ATOM 3178 O O . ILE A 1 404 ? -14.295 1.696 25.819 1.00 82.19 404 ILE A O 1
ATOM 3182 N N . TRP A 1 405 ? -16.520 1.977 25.793 1.00 77.25 405 TRP A N 1
ATOM 3183 C CA . TRP A 1 405 ? -16.630 2.332 27.219 1.00 77.25 405 TRP A CA 1
ATOM 3184 C C . TRP A 1 405 ? -16.648 1.135 28.182 1.00 77.25 405 TRP A C 1
ATOM 3186 O O . TRP A 1 405 ? -16.598 1.342 29.390 1.00 77.25 405 TRP A O 1
ATOM 3196 N N . GLU A 1 406 ? -16.709 -0.103 27.681 1.00 83.00 406 GLU A N 1
ATOM 3197 C CA . GLU A 1 406 ? -16.619 -1.318 28.513 1.00 83.00 406 GLU A CA 1
ATOM 3198 C C . GLU A 1 406 ? -15.166 -1.811 28.661 1.00 83.00 406 GLU A C 1
ATOM 3200 O O . GLU A 1 406 ? -14.906 -2.808 29.331 1.00 83.00 406 GLU A O 1
ATOM 3205 N N . ARG A 1 407 ? -14.207 -1.112 28.040 1.00 85.62 407 ARG A N 1
ATOM 3206 C CA . ARG A 1 407 ? -12.778 -1.449 28.054 1.00 85.62 407 ARG A CA 1
ATOM 3207 C C . ARG A 1 407 ? -12.137 -1.074 29.388 1.00 85.62 407 ARG A C 1
ATOM 3209 O O . ARG A 1 407 ? -12.502 -0.075 30.005 1.00 85.62 407 ARG A O 1
ATOM 3216 N N . GLU A 1 408 ? -11.105 -1.815 29.791 1.00 87.56 408 GLU A N 1
ATOM 3217 C CA . GLU A 1 408 ? -10.387 -1.582 31.056 1.00 87.56 408 GLU A CA 1
ATOM 3218 C C . GLU A 1 408 ? -9.823 -0.156 31.176 1.00 87.56 408 GLU A C 1
ATOM 3220 O O . GLU A 1 408 ? -9.847 0.444 32.251 1.00 87.56 408 GLU A O 1
ATOM 3225 N N . ASN A 1 409 ? -9.365 0.420 30.061 1.00 85.88 409 ASN A N 1
ATOM 3226 C CA . ASN A 1 409 ? -8.777 1.755 30.011 1.00 85.88 409 ASN A CA 1
ATOM 3227 C C . ASN A 1 409 ? -9.800 2.888 29.775 1.00 85.88 409 ASN A C 1
ATOM 3229 O O . ASN A 1 409 ? -9.402 4.025 29.518 1.00 85.88 409 ASN A O 1
ATOM 3233 N N . ALA A 1 410 ? -11.110 2.621 29.874 1.00 82.00 410 ALA A N 1
ATOM 3234 C CA . ALA A 1 410 ? -12.162 3.593 29.557 1.00 82.00 410 ALA A CA 1
ATOM 3235 C C . ALA A 1 410 ? -12.054 4.916 30.341 1.00 82.00 410 ALA A C 1
ATOM 3237 O O . ALA A 1 410 ? -12.399 5.971 29.817 1.00 82.00 410 ALA A O 1
ATOM 3238 N N . SER A 1 411 ? -11.522 4.890 31.568 1.00 81.81 411 SER A N 1
ATOM 3239 C CA . SER A 1 411 ? -11.301 6.087 32.399 1.00 81.81 411 SER A CA 1
ATOM 3240 C C . SER A 1 411 ? -10.232 7.048 31.857 1.00 81.81 411 SER A C 1
ATOM 3242 O O . SER A 1 411 ? -10.191 8.206 32.269 1.00 81.81 411 SER A O 1
ATOM 3244 N N . GLN A 1 412 ? -9.371 6.583 30.947 1.00 84.25 412 GLN A N 1
ATOM 3245 C CA . GLN A 1 412 ? -8.308 7.367 30.307 1.00 84.25 412 GLN A CA 1
ATOM 3246 C C . GLN A 1 412 ? -8.741 7.965 28.961 1.00 84.25 412 GLN A C 1
ATOM 3248 O O . GLN A 1 412 ? -8.035 8.806 28.404 1.00 84.25 412 GLN A O 1
ATOM 3253 N N . ILE A 1 413 ? -9.880 7.525 28.421 1.00 80.06 413 ILE A N 1
ATOM 3254 C CA . ILE A 1 413 ? -10.425 8.023 27.159 1.00 80.06 413 ILE A CA 1
ATOM 3255 C C . ILE A 1 413 ? -10.936 9.447 27.393 1.00 80.06 413 ILE A C 1
ATOM 3257 O O . ILE A 1 413 ? -11.789 9.681 28.248 1.00 80.06 413 ILE A O 1
ATOM 3261 N N . SER A 1 414 ? -10.394 10.417 26.654 1.00 65.50 414 SER A N 1
ATOM 3262 C CA . SER A 1 414 ? -10.776 11.820 26.810 1.00 65.50 414 SER A CA 1
ATOM 3263 C C . SER A 1 414 ? -12.182 12.085 26.259 1.00 65.50 414 SER A C 1
ATOM 3265 O O . SER A 1 414 ? -12.543 11.659 25.162 1.00 65.50 414 SER A O 1
ATOM 3267 N N . GLY A 1 415 ? -12.982 12.807 27.045 1.00 57.62 415 GLY A N 1
ATOM 3268 C CA . GLY A 1 415 ? -14.409 13.033 26.803 1.00 57.62 415 GLY A CA 1
ATOM 3269 C C . GLY A 1 415 ? -15.246 12.502 27.967 1.00 57.62 415 GLY A C 1
ATOM 3270 O O . GLY A 1 415 ? -14.822 11.623 28.709 1.00 57.62 415 GLY A O 1
ATOM 3271 N N . THR A 1 416 ? -16.428 13.068 28.191 1.00 48.28 416 THR A N 1
ATOM 3272 C CA . THR A 1 416 ? -17.336 12.552 29.223 1.00 48.28 416 THR A CA 1
ATOM 3273 C C . THR A 1 416 ? -17.915 11.204 28.783 1.00 48.28 416 THR A C 1
ATOM 3275 O O . THR A 1 416 ? -18.484 11.160 27.689 1.00 48.28 416 THR A O 1
ATOM 3278 N N . PRO A 1 417 ? -17.848 10.143 29.613 1.00 48.53 417 PRO A N 1
ATOM 3279 C CA . PRO A 1 417 ? -18.608 8.919 29.393 1.00 48.53 417 PRO A CA 1
ATOM 3280 C C . PRO A 1 417 ? -20.092 9.244 29.566 1.00 48.53 417 PRO A C 1
ATOM 3282 O O . PRO A 1 417 ? -20.655 9.205 30.658 1.00 48.53 417 PRO A O 1
ATOM 3285 N N . THR A 1 418 ? -20.730 9.656 28.483 1.00 42.84 418 THR A N 1
ATOM 3286 C CA . THR A 1 418 ? -22.182 9.610 28.355 1.00 42.84 418 THR A CA 1
ATOM 3287 C C . THR A 1 418 ? -22.564 8.207 27.866 1.00 42.84 418 THR A C 1
ATOM 3289 O O . THR A 1 418 ? -21.713 7.517 27.305 1.00 42.84 418 THR A O 1
ATOM 3292 N N . PRO A 1 419 ? -23.821 7.752 28.038 1.00 39.88 419 PRO A N 1
ATOM 3293 C CA . PRO A 1 419 ? -24.289 6.438 27.553 1.00 39.88 419 PRO A CA 1
ATOM 3294 C C . PRO A 1 419 ? -23.940 6.133 26.077 1.00 39.88 419 PRO A C 1
ATOM 3296 O O . PRO A 1 419 ? -23.887 4.986 25.648 1.00 39.88 419 PRO A O 1
ATOM 3299 N N . SER A 1 420 ? -23.619 7.181 25.326 1.00 42.69 420 SER A N 1
ATOM 3300 C CA . SER A 1 420 ? -23.193 7.234 23.943 1.00 42.69 420 SER A CA 1
ATOM 3301 C C . SER A 1 420 ? -21.714 6.881 23.721 1.00 42.69 420 SER A C 1
ATOM 3303 O O . SER A 1 420 ? -20.818 7.718 23.878 1.00 42.69 420 SER A O 1
ATOM 3305 N N . THR A 1 421 ? -21.438 5.689 23.208 1.00 42.06 421 THR A N 1
ATOM 3306 C CA . THR A 1 421 ? -20.290 5.532 22.304 1.00 42.06 421 THR A CA 1
ATOM 3307 C C . THR A 1 421 ? -20.794 5.726 20.888 1.00 42.06 421 THR A C 1
ATOM 3309 O O . THR A 1 421 ? -21.655 4.959 20.503 1.00 42.06 421 THR A O 1
ATOM 3312 N N . TYR A 1 422 ? -20.322 6.760 20.185 1.00 48.50 422 TYR A N 1
ATOM 3313 C CA . TYR A 1 422 ? -20.172 6.963 18.725 1.00 48.50 422 TYR A CA 1
ATOM 3314 C C . TYR A 1 422 ? -20.138 8.488 18.490 1.00 48.50 422 TYR A C 1
ATOM 3316 O O . TYR A 1 422 ? -21.177 9.117 18.323 1.00 48.50 422 TYR A O 1
ATOM 3324 N N . ALA A 1 423 ? -18.927 9.066 18.477 1.00 41.81 423 ALA A N 1
ATOM 3325 C CA . ALA A 1 423 ? -18.594 10.472 18.177 1.00 41.81 423 ALA A CA 1
ATOM 3326 C C . ALA A 1 423 ? -18.847 11.543 19.271 1.00 41.81 423 ALA A C 1
ATOM 3328 O O . ALA A 1 423 ? -19.968 11.802 19.691 1.00 41.81 423 ALA A O 1
ATOM 3329 N N . TYR A 1 424 ? -17.778 12.254 19.653 1.00 33.72 424 TYR A N 1
ATOM 3330 C CA . TYR A 1 424 ? -17.840 13.538 20.358 1.00 33.72 424 TYR A CA 1
ATOM 3331 C C . TYR A 1 424 ? -18.061 14.674 19.346 1.00 33.72 424 TYR A C 1
ATOM 3333 O O . TYR A 1 424 ? -17.331 14.789 18.358 1.00 33.72 424 TYR A O 1
ATOM 3341 N N . CYS A 1 425 ? -19.028 15.541 19.622 1.00 33.50 425 CYS A N 1
ATOM 3342 C CA . CYS A 1 425 ? -18.992 16.958 19.270 1.00 33.50 425 CYS A CA 1
ATOM 3343 C C . CYS A 1 425 ? -19.927 17.670 20.258 1.00 33.50 425 CYS A C 1
ATOM 3345 O O . CYS A 1 425 ? -20.982 17.131 20.578 1.00 33.50 425 CYS A O 1
ATOM 3347 N N . GLU A 1 426 ? -19.573 18.866 20.728 1.00 34.19 426 GLU A N 1
ATOM 3348 C CA . GLU A 1 426 ? -20.312 19.648 21.743 1.00 34.19 426 GLU A CA 1
ATOM 3349 C C . GLU A 1 426 ? -21.759 20.037 21.356 1.00 34.19 426 GLU A C 1
ATOM 3351 O O . GLU A 1 426 ? -22.429 20.748 22.092 1.00 34.19 426 GLU A O 1
ATOM 3356 N N . ASN A 1 427 ? -22.274 19.527 20.235 1.00 37.09 427 ASN A N 1
ATOM 3357 C CA . ASN A 1 427 ? -23.687 19.463 19.887 1.00 37.09 427 ASN A CA 1
ATOM 3358 C C . ASN A 1 427 ? -23.941 18.116 19.190 1.00 37.09 427 ASN A C 1
ATOM 3360 O O . ASN A 1 427 ? -23.585 17.941 18.023 1.00 37.09 427 ASN A O 1
ATOM 3364 N N . PHE A 1 428 ? -24.516 17.142 19.899 1.00 39.94 428 PHE A N 1
ATOM 3365 C CA . PHE A 1 428 ? -24.834 15.835 19.321 1.00 39.94 428 PHE A CA 1
ATOM 3366 C C . PHE A 1 428 ? -26.023 15.958 18.365 1.00 39.94 428 PHE A C 1
ATOM 3368 O O . PHE A 1 428 ? -27.157 16.189 18.791 1.00 39.94 428 PHE A O 1
ATOM 3375 N N . ASN A 1 429 ? -25.766 15.781 17.071 1.00 44.31 429 ASN A N 1
ATOM 3376 C CA . ASN A 1 429 ? -26.816 15.658 16.077 1.00 44.31 429 ASN A CA 1
ATOM 3377 C C . ASN A 1 429 ? -27.153 14.173 15.859 1.00 44.31 429 ASN A C 1
ATOM 3379 O O . ASN A 1 429 ? -26.367 13.425 15.286 1.00 44.31 429 ASN A O 1
ATOM 3383 N N . LYS A 1 430 ? -28.340 13.757 16.318 1.00 46.78 430 LYS A N 1
ATOM 3384 C CA . LYS A 1 430 ? -28.894 12.405 16.125 1.00 46.78 430 LYS A CA 1
ATOM 3385 C C . LYS A 1 430 ? -29.258 12.104 14.671 1.00 46.78 430 LYS A C 1
ATOM 3387 O O . LYS A 1 430 ? -29.545 10.947 14.367 1.00 46.78 430 LYS A O 1
ATOM 3392 N N . THR A 1 431 ? -29.306 13.109 13.786 1.00 41.94 431 THR A N 1
ATOM 3393 C CA . THR A 1 431 ? -29.640 12.878 12.378 1.00 41.94 431 THR A CA 1
ATOM 3394 C C . THR A 1 431 ? -28.547 12.035 11.752 1.00 41.94 431 THR A C 1
ATOM 3396 O O . THR A 1 431 ? -27.451 12.522 11.477 1.00 41.94 431 THR A O 1
ATOM 3399 N N . GLY A 1 432 ? -28.843 10.755 11.570 1.00 43.38 432 GLY A N 1
ATOM 3400 C CA . GLY A 1 432 ? -27.914 9.852 10.938 1.00 43.38 432 GLY A CA 1
ATOM 3401 C C . GLY A 1 432 ? -27.888 8.461 11.520 1.00 43.38 432 GLY A C 1
ATOM 3402 O O . GLY A 1 432 ? -27.786 7.544 10.743 1.00 43.38 432 GLY A O 1
ATOM 3403 N N . LEU A 1 433 ? -27.976 8.269 12.836 1.00 51.88 433 LEU A N 1
ATOM 3404 C CA . LEU A 1 433 ? -27.832 6.926 13.408 1.00 51.88 433 LEU A CA 1
ATOM 3405 C C . LEU A 1 433 ? -29.096 6.084 13.219 1.00 51.88 433 LEU A C 1
ATOM 3407 O O . LEU A 1 433 ? -30.217 6.594 13.274 1.00 51.88 433 LEU A O 1
ATOM 3411 N N . SER A 1 434 ? -28.915 4.771 13.071 1.00 55.53 434 SER A N 1
ATOM 3412 C CA . SER A 1 434 ? -30.043 3.844 13.074 1.00 55.53 434 SER A CA 1
ATOM 3413 C C . SER A 1 434 ? -30.749 3.825 14.436 1.00 55.53 434 SER A C 1
ATOM 3415 O O . SER A 1 434 ? -30.124 3.934 15.494 1.00 55.53 434 SER A O 1
ATOM 3417 N N . ASN A 1 435 ? -32.062 3.578 14.424 1.00 58.75 435 ASN A N 1
ATOM 3418 C CA . ASN A 1 435 ? -32.852 3.424 15.650 1.00 58.75 435 ASN A CA 1
ATOM 3419 C C . ASN A 1 435 ? -32.329 2.302 16.566 1.00 58.75 435 ASN A C 1
ATOM 3421 O O . ASN A 1 435 ? -32.541 2.359 17.770 1.00 58.75 435 ASN A O 1
ATOM 3425 N N . SER A 1 436 ? -31.644 1.291 16.020 1.00 57.53 436 SER A N 1
ATOM 3426 C CA . SER A 1 436 ? -31.043 0.203 16.803 1.00 57.53 436 SER A CA 1
ATOM 3427 C C . SER A 1 436 ? -29.881 0.698 17.664 1.00 57.53 436 SER A C 1
ATOM 3429 O O . SER A 1 436 ? -29.856 0.427 18.862 1.00 57.53 436 SER A O 1
ATOM 3431 N N . ILE A 1 437 ? -28.955 1.472 17.081 1.00 60.41 437 ILE A N 1
ATOM 3432 C CA . ILE A 1 437 ? -27.872 2.114 17.842 1.00 60.41 437 ILE A CA 1
ATOM 3433 C C . ILE A 1 437 ? -28.460 3.080 18.859 1.00 60.41 437 ILE A C 1
ATOM 3435 O O . ILE A 1 437 ? -28.044 3.065 20.014 1.00 60.41 437 ILE A O 1
ATOM 3439 N N . ILE A 1 438 ? -29.442 3.883 18.430 1.00 58.03 438 ILE A N 1
ATOM 3440 C CA . ILE A 1 438 ? -30.113 4.834 19.313 1.00 58.03 438 ILE A CA 1
ATOM 3441 C C . ILE A 1 438 ? -30.693 4.083 20.514 1.00 58.03 438 ILE A C 1
ATOM 3443 O O . ILE A 1 438 ? -30.320 4.394 21.624 1.00 58.03 438 ILE A O 1
ATOM 3447 N N . ASN A 1 439 ? -31.488 3.032 20.329 1.00 58.28 439 ASN A N 1
ATOM 3448 C CA . ASN A 1 439 ? -32.127 2.330 21.447 1.00 58.28 439 ASN A CA 1
ATOM 3449 C C . ASN A 1 439 ? -31.171 1.483 22.306 1.00 58.28 439 ASN A C 1
ATOM 3451 O O . ASN A 1 439 ? -31.468 1.222 23.469 1.00 58.28 439 ASN A O 1
ATOM 3455 N N . LYS A 1 440 ? -30.071 0.976 21.733 1.00 59.38 440 LYS A N 1
ATOM 3456 C CA . LYS A 1 440 ? -29.098 0.136 22.454 1.00 59.38 440 LYS A CA 1
ATOM 3457 C C . LYS A 1 440 ? -28.146 0.979 23.310 1.00 59.38 440 LYS A C 1
ATOM 3459 O O . LYS A 1 440 ? -27.652 0.475 24.314 1.00 59.38 440 LYS A O 1
ATOM 3464 N N . PHE A 1 441 ? -27.896 2.232 22.921 1.00 51.81 441 PHE A N 1
ATOM 3465 C CA . PHE A 1 441 ? -26.832 3.060 23.499 1.00 51.81 441 PHE A CA 1
ATOM 3466 C C . PHE A 1 441 ? -27.250 4.508 23.868 1.00 51.81 441 PHE A C 1
ATOM 3468 O O . PHE A 1 441 ? -26.415 5.255 24.372 1.00 51.81 441 PHE A O 1
ATOM 3475 N N . PHE A 1 442 ? -28.498 4.942 23.640 1.00 51.31 442 PHE A N 1
ATOM 3476 C CA . PHE A 1 442 ? -29.027 6.289 23.949 1.00 51.31 442 PHE A CA 1
ATOM 3477 C C . PHE A 1 442 ? -30.451 6.231 24.514 1.00 51.31 442 PHE A C 1
ATOM 3479 O O . PHE A 1 442 ? -30.851 7.249 25.130 1.00 51.31 442 PHE A O 1
#

Secondary structure (DSSP, 8-state):
---TTHHHHHHHHHHHHHHHHHHHHHHHHSTTHHHHHHHHHHHHHHHHHHHHHHHHHHHHHHTTTS--HHHHHHHHHHTTSB-TTSBB-HHHHTTT--SS--SSSSS-EEEEETTEEEEE-TTS-EEEEEE-------TT----S-PPPEEEEEEE-TT-EEE--B--SS-S--EEEEE-SSSPPPEEEE-SSS--SS--EEE-SS-EEEEEEEEEEEEEEES-STT--GGGTTTTTTEEEEEE-TT-EEEEEE-TT-TT--EEPPPPTTTTSS--TTTTTTTTTT-TT-----TTTTTT-TT--B-TTTTTT-TT--B--TTTTTT-TT--B-TTTTTT-TT--B--TTTTTT-TT--B-TTTTTT-TT--B--TTTTTT-TT--B-TTTTTT-TT--B---GGGSTTGGGSSS---S--S---SS---TT--HHHHHHH-

Sequence (442 aa):
MKNRRGVTLIALAVTIIVILILAGVTISTLNGSTSITKNAEKARRESELGRVVEKINVKVSENQIKNDLADQVEMLVEDGYILEDGTIDVNTVLDGQTTDYGTGTENNIFIIEGNKVIYIDEKGNRVSEKEVNIDTNDSSFNFSRGGKSFITRWNVSAGDIFELPIAIGYTNDNNFIVDWGDGTPEETIDDRETPLTERPSHTYSQAGEFDIKITGHFNYFTLTIGNFNETKQDQIKKLIKIVSWGEVDAYEYGFSNAINLTEIAIPTKKTFINYNDTGFKYMFSGCTGLKRIPNKLFQYANNAKSFKGTFDSCTSLKTIPENLFEKNTEVESFEATFAYCSGLTEVPSNLFANAEKVISYKKTFTSCENIGVVSENLFDNSPNATNFEKTFYECHNLTNGPKIWERENASQISGTPTPSTYAYCENFNKTGLSNSIINKFF

pLDDT: mean 75.51, std 19.26, range [27.36, 98.75]

Radius of gyration: 34.38 Å; chains: 1; bounding box: 83×121×63 Å